Protein 7E0W (pdb70)

Foldseek 3Di:
DVLVVVLLCVQKHFDFADVVRFTEIEGEQQRPVSCVPDDDDDVLVVNLVVVCVHDDQATAYEYEYHQADDDPDSCPLVVVVSVVPHAVNSVPRYPYYHYDYDPCCVRCVVVVVVVVPDDVVVVPDHDDDAPVVCCVPDNCVVDDDDCVNDD/DVVVVVLLCVQKAFPAADVVGFTEIEGEQPSCVVCVPDDDDPVLVVSLVSVPVRDDQADEYEYEYDFADADPHSNPLVVVVSVVVHACSVVVRYPYYYYHYVVCCVRCVVVVVVVVPDDPVVVVDDDDDAPVVCPPVDDCVVDDDDCVNDD/DLVVLVCVAKHFDDQPDVSATEIEGELVSPVSPVVDPPDDSLVVNLVVVCVRDPQPGQYEYEYEQPPAALVGRVVVVVVSVVVHDVSSVVRYPYYYYDDHDPVRVVVVVVVVCVVDVVNVVPDDDDDAPVVVCVPPNCVVDDDDCVRPD/DLVVQVVVAWDQPDADPVGATEIEGELVSPVVPVPDPPDPPLVVNLVVVPVVADLPGAYEAEYEAPAHACVGSNVVVVVSVVPDDCSNVVRYPYHYYHDHDDRRVVVVVVVVCVVVVVNVVVDDDDPAPVVCCVPPNPVDDDDDCVSPD

Organism: Schizosaccharomyces pombe (strain 972 / ATCC 24843) (NCBI:txid284812)

Radius of gyration: 25.69 Å; Cα contacts (8 Å, |Δi|>4): 929; chains: 4; bounding box: 69×69×64 Å

InterPro domains:
  IPR000198 Rho GTPase-activating protein domain [PF00620] (188-319)
  IPR000198 Rho GTPase-activating protein domain [PS50238] (170-352)
  IPR000198 Rho GTPase-activating protein domain [SM00324] (176-349)
  IPR001251 CRAL-TRIO lipid binding domain [PF13716] (19-151)
  IPR001251 CRAL-TRIO lipid binding domain [cd00170] (4-140)
  IPR008936 Rho GTPase activation protein [G3DSA:1.10.555.10] (162-362)
  IPR008936 Rho GTPase activation protein [SSF48350] (189-355)
  IPR036865 CRAL-TRIO lipid binding domain superfamily [G3DSA:3.40.525.10] (5-153)
  IPR036865 CRAL-TRIO lipid binding domain superfamily [SSF52087] (9-140)

Secondary structure (DSSP, 8-state):
-HHHHHHHHHHEEEEEE-TT--EEEEEEGGGGGGGTT--S--HHHHHHHHHHHHS-SS--EEEEEE----SS--SHHHHHHHHHTS-HHHHHSEEEEEEE-TT-HHHHHHHHHHHHT--HHHHTEEEESSGGGGTTTS-GGGB---GGG--/-HHHHHHHHHHEEEEEEETTTEEEEEEETTTTGGGTT--S--HHHHHHHHHHHHS-SS--EEEEEE----SS--SHHHHHHHHHTS-HHHHHSEEEEEEE-S-HHHHHHHHHHHHHH--HHHHTEEEESSGGGGTTTS-GGG----TTS--/--HHHHHTTEEEEE-TTTS-EEEEEESSTTGGGTT-SS--SSHHHHHHHHHHS-TT--EEEEEE-TT--TTTHHHHHHHHHHHS-HHHHHSEEEEEEES--HHHHHHHHHHHHHH-HHHHTTEEEESSSGGGTTTS-GGGB---GGG--/--GGGGGGTEEEEEE-TTS-EEEEEETTTTGGGTTS-S---HHHHHHHHHTTS-TT--EEEEEE-SS-BTTBBSHHHHHHHHHS-HHHHHHEEEEEEE---HHHHHHHHHHHHHH-HHHHTSEEEESSGGGGGGTS-TTS----GGGG-

CATH classification: 3.40.525.10

GO terms:
  GO:0005794 Golgi apparatus (C, HDA)

Structure (mmCIF, N/CA/C/O backbone):
data_7E0W
#
_entry.id   7E0W
#
_cell.length_a   108.390
_cell.length_b   108.390
_cell.length_c   250.410
_cell.angle_alpha   90.00
_cell.angle_beta   90.00
_cell.angle_gamma   120.00
#
_symmetry.space_group_name_H-M   'P 61'
#
loop_
_entity.id
_entity.type
_entity.pdbx_description
1 polymer 'Putative Rho GTPase-activating protein C1565.02c'
2 non-polymer 'TETRAETHYLENE GLYCOL'
#
loop_
_atom_site.group_PDB
_atom_site.id
_atom_site.type_symbol
_atom_site.label_atom_id
_atom_site.label_alt_id
_atom_site.label_comp_id
_atom_site.label_asym_id
_atom_site.label_entity_id
_atom_site.label_seq_id
_atom_site.pdbx_PDB_ins_code
_atom_site.Cartn_x
_atom_site.Cartn_y
_atom_site.Cartn_z
_atom_site.occupancy
_atom_site.B_iso_or_equiv
_atom_site.auth_seq_id
_atom_site.auth_comp_id
_atom_site.auth_asym_id
_atom_site.auth_atom_id
_atom_site.pdbx_PDB_model_num
ATOM 1 N N . GLY A 1 1 ? -11.888 41.564 -3.845 1.00 74.14 -2 GLY A N 1
ATOM 2 C CA . GLY A 1 1 ? -12.193 40.883 -2.600 1.00 111.80 -2 GLY A CA 1
ATOM 3 C C . GLY A 1 1 ? -12.848 41.797 -1.585 1.00 111.31 -2 GLY A C 1
ATOM 4 O O . GLY A 1 1 ? -14.074 41.872 -1.512 1.00 108.98 -2 GLY A O 1
ATOM 5 N N . PRO A 1 2 ? -12.032 42.486 -0.782 1.00 115.94 -1 PRO A N 1
ATOM 6 C CA . PRO A 1 2 ? -12.600 43.516 0.101 1.00 115.44 -1 PRO A CA 1
ATOM 7 C C . PRO A 1 2 ? -13.103 44.721 -0.669 1.00 111.28 -1 PRO A C 1
ATOM 8 O O . PRO A 1 2 ? -14.152 45.280 -0.327 1.00 94.71 -1 PRO A O 1
ATOM 12 N N . GLU A 1 3 ? -12.371 45.138 -1.707 1.00 111.47 0 GLU A N 1
ATOM 13 C CA . GLU A 1 3 ? -12.872 46.168 -2.611 1.00 112.58 0 GLU A CA 1
ATOM 14 C C . GLU A 1 3 ? -14.203 45.760 -3.229 1.00 103.71 0 GLU A C 1
ATOM 15 O O . GLU A 1 3 ? -15.038 46.620 -3.535 1.00 97.83 0 GLU A O 1
ATOM 21 N N . PHE A 1 4 ? -14.419 44.456 -3.415 1.00 95.15 1 PHE A N 1
ATOM 22 C CA . PHE A 1 4 ? -15.694 43.969 -3.930 1.00 99.68 1 PHE A CA 1
ATOM 23 C C . PHE A 1 4 ? -16.821 44.230 -2.938 1.00 104.10 1 PHE A C 1
ATOM 24 O O . PHE A 1 4 ? -17.824 44.871 -3.269 1.00 95.04 1 PHE A O 1
ATOM 32 N N . GLU A 1 5 ? -16.668 43.732 -1.706 1.00 97.23 2 GLU A N 1
ATOM 33 C CA . GLU A 1 5 ? -17.708 43.911 -0.697 1.00 97.72 2 GLU A CA 1
ATOM 34 C C . GLU A 1 5 ? -17.944 45.384 -0.384 1.00 89.67 2 GLU A C 1
ATOM 35 O O . GLU A 1 5 ? -19.039 45.756 0.052 1.00 85.49 2 GLU A O 1
ATOM 41 N N . HIS A 1 6 ? -16.937 46.233 -0.597 1.00 95.63 3 HIS A N 1
ATOM 42 C CA . HIS A 1 6 ? -17.137 47.668 -0.422 1.00 96.62 3 HIS A CA 1
ATOM 43 C C . HIS A 1 6 ? -17.975 48.246 -1.556 1.00 90.67 3 HIS A C 1
ATOM 44 O O . HIS A 1 6 ? -18.864 49.073 -1.319 1.00 95.85 3 HIS A O 1
ATOM 51 N N . ASP A 1 7 ? -17.704 47.824 -2.794 1.00 101.76 4 ASP A N 1
ATOM 52 C CA . ASP A 1 7 ? -18.541 48.236 -3.917 1.00 104.70 4 ASP A CA 1
ATOM 53 C C . ASP A 1 7 ? -19.977 47.765 -3.728 1.00 87.50 4 ASP A C 1
ATOM 54 O O . ASP A 1 7 ? -20.924 48.475 -4.088 1.00 82.19 4 ASP A O 1
ATOM 59 N N . LEU A 1 8 ? -20.156 46.564 -3.170 1.00 85.04 5 LEU A N 1
ATOM 60 C CA . LEU A 1 8 ? -21.499 46.076 -2.879 1.00 83.03 5 LEU A CA 1
ATOM 61 C C . LEU A 1 8 ? -22.216 46.989 -1.892 1.00 89.35 5 LEU A C 1
ATOM 62 O O . LEU A 1 8 ? -23.402 47.293 -2.065 1.00 81.14 5 LEU A O 1
ATOM 67 N N . GLU A 1 9 ? -21.511 47.437 -0.848 1.00 93.23 6 GLU A N 1
ATOM 68 C CA . GLU A 1 9 ? -22.115 48.356 0.111 1.00 93.78 6 GLU A CA 1
ATOM 69 C C . GLU A 1 9 ? -22.391 49.719 -0.513 1.00 95.88 6 GLU A C 1
ATOM 70 O O . GLU A 1 9 ? -23.341 50.404 -0.114 1.00 93.48 6 GLU A O 1
ATOM 76 N N . ARG A 1 10 ? -21.583 50.121 -1.498 1.00 90.24 7 ARG A N 1
ATOM 77 C CA . ARG A 1 10 ? -21.836 51.384 -2.179 1.00 94.98 7 ARG A CA 1
ATOM 78 C C . ARG A 1 10 ? -23.044 51.289 -3.105 1.00 100.34 7 ARG A C 1
ATOM 79 O O . ARG A 1 10 ? -23.702 52.303 -3.367 1.00 103.50 7 ARG A O 1
ATOM 87 N N . LEU A 1 11 ? -23.360 50.085 -3.590 1.00 87.54 8 LEU A N 1
ATOM 88 C CA . LEU A 1 11 ? -24.490 49.907 -4.499 1.00 83.59 8 LEU A CA 1
ATOM 89 C C . LEU A 1 11 ? -25.809 49.796 -3.738 1.00 86.13 8 LEU A C 1
ATOM 90 O O . LEU A 1 11 ? -26.789 50.466 -4.080 1.00 84.62 8 LEU A O 1
ATOM 95 N N . CYS A 1 12 ? -25.854 48.958 -2.703 1.00 89.71 9 CYS A N 1
ATOM 96 C CA . CYS A 1 12 ? -27.069 48.755 -1.919 1.00 86.38 9 CYS A CA 1
ATOM 97 C C . CYS A 1 12 ? -26.700 48.779 -0.445 1.00 90.27 9 CYS A C 1
ATOM 98 O O . CYS A 1 12 ? -25.882 47.970 0.003 1.00 95.47 9 CYS A O 1
ATOM 101 N N . PHE A 1 13 ? -27.302 49.704 0.304 1.00 79.86 10 PHE A N 1
ATOM 102 C CA . PHE A 1 13 ? -26.959 49.923 1.702 1.00 81.96 10 PHE A CA 1
ATOM 103 C C . PHE A 1 13 ? -28.215 50.296 2.480 1.00 77.82 10 PHE A C 1
ATOM 104 O O . PHE A 1 13 ? -29.323 50.341 1.937 1.00 93.36 10 PHE A O 1
ATOM 112 N N . ILE A 1 14 ? -28.026 50.568 3.768 1.00 69.63 11 ILE A N 1
ATOM 113 C CA . ILE A 1 14 ? -29.086 51.064 4.637 1.00 84.89 11 ILE A CA 1
ATOM 114 C C . ILE A 1 14 ? -29.076 52.585 4.564 1.00 90.68 11 ILE A C 1
ATOM 115 O O . ILE A 1 14 ? -28.053 53.219 4.844 1.00 79.92 11 ILE A O 1
ATOM 120 N N . GLY A 1 15 ? -30.206 53.171 4.178 1.00 95.22 12 GLY A N 1
ATOM 121 C CA . GLY A 1 15 ? -30.296 54.615 4.102 1.00 103.49 12 GLY A CA 1
ATOM 122 C C . GLY A 1 15 ? -30.614 55.248 5.440 1.00 94.72 12 GLY A C 1
ATOM 123 O O . GLY A 1 15 ? -29.860 56.092 5.934 1.00 110.17 12 GLY A O 1
ATOM 124 N N . GLY A 1 16 ? -31.725 54.836 6.043 1.00 93.38 13 GLY A N 1
ATOM 125 C CA . GLY A 1 16 ? -32.142 55.386 7.316 1.00 108.25 13 GLY A CA 1
ATOM 126 C C . GLY A 1 16 ? -33.315 54.647 7.923 1.00 114.37 13 GLY A C 1
ATOM 127 O O . GLY A 1 16 ? -33.441 53.428 7.762 1.00 113.96 13 GLY A O 1
ATOM 128 N N . TYR A 1 17 ? -34.182 55.373 8.627 1.00 103.64 14 TYR A N 1
ATOM 129 C CA . TYR A 1 17 ? -35.323 54.772 9.300 1.00 103.55 14 TYR A CA 1
ATOM 130 C C . TYR A 1 17 ? -36.519 55.714 9.217 1.00 110.08 14 TYR A C 1
ATOM 131 O O . TYR A 1 17 ? -36.424 56.846 8.735 1.00 123.39 14 TYR A O 1
ATOM 140 N N . ASP A 1 18 ? -37.654 55.216 9.706 1.00 111.01 15 ASP A N 1
ATOM 141 C CA . ASP A 1 18 ? -38.964 55.859 9.654 1.00 112.00 15 ASP A CA 1
ATOM 142 C C . ASP A 1 18 ? -39.710 55.414 10.906 1.00 110.45 15 ASP A C 1
ATOM 143 O O . ASP A 1 18 ? -39.089 55.294 11.961 1.00 96.02 15 ASP A O 1
ATOM 148 N N . ASN A 1 19 ? -41.033 55.318 10.868 1.00 125.49 16 ASN A N 1
ATOM 149 C CA . ASN A 1 19 ? -41.784 54.733 11.974 1.00 111.45 16 ASN A CA 1
ATOM 150 C C . ASN A 1 19 ? -42.556 53.516 11.480 1.00 113.96 16 ASN A C 1
ATOM 151 O O . ASN A 1 19 ? -43.226 53.588 10.444 1.00 131.31 16 ASN A O 1
ATOM 156 N N . ASP A 1 20 ? -42.471 52.398 12.209 1.00 113.81 17 ASP A N 1
ATOM 157 C CA . ASP A 1 20 ? -41.804 52.283 13.512 1.00 128.62 17 ASP A CA 1
ATOM 158 C C . ASP A 1 20 ? -40.314 51.946 13.416 1.00 125.51 17 ASP A C 1
ATOM 159 O O . ASP A 1 20 ? -39.913 50.805 13.654 1.00 127.32 17 ASP A O 1
ATOM 164 N N . ASN A 1 21 ? -39.506 52.952 13.071 1.00 116.65 18 ASN A N 1
ATOM 165 C CA . ASN A 1 21 ? -38.045 52.838 13.003 1.00 118.25 18 ASN A CA 1
ATOM 166 C C . ASN A 1 21 ? -37.616 51.592 12.238 1.00 121.18 18 ASN A C 1
ATOM 167 O O . ASN A 1 21 ? -36.662 50.901 12.600 1.00 125.64 18 ASN A O 1
ATOM 172 N N . ASP A 1 22 ? -38.332 51.316 11.157 1.00 120.85 19 ASP A N 1
ATOM 173 C CA . ASP A 1 22 ? -37.992 50.240 10.243 1.00 118.21 19 ASP A CA 1
ATOM 174 C C . ASP A 1 22 ? -36.962 50.724 9.231 1.00 112.75 19 ASP A C 1
ATOM 175 O O . ASP A 1 22 ? -36.945 51.896 8.844 1.00 98.27 19 ASP A O 1
ATOM 180 N N . LYS A 1 23 ? -36.095 49.808 8.809 1.00 111.57 20 LYS A N 1
ATOM 181 C CA . LYS A 1 23 ? -35.024 50.169 7.891 1.00 112.70 20 LYS A CA 1
ATOM 182 C C . LYS A 1 23 ? -35.577 50.658 6.557 1.00 106.70 20 LYS A C 1
ATOM 183 O O . LYS A 1 23 ? -36.539 50.104 6.020 1.00 111.99 20 LYS A O 1
ATOM 189 N N . VAL A 1 24 ? -34.965 51.716 6.028 1.00 89.51 21 VAL A N 1
ATOM 190 C CA . VAL A 1 24 ? -35.193 52.167 4.657 1.00 100.38 21 VAL A CA 1
ATOM 191 C C . VAL A 1 24 ? -33.878 51.948 3.920 1.00 89.95 21 VAL A C 1
ATOM 192 O O . VAL A 1 24 ? -32.907 52.689 4.130 1.00 98.22 21 VAL A O 1
ATOM 196 N N . ILE A 1 25 ? -33.834 50.924 3.081 1.00 75.07 22 ILE A N 1
ATOM 197 C CA . ILE A 1 25 ? -32.620 50.571 2.357 1.00 87.82 22 ILE A CA 1
ATOM 198 C C . ILE A 1 25 ? -32.648 51.251 0.997 1.00 84.55 22 ILE A C 1
ATOM 199 O O . ILE A 1 25 ? -33.709 51.463 0.403 1.00 84.51 22 ILE A O 1
ATOM 204 N N . VAL A 1 26 ? -31.470 51.628 0.510 1.00 64.07 23 VAL A N 1
ATOM 205 C CA . VAL A 1 26 ? -31.329 52.396 -0.719 1.00 84.69 23 VAL A CA 1
ATOM 206 C C . VAL A 1 26 ? -30.454 51.606 -1.677 1.00 85.54 23 VAL A C 1
ATOM 207 O O . VAL A 1 26 ? -29.415 51.066 -1.280 1.00 86.39 23 VAL A O 1
ATOM 211 N N . VAL A 1 27 ? -30.881 51.515 -2.932 1.00 76.95 24 VAL A N 1
ATOM 212 C CA . VAL A 1 27 ? -30.072 50.932 -3.994 1.00 80.39 24 VAL A CA 1
ATOM 213 C C . VAL A 1 27 ? -29.897 51.996 -5.059 1.00 70.79 24 VAL A C 1
ATOM 214 O O . VAL A 1 27 ? -30.880 52.570 -5.544 1.00 65.49 24 VAL A O 1
ATOM 218 N N . VAL A 1 28 ? -28.659 52.281 -5.401 1.00 69.38 25 VAL A N 1
ATOM 219 C CA . VAL A 1 28 ? -28.313 53.277 -6.399 1.00 87.49 25 VAL A CA 1
ATOM 220 C C . VAL A 1 28 ? -28.106 52.560 -7.735 1.00 81.07 25 VAL A C 1
ATOM 221 O O . VAL A 1 28 ? -27.309 51.623 -7.829 1.00 75.89 25 VAL A O 1
ATOM 225 N N . THR A 1 29 ? -28.862 52.958 -8.765 1.00 88.93 26 THR A N 1
ATOM 226 C CA . THR A 1 29 ? -28.791 52.191 -10.011 1.00 82.90 26 THR A CA 1
ATOM 227 C C . THR A 1 29 ? -27.602 52.594 -10.873 1.00 80.49 26 THR A C 1
ATOM 228 O O . THR A 1 29 ? -27.156 51.803 -11.705 1.00 89.63 26 THR A O 1
ATOM 232 N N . LYS A 1 30 ? -27.072 53.804 -10.707 1.00 85.87 27 LYS A N 1
ATOM 233 C CA . LYS A 1 30 ? -25.881 54.166 -11.462 1.00 78.03 27 LYS A CA 1
ATOM 234 C C . LYS A 1 30 ? -24.646 53.380 -11.078 1.00 74.18 27 LYS A C 1
ATOM 235 O O . LYS A 1 30 ? -23.603 53.529 -11.730 1.00 80.35 27 LYS A O 1
ATOM 236 N N . ASN A 1 31 ? -24.751 52.531 -10.055 1.00 77.13 28 ASN A N 1
ATOM 237 C CA . ASN A 1 31 ? -23.603 51.969 -9.356 1.00 86.79 28 ASN A CA 1
ATOM 238 C C . ASN A 1 31 ? -23.362 50.491 -9.659 1.00 84.62 28 ASN A C 1
ATOM 239 O O . ASN A 1 31 ? -22.813 49.776 -8.815 1.00 95.61 28 ASN A O 1
ATOM 244 N N . LEU A 1 32 ? -23.752 50.001 -10.828 1.00 77.05 29 LEU A N 1
ATOM 245 C CA . LEU A 1 32 ? -23.310 48.671 -11.231 1.00 95.92 29 LEU A CA 1
ATOM 246 C C . LEU A 1 32 ? -22.098 48.718 -12.154 1.00 95.88 29 LEU A C 1
ATOM 247 O O . LEU A 1 32 ? -21.558 47.663 -12.508 1.00 90.95 29 LEU A O 1
ATOM 252 N N . GLU A 1 33 ? -21.655 49.918 -12.536 1.00 90.57 30 GLU A N 1
ATOM 253 C CA . GLU A 1 33 ? -20.404 50.067 -13.271 1.00 104.32 30 GLU A CA 1
ATOM 254 C C . GLU A 1 33 ? -19.201 49.687 -12.419 1.00 101.77 30 GLU A C 1
ATOM 255 O O . GLU A 1 33 ? -18.175 49.252 -12.955 1.00 93.60 30 GLU A O 1
ATOM 261 N N . LEU A 1 34 ? -19.305 49.851 -11.095 1.00 84.31 31 LEU A N 1
ATOM 262 C CA . LEU A 1 34 ? -18.213 49.496 -10.194 1.00 82.57 31 LEU A CA 1
ATOM 263 C C . LEU A 1 34 ? -17.820 48.032 -10.312 1.00 95.86 31 LEU A C 1
ATOM 264 O O . LEU A 1 34 ? -16.720 47.659 -9.892 1.00 106.09 31 LEU A O 1
ATOM 269 N N . PHE A 1 35 ? -18.694 47.196 -10.868 1.00 95.46 32 PHE A N 1
ATOM 270 C CA . PHE A 1 35 ? -18.435 45.772 -11.011 1.00 97.13 32 PHE A CA 1
ATOM 271 C C . PHE A 1 35 ? -17.937 45.394 -12.398 1.00 106.80 32 PHE A C 1
ATOM 272 O O . PHE A 1 35 ? -17.589 44.229 -12.617 1.00 119.56 32 PHE A O 1
ATOM 280 N N . LYS A 1 36 ? -17.892 46.346 -13.334 1.00 103.15 33 LYS A N 1
ATOM 281 C CA . LYS A 1 36 ? -17.295 46.080 -14.638 1.00 104.94 33 LYS A CA 1
ATOM 282 C C . LYS A 1 36 ? -15.802 45.803 -14.517 1.00 107.80 33 LYS A C 1
ATOM 283 O O . LYS A 1 36 ? -15.250 45.014 -15.294 1.00 112.24 33 LYS A O 1
ATOM 289 N N . LYS A 1 37 ? -15.137 46.428 -13.541 1.00 103.83 34 LYS A N 1
ATOM 290 C CA . LYS A 1 37 ? -13.708 46.228 -13.336 1.00 105.20 34 LYS A CA 1
ATOM 291 C C . LYS A 1 37 ? -13.358 44.798 -12.943 1.00 99.04 34 LYS A C 1
ATOM 292 O O . LYS A 1 37 ? -12.170 44.457 -12.919 1.00 102.00 34 LYS A O 1
ATOM 298 N N . TYR A 1 38 ? -14.344 43.958 -12.639 1.00 100.85 35 TYR A N 1
ATOM 299 C CA . TYR A 1 38 ? -14.094 42.591 -12.211 1.00 113.26 35 TYR A CA 1
ATOM 300 C C . TYR A 1 38 ? -14.274 41.600 -13.357 1.00 131.69 35 TYR A C 1
ATOM 301 O O . TYR A 1 38 ? -15.042 41.827 -14.296 1.00 128.08 35 TYR A O 1
ATOM 310 N N . ASP A 1 39 ? -13.538 40.494 -13.256 1.00 145.27 36 ASP A N 1
ATOM 311 C CA . ASP A 1 39 ? -13.635 39.318 -14.114 1.00 144.93 36 ASP A CA 1
ATOM 312 C C . ASP A 1 39 ? -14.607 38.314 -13.509 1.00 147.57 36 ASP A C 1
ATOM 313 O O . ASP A 1 39 ? -15.527 38.704 -12.780 1.00 154.95 36 ASP A O 1
ATOM 318 N N . ASP A 1 40 ? -14.435 37.033 -13.849 1.00 140.87 37 ASP A N 1
ATOM 319 C CA . ASP A 1 40 ? -15.343 35.956 -13.463 1.00 143.63 37 ASP A CA 1
ATOM 320 C C . ASP A 1 40 ? -15.823 36.079 -12.023 1.00 134.67 37 ASP A C 1
ATOM 321 O O . ASP A 1 40 ? -15.050 35.908 -11.074 1.00 119.94 37 ASP A O 1
ATOM 326 N N . ILE A 1 41 ? -17.114 36.369 -11.871 1.00 134.29 38 ILE A N 1
ATOM 327 C CA . ILE A 1 41 ? -17.814 36.366 -10.592 1.00 130.06 38 ILE A CA 1
ATOM 328 C C . ILE A 1 41 ? -19.306 36.432 -10.892 1.00 118.03 38 ILE A C 1
ATOM 329 O O . ILE A 1 41 ? -19.724 37.070 -11.866 1.00 118.73 38 ILE A O 1
ATOM 334 N N . ASN A 1 42 ? -20.119 35.758 -10.082 1.00 107.60 39 ASN A N 1
ATOM 335 C CA . ASN A 1 42 ? -21.572 35.787 -10.249 1.00 112.67 39 ASN A CA 1
ATOM 336 C C . ASN A 1 42 ? -22.114 36.918 -9.383 1.00 100.07 39 ASN A C 1
ATOM 337 O O . ASN A 1 42 ? -22.355 36.741 -8.187 1.00 97.17 39 ASN A O 1
ATOM 342 N N . LEU A 1 43 ? -22.302 38.088 -9.996 1.00 88.32 40 LEU A N 1
ATOM 343 C CA . LEU A 1 43 ? -22.694 39.280 -9.249 1.00 106.06 40 LEU A CA 1
ATOM 344 C C . LEU A 1 43 ? -24.059 39.102 -8.593 1.00 95.67 40 LEU A C 1
ATOM 345 O O . LEU A 1 43 ? -24.203 39.265 -7.376 1.00 87.00 40 LEU A O 1
ATOM 350 N N . ILE A 1 44 ? -25.078 38.771 -9.393 1.00 83.35 41 ILE A N 1
ATOM 351 C CA . ILE A 1 44 ? -26.455 38.703 -8.903 1.00 93.97 41 ILE A CA 1
ATOM 352 C C . ILE A 1 44 ? -26.582 37.764 -7.710 1.00 84.86 41 ILE A C 1
ATOM 353 O O . ILE A 1 44 ? -27.419 37.980 -6.824 1.00 66.98 41 ILE A O 1
ATOM 358 N N . LYS A 1 45 ? -25.748 36.723 -7.652 1.00 77.51 42 LYS A N 1
ATOM 359 C CA . LYS A 1 45 ? -25.783 35.811 -6.513 1.00 94.56 42 LYS A CA 1
ATOM 360 C C . LYS A 1 45 ? -25.326 36.509 -5.237 1.00 86.28 42 LYS A C 1
ATOM 361 O O . LYS A 1 45 ? -26.033 36.494 -4.222 1.00 80.70 42 LYS A O 1
ATOM 367 N N . GLU A 1 46 ? -24.142 37.128 -5.270 1.00 78.39 43 GLU A N 1
ATOM 368 C CA . GLU A 1 46 ? -23.633 37.807 -4.083 1.00 79.80 43 GLU A CA 1
ATOM 369 C C . GLU A 1 46 ? -24.444 39.052 -3.755 1.00 76.34 43 GLU A C 1
ATOM 370 O O . GLU A 1 46 ? -24.483 39.474 -2.594 1.00 80.54 43 GLU A O 1
ATOM 376 N N . ALA A 1 47 ? -25.087 39.653 -4.756 1.00 67.79 44 ALA A N 1
ATOM 377 C CA . ALA A 1 47 ? -26.006 40.749 -4.476 1.00 75.51 44 ALA A CA 1
ATOM 378 C C . ALA A 1 47 ? -27.186 40.262 -3.649 1.00 81.59 44 ALA A C 1
ATOM 379 O O . ALA A 1 47 ? -27.608 40.930 -2.698 1.00 67.03 44 ALA A O 1
ATOM 381 N N . TYR A 1 48 ? -27.726 39.091 -3.995 1.00 72.61 45 TYR A N 1
ATOM 382 C CA . TYR A 1 48 ? -28.761 38.479 -3.170 1.00 82.36 45 TYR A CA 1
ATOM 383 C C . TYR A 1 48 ? -28.225 38.157 -1.781 1.00 83.54 45 TYR A C 1
ATOM 384 O O . TYR A 1 48 ? -28.913 38.369 -0.775 1.00 70.90 45 TYR A O 1
ATOM 393 N N . ASN A 1 49 ? -26.997 37.637 -1.712 1.00 76.36 46 ASN A N 1
ATOM 394 C CA . ASN A 1 49 ? -26.363 37.371 -0.425 1.00 78.44 46 ASN A CA 1
ATOM 395 C C . ASN A 1 49 ? -26.213 38.650 0.390 1.00 79.58 46 ASN A C 1
ATOM 396 O O . ASN A 1 49 ? -26.477 38.661 1.598 1.00 77.59 46 ASN A O 1
ATOM 401 N N . HIS A 1 50 ? -25.789 39.738 -0.257 1.00 82.78 47 HIS A N 1
ATOM 402 C CA . HIS A 1 50 ? -25.609 41.000 0.451 1.00 81.25 47 HIS A CA 1
ATOM 403 C C . HIS A 1 50 ? -26.932 41.524 0.998 1.00 83.14 47 HIS A C 1
ATOM 404 O O . HIS A 1 50 ? -26.994 42.003 2.137 1.00 95.95 47 HIS A O 1
ATOM 411 N N . VAL A 1 51 ? -28.001 41.442 0.202 1.00 75.95 48 VAL A N 1
ATOM 412 C CA . VAL A 1 51 ? -29.308 41.904 0.660 1.00 88.03 48 VAL A CA 1
ATOM 413 C C . VAL A 1 51 ? -29.814 41.031 1.802 1.00 87.59 48 VAL A C 1
ATOM 414 O O . VAL A 1 51 ? -30.421 41.529 2.759 1.00 82.24 48 VAL A O 1
ATOM 418 N N . HIS A 1 52 ? -29.577 39.718 1.719 1.00 88.01 49 HIS A N 1
ATOM 419 C CA . HIS A 1 52 ? -29.916 38.827 2.826 1.00 94.38 49 HIS A CA 1
ATOM 420 C C . HIS A 1 52 ? -29.252 39.283 4.118 1.00 93.83 49 HIS A C 1
ATOM 421 O O . HIS A 1 52 ? -29.868 39.249 5.189 1.00 98.10 49 HIS A O 1
ATOM 428 N N . LYS A 1 53 ? -27.993 39.716 4.034 1.00 75.86 50 LYS A N 1
ATOM 429 C CA . LYS A 1 53 ? -27.307 40.232 5.212 1.00 90.78 50 LYS A CA 1
ATOM 430 C C . LYS A 1 53 ? -27.931 41.534 5.694 1.00 98.22 50 LYS A C 1
ATOM 431 O O . LYS A 1 53 ? -27.913 41.822 6.897 1.00 99.68 50 LYS A O 1
ATOM 437 N N . LEU A 1 54 ? -28.489 42.333 4.782 1.00 97.08 51 LEU A N 1
ATOM 438 C CA . LEU A 1 54 ? -28.953 43.668 5.145 1.00 96.05 51 LEU A CA 1
ATOM 439 C C . LEU A 1 54 ? -30.276 43.647 5.902 1.00 103.54 51 LEU A C 1
ATOM 440 O O . LEU A 1 54 ? -30.495 44.502 6.768 1.00 107.79 51 LEU A O 1
ATOM 445 N N . ILE A 1 55 ? -31.168 42.702 5.603 1.00 106.58 52 ILE A N 1
ATOM 446 C CA . ILE A 1 55 ? -32.466 42.607 6.270 1.00 124.68 52 ILE A CA 1
ATOM 447 C C . ILE A 1 55 ? -32.760 41.139 6.561 1.00 126.65 52 ILE A C 1
ATOM 448 O O . ILE A 1 55 ? -32.558 40.279 5.702 1.00 118.95 52 ILE A O 1
ATOM 453 N N . GLN A 1 56 ? -33.269 40.867 7.760 1.00 129.58 53 GLN A N 1
ATOM 454 C CA . GLN A 1 56 ? -33.448 39.507 8.250 1.00 126.71 53 GLN A CA 1
ATOM 455 C C . GLN A 1 56 ? -34.799 38.934 7.807 1.00 131.30 53 GLN A C 1
ATOM 456 O O . GLN A 1 56 ? -35.522 39.524 6.999 1.00 124.60 53 GLN A O 1
ATOM 462 N N . LYS A 1 57 ? -35.158 37.770 8.365 1.00 143.83 54 LYS A N 1
ATOM 463 C CA . LYS A 1 57 ? -36.199 36.925 7.779 1.00 136.37 54 LYS A CA 1
ATOM 464 C C . LYS A 1 57 ? -37.573 37.580 7.794 1.00 130.05 54 LYS A C 1
ATOM 465 O O . LYS A 1 57 ? -38.398 37.305 6.916 1.00 148.55 54 LYS A O 1
ATOM 467 N N . ASP A 1 58 ? -37.860 38.421 8.779 1.00 123.00 55 ASP A N 1
ATOM 468 C CA . ASP A 1 58 ? -39.150 39.105 8.792 1.00 138.82 55 ASP A CA 1
ATOM 469 C C . ASP A 1 58 ? -38.972 40.453 9.459 1.00 119.65 55 ASP A C 1
ATOM 470 O O . ASP A 1 58 ? -38.777 40.538 10.677 1.00 111.94 55 ASP A O 1
ATOM 475 N N . GLU A 1 59 ? -39.032 41.495 8.642 1.00 114.57 56 GLU A N 1
ATOM 476 C CA . GLU A 1 59 ? -38.715 42.836 9.112 1.00 115.67 56 GLU A CA 1
ATOM 477 C C . GLU A 1 59 ? -39.296 43.809 8.103 1.00 110.55 56 GLU A C 1
ATOM 478 O O . GLU A 1 59 ? -38.806 43.880 6.970 1.00 126.85 56 GLU A O 1
ATOM 484 N N . ARG A 1 60 ? -40.318 44.563 8.513 1.00 87.69 57 ARG A N 1
ATOM 485 C CA . ARG A 1 60 ? -40.910 45.547 7.619 1.00 99.11 57 ARG A CA 1
ATOM 486 C C . ARG A 1 60 ? -39.880 46.607 7.253 1.00 102.09 57 ARG A C 1
ATOM 487 O O . ARG A 1 60 ? -39.066 47.022 8.083 1.00 110.67 57 ARG A O 1
ATOM 495 N N . TYR A 1 61 ? -39.901 47.023 5.993 1.00 96.08 58 TYR A N 1
ATOM 496 C CA . TYR A 1 61 ? -38.896 47.947 5.490 1.00 103.87 58 TYR A CA 1
ATOM 497 C C . TYR A 1 61 ? -39.428 48.620 4.237 1.00 97.43 58 TYR A C 1
ATOM 498 O O . TYR A 1 61 ? -40.391 48.155 3.620 1.00 97.19 58 TYR A O 1
ATOM 507 N N . THR A 1 62 ? -38.778 49.718 3.869 1.00 83.20 59 THR A N 1
ATOM 508 C CA . THR A 1 62 ? -39.064 50.441 2.642 1.00 99.80 59 THR A CA 1
ATOM 509 C C . THR A 1 62 ? -37.841 50.389 1.737 1.00 103.35 59 THR A C 1
ATOM 510 O O . THR A 1 62 ? -36.704 50.444 2.215 1.00 98.98 59 THR A O 1
ATOM 514 N N . ALA A 1 63 ? -38.077 50.270 0.432 1.00 99.39 60 ALA A N 1
ATOM 515 C CA . ALA A 1 63 ? -37.013 50.200 -0.560 1.00 108.02 60 ALA A CA 1
ATOM 516 C C . ALA A 1 63 ? -37.091 51.408 -1.482 1.00 93.97 60 ALA A C 1
ATOM 517 O O . ALA A 1 63 ? -38.185 51.865 -1.830 1.00 79.20 60 ALA A O 1
ATOM 519 N N . VAL A 1 64 ? -35.927 51.924 -1.874 1.00 86.86 61 VAL A N 1
ATOM 520 C CA . VAL A 1 64 ? -35.835 53.111 -2.718 1.00 85.41 61 VAL A CA 1
ATOM 521 C C . VAL A 1 64 ? -34.817 52.860 -3.820 1.00 62.12 61 VAL A C 1
ATOM 522 O O . VAL A 1 64 ? -33.662 52.510 -3.540 1.00 68.61 61 VAL A O 1
ATOM 526 N N . PHE A 1 65 ? -35.233 53.047 -5.070 1.00 61.79 62 PHE A N 1
ATOM 527 C CA . PHE A 1 65 ? -34.379 52.875 -6.241 1.00 69.87 62 PHE A CA 1
ATOM 528 C C . PHE A 1 65 ? -34.065 54.246 -6.827 1.00 73.97 62 PHE A C 1
ATOM 529 O O . PHE A 1 65 ? -34.983 55.005 -7.154 1.00 75.82 62 PHE A O 1
ATOM 537 N N . PHE A 1 66 ? -32.777 54.560 -6.963 1.00 81.92 63 PHE A N 1
ATOM 538 C CA . PHE A 1 66 ? -32.333 55.847 -7.494 1.00 75.05 63 PHE A CA 1
ATOM 539 C C . PHE A 1 66 ? -31.862 55.663 -8.935 1.00 87.91 63 PHE A C 1
ATOM 540 O O . PHE A 1 66 ? -30.747 55.191 -9.177 1.00 90.63 63 PHE A O 1
ATOM 548 N N . ALA A 1 67 ? -32.703 56.063 -9.888 1.00 83.69 64 ALA A N 1
ATOM 549 C CA . ALA A 1 67 ? -32.441 55.856 -11.302 1.00 82.26 64 ALA A CA 1
ATOM 550 C C . ALA A 1 67 ? -32.591 57.096 -12.165 1.00 121.64 64 ALA A C 1
ATOM 551 O O . ALA A 1 67 ? -33.107 57.017 -13.284 1.00 140.53 64 ALA A O 1
ATOM 552 N N . HIS A 1 68 ? -32.153 58.248 -11.660 1.00 115.97 65 HIS A N 1
ATOM 553 C CA . HIS A 1 68 ? -32.445 59.534 -12.283 1.00 122.72 65 HIS A CA 1
ATOM 554 C C . HIS A 1 68 ? -31.509 59.904 -13.433 1.00 142.38 65 HIS A C 1
ATOM 555 O O . HIS A 1 68 ? -31.673 60.984 -14.012 1.00 148.48 65 HIS A O 1
ATOM 562 N N . ASP A 1 69 ? -30.547 59.059 -13.790 1.00 139.45 66 ASP A N 1
ATOM 563 C CA . ASP A 1 69 ? -29.599 59.406 -14.839 1.00 153.20 66 ASP A CA 1
ATOM 564 C C . ASP A 1 69 ? -30.138 58.972 -16.203 1.00 159.43 66 ASP A C 1
ATOM 565 O O . ASP A 1 69 ? -31.307 58.606 -16.348 1.00 141.47 66 ASP A O 1
ATOM 570 N N . SER A 1 70 ? -29.284 59.027 -17.226 1.00 167.24 67 SER A N 1
ATOM 571 C CA . SER A 1 70 ? -29.672 58.622 -18.564 1.00 149.46 67 SER A CA 1
ATOM 572 C C . SER A 1 70 ? -28.575 57.894 -19.315 1.00 136.45 67 SER A C 1
ATOM 573 O O . SER A 1 70 ? -27.699 57.274 -18.704 1.00 124.89 67 SER A O 1
ATOM 574 N N . THR A 1 71 ? -28.612 57.961 -20.641 1.00 139.71 68 THR A N 1
ATOM 575 C CA . THR A 1 71 ? -27.628 57.279 -21.456 1.00 132.10 68 THR A CA 1
ATOM 576 C C . THR A 1 71 ? -28.043 55.868 -21.817 1.00 142.07 68 THR A C 1
ATOM 577 O O . THR A 1 71 ? -29.191 55.446 -21.645 1.00 125.26 68 THR A O 1
ATOM 578 N N . VAL A 1 72 ? -27.061 55.114 -22.302 1.00 143.07 69 VAL A N 1
ATOM 579 C CA . VAL A 1 72 ? -27.311 53.780 -22.811 1.00 122.39 69 VAL A CA 1
ATOM 580 C C . VAL A 1 72 ? -27.600 52.794 -21.702 1.00 107.11 69 VAL A C 1
ATOM 581 O O . VAL A 1 72 ? -26.794 51.902 -21.416 1.00 91.55 69 VAL A O 1
ATOM 582 N N . PHE A 1 73 ? -28.746 52.961 -21.065 1.00 122.50 70 PHE A N 1
ATOM 583 C CA . PHE A 1 73 ? -29.160 52.161 -19.928 1.00 131.92 70 PHE A CA 1
ATOM 584 C C . PHE A 1 73 ? -29.079 52.972 -18.648 1.00 121.58 70 PHE A C 1
ATOM 585 O O . PHE A 1 73 ? -28.142 53.754 -18.438 1.00 104.85 70 PHE A O 1
ATOM 586 N N . SER A 1 74 ? -30.087 52.806 -17.793 1.00 127.10 71 SER A N 1
ATOM 587 C CA . SER A 1 74 ? -30.047 53.304 -16.426 1.00 123.15 71 SER A CA 1
ATOM 588 C C . SER A 1 74 ? -30.095 52.169 -15.416 1.00 115.76 71 SER A C 1
ATOM 589 O O . SER A 1 74 ? -30.019 52.424 -14.206 1.00 121.90 71 SER A O 1
ATOM 591 N N . TYR A 1 75 ? -30.239 50.929 -15.885 1.00 107.21 72 TYR A N 1
ATOM 592 C CA . TYR A 1 75 ? -30.152 49.689 -15.116 1.00 108.77 72 TYR A CA 1
ATOM 593 C C . TYR A 1 75 ? -31.185 49.605 -14.004 1.00 102.63 72 TYR A C 1
ATOM 594 O O . TYR A 1 75 ? -31.128 48.686 -13.180 1.00 94.78 72 TYR A O 1
ATOM 603 N N . LEU A 1 76 ? -32.132 50.540 -13.964 1.00 98.99 73 LEU A N 1
ATOM 604 C CA . LEU A 1 76 ? -33.304 50.372 -13.117 1.00 101.59 73 LEU A CA 1
ATOM 605 C C . LEU A 1 76 ? -34.045 49.099 -13.501 1.00 97.83 73 LEU A C 1
ATOM 606 O O . LEU A 1 76 ? -34.384 48.278 -12.642 1.00 87.57 73 LEU A O 1
ATOM 611 N N . GLY A 1 77 ? -34.269 48.900 -14.802 1.00 87.87 74 GLY A N 1
ATOM 612 C CA . GLY A 1 77 ? -34.854 47.654 -15.263 1.00 92.05 74 GLY A CA 1
ATOM 613 C C . GLY A 1 77 ? -34.022 46.443 -14.895 1.00 85.99 74 GLY A C 1
ATOM 614 O O . GLY A 1 77 ? -34.569 45.375 -14.606 1.00 65.49 74 GLY A O 1
ATOM 615 N N . LEU A 1 78 ? -32.695 46.591 -14.883 1.00 92.45 75 LEU A N 1
ATOM 616 C CA . LEU A 1 78 ? -31.833 45.477 -14.501 1.00 92.95 75 LEU A CA 1
ATOM 617 C C . LEU A 1 78 ? -31.928 45.188 -13.007 1.00 86.31 75 LEU A C 1
ATOM 618 O O . LEU A 1 78 ? -32.028 44.024 -12.603 1.00 72.89 75 LEU A O 1
ATOM 623 N N . SER A 1 79 ? -31.900 46.230 -12.170 1.00 81.72 76 SER A N 1
ATOM 624 C CA . SER A 1 79 ? -31.997 46.001 -10.731 1.00 86.87 76 SER A CA 1
ATOM 625 C C . SER A 1 79 ? -33.406 45.564 -10.345 1.00 65.16 76 SER A C 1
ATOM 626 O O . SER A 1 79 ? -33.582 44.799 -9.388 1.00 73.68 76 SER A O 1
ATOM 629 N N . LEU A 1 80 ? -34.428 46.031 -11.069 1.00 65.48 77 LEU A N 1
ATOM 630 C CA . LEU A 1 80 ? -35.786 45.561 -10.810 1.00 61.10 77 LEU A CA 1
ATOM 631 C C . LEU A 1 80 ? -35.923 44.084 -11.146 1.00 67.31 77 LEU A C 1
ATOM 632 O O . LEU A 1 80 ? -36.440 43.297 -10.345 1.00 69.84 77 LEU A O 1
ATOM 637 N N . LYS A 1 81 ? -35.473 43.692 -12.342 1.00 50.84 78 LYS A N 1
ATOM 638 C CA . LYS A 1 81 ? -35.497 42.285 -12.725 1.00 73.29 78 LYS A CA 1
ATOM 639 C C . LYS A 1 81 ? -34.771 41.428 -11.697 1.00 68.07 78 LYS A C 1
ATOM 640 O O . LYS A 1 81 ? -35.202 40.312 -11.386 1.00 71.70 78 LYS A O 1
ATOM 646 N N . ALA A 1 82 ? -33.671 41.946 -11.148 1.00 61.58 79 ALA A N 1
ATOM 647 C CA . ALA A 1 82 ? -32.989 41.251 -10.063 1.00 68.19 79 ALA A CA 1
ATOM 648 C C . ALA A 1 82 ? -33.845 41.225 -8.802 1.00 66.97 79 ALA A C 1
ATOM 649 O O . ALA A 1 82 ? -33.907 40.203 -8.109 1.00 65.38 79 ALA A O 1
ATOM 651 N N . TYR A 1 83 ? -34.517 42.338 -8.493 1.00 58.95 80 TYR A N 1
ATOM 652 C CA . TYR A 1 83 ? -35.355 42.395 -7.298 1.00 75.65 80 TYR A CA 1
ATOM 653 C C . TYR A 1 83 ? -36.527 41.428 -7.401 1.00 80.04 80 TYR A C 1
ATOM 654 O O . TYR A 1 83 ? -36.865 40.746 -6.427 1.00 70.67 80 TYR A O 1
ATOM 663 N N . TYR A 1 84 ? -37.151 41.345 -8.579 1.00 73.37 81 TYR A N 1
ATOM 664 C CA . TYR A 1 84 ? -38.309 40.474 -8.751 1.00 77.39 81 TYR A CA 1
ATOM 665 C C . TYR A 1 84 ? -37.971 39.003 -8.539 1.00 83.50 81 TYR A C 1
ATOM 666 O O . TYR A 1 84 ? -38.876 38.208 -8.266 1.00 91.98 81 TYR A O 1
ATOM 675 N N . GLY A 1 85 ? -36.700 38.623 -8.649 1.00 84.00 82 GLY A N 1
ATOM 676 C CA . GLY A 1 85 ? -36.316 37.233 -8.488 1.00 95.32 82 GLY A CA 1
ATOM 677 C C . GLY A 1 85 ? -35.731 36.890 -7.134 1.00 96.82 82 GLY A C 1
ATOM 678 O O . GLY A 1 85 ? -34.964 35.929 -7.008 1.00 93.74 82 GLY A O 1
ATOM 679 N N . MET A 1 86 ? -36.084 37.664 -6.113 1.00 91.77 83 MET A N 1
ATOM 680 C CA . MET A 1 86 ? -35.581 37.464 -4.762 1.00 102.98 83 MET A CA 1
ATOM 681 C C . MET A 1 86 ? -36.607 36.759 -3.880 1.00 97.84 83 MET A C 1
ATOM 682 O O . MET A 1 86 ? -37.802 36.716 -4.187 1.00 98.63 83 MET A O 1
ATOM 687 N N . ASP A 1 87 ? -36.110 36.209 -2.766 1.00 101.22 84 ASP A N 1
ATOM 688 C CA . ASP A 1 87 ? -36.910 35.366 -1.883 1.00 108.06 84 ASP A CA 1
ATOM 689 C C . ASP A 1 87 ? -38.244 36.018 -1.562 1.00 95.98 84 ASP A C 1
ATOM 690 O O . ASP A 1 87 ? -38.335 37.238 -1.401 1.00 92.92 84 ASP A O 1
ATOM 695 N N . TYR A 1 88 ? -39.283 35.184 -1.479 1.00 91.96 85 TYR A N 1
ATOM 696 C CA . TYR A 1 88 ? -40.649 35.689 -1.388 1.00 105.91 85 TYR A CA 1
ATOM 697 C C . TYR A 1 88 ? -40.825 36.623 -0.196 1.00 106.79 85 TYR A C 1
ATOM 698 O O . TYR A 1 88 ? -41.476 37.668 -0.318 1.00 83.97 85 TYR A O 1
ATOM 707 N N . TYR A 1 89 ? -40.239 36.279 0.956 1.00 105.15 86 TYR A N 1
ATOM 708 C CA . TYR A 1 89 ? -40.408 37.117 2.141 1.00 97.58 86 TYR A CA 1
ATOM 709 C C . TYR A 1 89 ? -40.011 38.561 1.854 1.00 88.91 86 TYR A C 1
ATOM 710 O O . TYR A 1 89 ? -40.730 39.496 2.227 1.00 81.83 86 TYR A O 1
ATOM 719 N N . LEU A 1 90 ? -38.898 38.760 1.143 1.00 83.65 87 LEU A N 1
ATOM 720 C CA . LEU A 1 90 ? -38.472 40.106 0.774 1.00 91.25 87 LEU A CA 1
ATOM 721 C C . LEU A 1 90 ? -39.521 40.851 -0.040 1.00 86.74 87 LEU A C 1
ATOM 722 O O . LEU A 1 90 ? -39.460 42.081 -0.123 1.00 94.04 87 LEU A O 1
ATOM 727 N N . HIS A 1 91 ? -40.474 40.141 -0.645 1.00 88.34 88 HIS A N 1
ATOM 728 C CA . HIS A 1 91 ? -41.573 40.791 -1.348 1.00 87.23 88 HIS A CA 1
ATOM 729 C C . HIS A 1 91 ? -42.745 41.124 -0.435 1.00 94.16 88 HIS A C 1
ATOM 730 O O . HIS A 1 91 ? -43.422 42.134 -0.665 1.00 91.71 88 HIS A O 1
ATOM 737 N N . LYS A 1 92 ? -43.007 40.310 0.597 1.00 87.45 89 LYS A N 1
ATOM 738 C CA . LYS A 1 92 ? -44.151 40.572 1.462 1.00 96.97 89 LYS A CA 1
ATOM 739 C C . LYS A 1 92 ? -43.845 41.712 2.434 1.00 95.79 89 LYS A C 1
ATOM 740 O O . LYS A 1 92 ? -44.628 42.663 2.527 1.00 92.20 89 LYS A O 1
ATOM 746 N N . ASN A 1 93 ? -42.660 41.717 3.047 1.00 94.33 90 ASN A N 1
ATOM 747 C CA . ASN A 1 93 ? -42.356 42.645 4.129 1.00 102.95 90 ASN A CA 1
ATOM 748 C C . ASN A 1 93 ? -42.079 44.076 3.656 1.00 102.48 90 ASN A C 1
ATOM 749 O O . ASN A 1 93 ? -41.684 44.916 4.473 1.00 106.04 90 ASN A O 1
ATOM 754 N N . VAL A 1 94 ? -42.285 44.379 2.375 1.00 93.72 91 VAL A N 1
ATOM 755 C CA . VAL A 1 94 ? -42.078 45.735 1.879 1.00 94.35 91 VAL A CA 1
ATOM 756 C C . VAL A 1 94 ? -43.232 46.620 2.320 1.00 86.95 91 VAL A C 1
ATOM 757 O O . VAL A 1 94 ? -44.406 46.270 2.143 1.00 81.41 91 VAL A O 1
ATOM 761 N N . LYS A 1 95 ? -42.900 47.781 2.883 1.00 85.75 92 LYS A N 1
ATOM 762 C CA . LYS A 1 95 ? -43.890 48.840 3.033 1.00 101.35 92 LYS A CA 1
ATOM 763 C C . LYS A 1 95 ? -44.238 49.437 1.676 1.00 94.91 92 LYS A C 1
ATOM 764 O O . LYS A 1 95 ? -45.392 49.390 1.234 1.00 88.41 92 LYS A O 1
ATOM 770 N N . ALA A 1 96 ? -43.240 49.999 0.998 1.00 89.78 93 ALA A N 1
ATOM 771 C CA . ALA A 1 96 ? -43.416 50.577 -0.324 1.00 85.55 93 ALA A CA 1
ATOM 772 C C . ALA A 1 96 ? -42.093 50.495 -1.072 1.00 70.53 93 ALA A C 1
ATOM 773 O O . ALA A 1 96 ? -41.025 50.361 -0.471 1.00 79.19 93 ALA A O 1
ATOM 775 N N . VAL A 1 97 ? -42.178 50.569 -2.396 1.00 58.87 94 VAL A N 1
ATOM 776 C CA . VAL A 1 97 ? -41.006 50.581 -3.265 1.00 59.63 94 VAL A CA 1
ATOM 777 C C . VAL A 1 97 ? -41.056 51.893 -4.039 1.00 71.87 94 VAL A C 1
ATOM 778 O O . VAL A 1 97 ? -41.823 52.034 -4.998 1.00 75.94 94 VAL A O 1
ATOM 782 N N . TYR A 1 98 ? -40.258 52.868 -3.613 1.00 78.37 95 TYR A N 1
ATOM 783 C CA . TYR A 1 98 ? -40.149 54.133 -4.321 1.00 92.78 95 TYR A CA 1
ATOM 784 C C . TYR A 1 98 ? -39.034 54.038 -5.352 1.00 85.09 95 TYR A C 1
ATOM 785 O O . TYR A 1 98 ? -37.961 53.494 -5.078 1.00 71.40 95 TYR A O 1
ATOM 794 N N . VAL A 1 99 ? -39.302 54.557 -6.546 1.00 88.17 96 VAL A N 1
ATOM 795 C CA . VAL A 1 99 ? -38.407 54.411 -7.687 1.00 81.76 96 VAL A CA 1
ATOM 796 C C . VAL A 1 99 ? -38.258 55.777 -8.343 1.00 83.87 96 VAL A C 1
ATOM 797 O O . VAL A 1 99 ? -39.234 56.333 -8.854 1.00 90.85 96 VAL A O 1
ATOM 801 N N . ILE A 1 100 ? -37.039 56.306 -8.333 1.00 76.03 97 ILE A N 1
ATOM 802 C CA . ILE A 1 100 ? -36.779 57.686 -8.739 1.00 87.39 97 ILE A CA 1
ATOM 803 C C . ILE A 1 100 ? -36.278 57.653 -10.180 1.00 91.63 97 ILE A C 1
ATOM 804 O O . ILE A 1 100 ? -35.078 57.563 -10.448 1.00 92.54 97 ILE A O 1
ATOM 809 N N . HIS A 1 101 ? -37.214 57.747 -11.125 1.00 93.81 98 HIS A N 1
ATOM 810 C CA . HIS A 1 101 ? -36.905 57.869 -12.544 1.00 96.70 98 HIS A CA 1
ATOM 811 C C . HIS A 1 101 ? -37.966 58.739 -13.200 1.00 103.02 98 HIS A C 1
ATOM 812 O O . HIS A 1 101 ? -39.150 58.636 -12.869 1.00 99.61 98 HIS A O 1
ATOM 819 N N . THR A 1 102 ? -37.541 59.587 -14.139 1.00 107.89 99 THR A N 1
ATOM 820 C CA . THR A 1 102 ? -38.461 60.568 -14.709 1.00 124.79 99 THR A CA 1
ATOM 821 C C . THR A 1 102 ? -39.338 59.952 -15.797 1.00 130.78 99 THR A C 1
ATOM 822 O O . THR A 1 102 ? -40.570 59.998 -15.711 1.00 126.19 99 THR A O 1
ATOM 826 N N . ASP A 1 103 ? -38.727 59.369 -16.828 1.00 114.08 100 ASP A N 1
ATOM 827 C CA . ASP A 1 103 ? -39.477 58.668 -17.870 1.00 109.09 100 ASP A CA 1
ATOM 828 C C . ASP A 1 103 ? -39.484 57.168 -17.570 1.00 118.28 100 ASP A C 1
ATOM 829 O O . ASP A 1 103 ? -38.936 56.340 -18.298 1.00 120.47 100 ASP A O 1
ATOM 834 N N . TRP A 1 104 ? -40.147 56.830 -16.462 1.00 117.39 101 TRP A N 1
ATOM 835 C CA . TRP A 1 104 ? -40.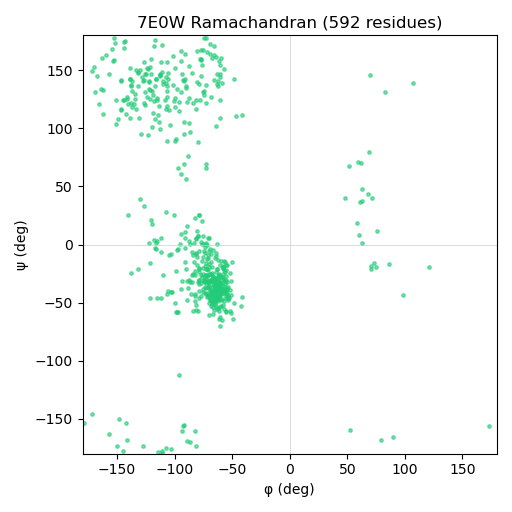157 55.453 -15.979 1.00 115.54 101 TRP A CA 1
ATOM 836 C C . TRP A 1 104 ? -41.088 54.558 -16.788 1.00 104.42 101 TRP A C 1
ATOM 837 O O . TRP A 1 104 ? -40.852 53.348 -16.873 1.00 103.16 101 TRP A O 1
ATOM 848 N N . MET A 1 105 ? -42.146 55.125 -17.378 1.00 100.91 102 MET A N 1
ATOM 849 C CA . MET A 1 105 ? -43.060 54.323 -18.185 1.00 101.03 102 MET A CA 1
ATOM 850 C C . MET A 1 105 ? -42.349 53.689 -19.371 1.00 98.77 102 MET A C 1
ATOM 851 O O . MET A 1 105 ? -42.689 52.570 -19.775 1.00 100.18 102 MET A O 1
ATOM 856 N N . SER A 1 106 ? -41.354 54.380 -19.935 1.00 99.81 103 SER A N 1
ATOM 857 C CA . SER A 1 106 ? -40.558 53.828 -21.024 1.00 104.86 103 SER A CA 1
ATOM 858 C C . SER A 1 106 ? -39.763 52.598 -20.608 1.00 106.42 103 SER A C 1
ATOM 859 O O . SER A 1 106 ? -39.152 51.957 -21.471 1.00 106.00 103 SER A O 1
ATOM 862 N N . LYS A 1 107 ? -39.754 52.257 -19.320 1.00 95.63 104 LYS A N 1
ATOM 863 C CA . LYS A 1 107 ? -39.039 51.099 -18.800 1.00 105.29 104 LYS A CA 1
ATOM 864 C C . LYS A 1 107 ? -39.969 50.007 -18.294 1.00 93.39 104 LYS A C 1
ATOM 865 O O . LYS A 1 107 ? -39.771 48.830 -18.610 1.00 98.71 104 LYS A O 1
ATOM 871 N N . VAL A 1 108 ? -40.991 50.372 -17.520 1.00 96.29 105 VAL A N 1
ATOM 872 C CA . VAL A 1 108 ? -41.820 49.403 -16.810 1.00 88.28 105 VAL A CA 1
ATOM 873 C C . VAL A 1 108 ? -43.056 49.046 -17.625 1.00 91.44 105 VAL A C 1
ATOM 874 O O . VAL A 1 108 ? -43.963 48.369 -17.128 1.00 83.43 105 VAL A O 1
ATOM 878 N N . ALA A 1 109 ? -43.100 49.488 -18.884 1.00 91.91 106 ALA A N 1
ATOM 879 C CA . ALA A 1 109 ? -44.240 49.172 -19.741 1.00 92.71 106 ALA A CA 1
ATOM 880 C C . ALA A 1 109 ? -44.336 47.674 -20.002 1.00 96.74 106 ALA A C 1
ATOM 881 O O . ALA A 1 109 ? -45.421 47.085 -19.927 1.00 83.34 106 ALA A O 1
ATOM 883 N N . ILE A 1 110 ? -43.203 47.041 -20.315 1.00 102.29 107 ILE A N 1
ATOM 884 C CA . ILE A 1 110 ? -43.201 45.612 -20.619 1.00 105.25 107 ILE A CA 1
ATOM 885 C C . ILE A 1 110 ? -43.617 44.807 -19.393 1.00 97.58 107 ILE A C 1
ATOM 886 O O . ILE A 1 110 ? -44.448 43.895 -19.481 1.00 78.99 107 ILE A O 1
ATOM 891 N N . ARG A 1 111 ? -43.049 45.136 -18.229 1.00 90.27 108 ARG A N 1
ATOM 892 C CA . ARG A 1 111 ? -43.396 44.423 -17.003 1.00 89.19 108 ARG A CA 1
ATOM 893 C C . ARG A 1 111 ? -44.874 44.590 -16.675 1.00 73.30 108 ARG A C 1
ATOM 894 O O . ARG A 1 111 ? -45.561 43.616 -16.342 1.00 91.61 108 ARG A O 1
ATOM 902 N N . THR A 1 112 ? -45.376 45.827 -16.752 1.00 78.68 109 THR A N 1
ATOM 903 C CA . THR A 1 112 ? -46.784 46.086 -16.467 1.00 83.44 109 THR A CA 1
ATOM 904 C C . THR A 1 112 ? -47.690 45.187 -17.297 1.00 79.42 109 THR A C 1
ATOM 905 O O . THR A 1 112 ? -48.652 44.610 -16.777 1.00 76.74 109 THR A O 1
ATOM 909 N N . LEU A 1 113 ? -47.381 45.033 -18.586 1.00 60.86 110 LEU A N 1
ATOM 910 C CA . LEU A 1 113 ? -48.215 44.203 -19.449 1.00 73.81 110 LEU A CA 1
ATOM 911 C C . LEU A 1 113 ? -48.068 42.724 -19.112 1.00 63.64 110 LEU A C 1
ATOM 912 O O . LEU A 1 113 ? -49.044 41.968 -19.181 1.00 72.29 110 LEU A O 1
ATOM 917 N N . LEU A 1 114 ? -46.857 42.292 -18.752 1.00 72.71 111 LEU A N 1
ATOM 918 C CA . LEU A 1 114 ? -46.662 40.904 -18.345 1.00 73.49 111 LEU A CA 1
ATOM 919 C C . LEU A 1 114 ? -47.509 40.569 -17.124 1.00 66.08 111 LEU A C 1
ATOM 920 O O . LEU A 1 114 ? -48.063 39.468 -17.025 1.00 67.78 111 LEU A O 1
ATOM 925 N N . SER A 1 115 ? -47.630 41.514 -16.189 1.00 63.07 112 SER A N 1
ATOM 926 C CA . SER A 1 115 ? -48.508 41.312 -15.042 1.00 78.72 112 SER A CA 1
ATOM 927 C C . SER A 1 115 ? -49.971 41.275 -15.470 1.00 76.13 112 SER A C 1
ATOM 928 O O . SER A 1 115 ? -50.769 40.517 -14.906 1.00 84.46 112 SER A O 1
ATOM 931 N N . ILE A 1 116 ? -50.339 42.092 -16.462 1.00 72.65 113 ILE A N 1
ATOM 932 C CA . ILE A 1 116 ? -51.710 42.095 -16.968 1.00 81.18 113 ILE A CA 1
ATOM 933 C C . ILE A 1 116 ? -52.081 40.722 -17.512 1.00 81.66 113 ILE A C 1
ATOM 934 O O . ILE A 1 116 ? -53.179 40.211 -17.258 1.00 85.46 113 ILE A O 1
ATOM 939 N N . ALA A 1 117 ? -51.169 40.098 -18.254 1.00 81.93 114 ALA A N 1
ATOM 940 C CA . ALA A 1 117 ? -51.430 38.837 -18.933 1.00 87.28 114 ALA A CA 1
ATOM 941 C C . ALA A 1 117 ? -51.081 37.615 -18.089 1.00 81.01 114 ALA A C 1
ATOM 942 O O . ALA A 1 117 ? -51.162 36.490 -18.593 1.00 75.83 114 ALA A O 1
ATOM 944 N N . SER A 1 118 ? -50.700 37.802 -16.833 1.00 65.01 115 SER A N 1
ATOM 945 C CA . SER A 1 118 ? -50.389 36.657 -15.984 1.00 73.38 115 SER A CA 1
ATOM 946 C C . SER A 1 118 ? -51.678 36.056 -15.434 1.00 82.14 115 SER A C 1
ATOM 947 O O . SER A 1 118 ? -52.464 36.767 -14.801 1.00 75.35 115 SER A O 1
ATOM 950 N N . PRO A 1 119 ? -51.928 34.768 -15.649 1.00 83.57 116 PRO A N 1
ATOM 951 C CA . PRO A 1 119 ? -53.169 34.167 -15.155 1.00 87.30 116 PRO A CA 1
ATOM 952 C C . PRO A 1 119 ? -53.122 33.912 -13.657 1.00 89.78 116 PRO A C 1
ATOM 953 O O . PRO A 1 119 ? -52.057 33.747 -13.058 1.00 81.36 116 PRO A O 1
ATOM 957 N N . LYS A 1 120 ? -54.316 33.887 -13.055 1.00 95.93 117 LYS A N 1
ATOM 958 C CA . LYS A 1 120 ? -54.450 33.594 -11.632 1.00 103.10 117 LYS A CA 1
ATOM 959 C C . LYS A 1 120 ? -53.823 32.256 -11.256 1.00 92.46 117 LYS A C 1
ATOM 960 O O . LYS A 1 120 ? -53.444 32.062 -10.095 1.00 82.53 117 LYS A O 1
ATOM 966 N N . PHE A 1 121 ? -53.697 31.338 -12.217 1.00 80.27 118 PHE A N 1
ATOM 967 C CA . PHE A 1 121 ? -53.082 30.042 -11.948 1.00 78.18 118 PHE A CA 1
ATOM 968 C C . PHE A 1 121 ? -51.646 30.201 -11.461 1.00 84.32 118 PHE A C 1
ATOM 969 O O . PHE A 1 121 ? -51.271 29.666 -10.411 1.00 78.85 118 PHE A O 1
ATOM 977 N N . THR A 1 122 ? -50.826 30.943 -12.212 1.00 89.77 119 THR A N 1
ATOM 978 C CA . THR A 1 122 ? -49.443 31.183 -11.814 1.00 70.45 119 THR A CA 1
ATOM 979 C C . THR A 1 122 ? -49.333 31.999 -10.532 1.00 73.93 119 THR A C 1
ATOM 980 O O . THR A 1 122 ? -48.235 32.096 -9.973 1.00 70.18 119 THR A O 1
ATOM 984 N N . ARG A 1 123 ? -50.435 32.583 -10.058 1.00 58.32 120 ARG A N 1
ATOM 985 C CA . ARG A 1 123 ? -50.411 33.382 -8.839 1.00 78.99 120 ARG A CA 1
ATOM 986 C C . ARG A 1 123 ? -50.413 32.518 -7.585 1.00 90.41 120 ARG A C 1
ATOM 987 O O . ARG A 1 123 ? -49.795 32.891 -6.582 1.00 90.74 120 ARG A O 1
ATOM 995 N N . LYS A 1 124 ? -51.086 31.369 -7.621 1.00 82.27 121 LYS A N 1
ATOM 996 C CA . LYS A 1 124 ? -51.156 30.483 -6.466 1.00 80.81 121 LYS A CA 1
ATOM 997 C C . LYS A 1 124 ? -49.886 29.668 -6.258 1.00 85.31 121 LYS A C 1
ATOM 998 O O . LYS A 1 124 ? -49.845 28.846 -5.336 1.00 82.08 121 LYS A O 1
ATOM 1004 N N . PHE A 1 125 ? -48.861 29.865 -7.083 1.00 77.74 122 PHE A N 1
ATOM 1005 C CA . PHE A 1 125 ? -47.623 29.118 -6.927 1.00 88.85 122 PHE A CA 1
ATOM 1006 C C . PHE A 1 125 ? -46.826 29.651 -5.736 1.00 86.05 122 PHE A C 1
ATOM 1007 O O . PHE A 1 125 ? -47.116 30.718 -5.184 1.00 80.85 122 PHE A O 1
ATOM 1015 N N . ARG A 1 126 ? -45.807 28.885 -5.340 1.00 78.34 123 ARG A N 1
ATOM 1016 C CA . ARG A 1 126 ? -44.836 29.326 -4.342 1.00 86.26 123 ARG A CA 1
ATOM 1017 C C . ARG A 1 126 ? -43.647 28.376 -4.285 1.00 83.01 123 ARG A C 1
ATOM 1018 O O . ARG A 1 126 ? -43.824 27.157 -4.203 1.00 63.03 123 ARG A O 1
ATOM 1026 N N . TYR A 1 127 ? -42.433 28.919 -4.319 1.00 96.88 124 TYR A N 1
ATOM 1027 C CA . TYR A 1 127 ? -41.231 28.105 -4.216 1.00 77.20 124 TYR A CA 1
ATOM 1028 C C . TYR A 1 127 ? -40.775 28.009 -2.767 1.00 69.01 124 TYR A C 1
ATOM 1029 O O . TYR A 1 127 ? -40.840 28.986 -2.015 1.00 68.52 124 TYR A O 1
ATOM 1038 N N . LEU A 1 128 ? -40.307 26.824 -2.385 1.00 83.93 125 LEU A N 1
ATOM 1039 C CA . LEU A 1 128 ? -39.730 26.583 -1.071 1.00 96.14 125 LEU A CA 1
ATOM 1040 C C . LEU A 1 128 ? -38.357 25.952 -1.249 1.00 90.61 125 LEU A C 1
ATOM 1041 O O . LEU A 1 128 ? -38.163 25.109 -2.130 1.00 76.55 125 LEU A O 1
ATOM 1046 N N . ASN A 1 129 ? -37.404 26.368 -0.410 1.00 105.18 126 ASN A N 1
ATOM 1047 C CA . ASN A 1 129 ? -36.015 25.963 -0.609 1.00 111.13 126 ASN A CA 1
ATOM 1048 C C . ASN A 1 129 ? -35.815 24.475 -0.348 1.00 107.13 126 ASN A C 1
ATOM 1049 O O . ASN A 1 129 ? -35.073 23.808 -1.078 1.00 113.90 126 ASN A O 1
ATOM 1054 N N . SER A 1 130 ? -36.459 23.934 0.685 1.00 99.37 127 SER A N 1
ATOM 1055 C CA . SER A 1 130 ? -36.298 22.527 1.020 1.00 109.51 127 SER A CA 1
ATOM 1056 C C . SER A 1 130 ? -37.625 21.977 1.522 1.00 101.98 127 SER A C 1
ATOM 1057 O O . SER A 1 130 ? -38.599 22.712 1.706 1.00 100.54 127 SER A O 1
ATOM 1060 N N . ILE A 1 131 ? -37.648 20.660 1.746 1.00 101.07 128 ILE A N 1
ATOM 1061 C CA . ILE A 1 131 ? -38.882 19.972 2.122 1.00 93.12 128 ILE A CA 1
ATOM 1062 C C . ILE A 1 131 ? -39.390 20.443 3.479 1.00 95.64 128 ILE A C 1
ATOM 1063 O O . ILE A 1 131 ? -40.603 20.462 3.722 1.00 80.71 128 ILE A O 1
ATOM 1068 N N . SER A 1 132 ? -38.483 20.836 4.379 1.00 104.24 129 SER A N 1
ATOM 1069 C CA . SER A 1 132 ? -38.890 21.222 5.728 1.00 101.49 129 SER A CA 1
ATOM 1070 C C . SER A 1 132 ? -39.804 22.439 5.720 1.00 99.06 129 SER A C 1
ATOM 1071 O O . SER A 1 132 ? -40.673 22.568 6.590 1.00 86.32 129 SER A O 1
ATOM 1074 N N . ASP A 1 133 ? -39.628 23.337 4.752 1.00 104.04 130 ASP A N 1
ATOM 1075 C CA . ASP A 1 133 ? -40.376 24.588 4.715 1.00 108.72 130 ASP A CA 1
ATOM 1076 C C . ASP A 1 133 ? -41.834 24.414 4.305 1.00 101.57 130 ASP A C 1
ATOM 1077 O O . ASP A 1 133 ? -42.566 25.408 4.279 1.00 97.83 130 ASP A O 1
ATOM 1082 N N . LEU A 1 134 ? -42.278 23.197 3.990 1.00 108.54 131 LEU A N 1
ATOM 1083 C CA . LEU A 1 134 ? -43.678 22.969 3.657 1.00 99.80 131 LEU A CA 1
ATOM 1084 C C . LEU A 1 134 ? -44.574 22.990 4.894 1.00 99.13 131 LEU A C 1
ATOM 1085 O O . LEU A 1 134 ? -45.743 23.376 4.783 1.00 97.92 131 LEU A O 1
ATOM 1090 N N . ASN A 1 135 ? -44.019 22.679 6.074 1.00 96.15 132 ASN A N 1
ATOM 1091 C CA . ASN A 1 135 ? -44.820 22.257 7.225 1.00 99.32 132 ASN A CA 1
ATOM 1092 C C . ASN A 1 135 ? -45.957 23.217 7.542 1.00 97.89 132 ASN A C 1
ATOM 1093 O O . ASN A 1 135 ? -47.058 22.786 7.902 1.00 86.01 132 ASN A O 1
ATOM 1098 N N . LYS A 1 136 ? -45.713 24.521 7.414 1.00 99.63 133 LYS A N 1
ATOM 1099 C CA . LYS A 1 136 ? -46.708 25.508 7.821 1.00 114.14 133 LYS A CA 1
ATOM 1100 C C . LYS A 1 136 ? -48.009 25.345 7.041 1.00 111.74 133 LYS A C 1
ATOM 1101 O O . LYS A 1 136 ? -49.098 25.324 7.625 1.00 116.05 133 LYS A O 1
ATOM 1107 N N . TYR A 1 137 ? -47.913 25.215 5.717 1.00 107.95 134 TYR A N 1
ATOM 1108 C CA . TYR A 1 137 ? -49.111 25.245 4.881 1.00 119.88 134 TYR A CA 1
ATOM 1109 C C . TYR A 1 137 ? -49.815 23.878 4.863 1.00 114.63 134 TYR A C 1
ATOM 1110 O O . TYR A 1 137 ? -51.035 23.831 5.138 1.00 119.34 134 TYR A O 1
ATOM 1119 N N . ILE A 1 138 ? -49.126 22.834 4.566 1.00 104.56 135 ILE A N 1
ATOM 1120 C CA . ILE A 1 138 ? -49.673 21.466 4.563 1.00 103.15 135 ILE A CA 1
ATOM 1121 C C . ILE A 1 138 ? -48.897 20.642 5.584 1.00 100.63 135 ILE A C 1
ATOM 1122 O O . ILE A 1 138 ? -47.659 20.659 5.549 1.00 96.76 135 ILE A O 1
ATOM 1127 N N . PRO A 1 139 ? -49.551 19.944 6.500 1.00 92.63 136 PRO A N 1
ATOM 1128 C CA . PRO A 1 139 ? -48.814 19.096 7.449 1.00 96.93 136 PRO A CA 1
ATOM 1129 C C . PRO A 1 139 ? -48.315 17.826 6.771 1.00 91.59 136 PRO A C 1
ATOM 1130 O O . PRO A 1 139 ? -49.065 17.139 6.074 1.00 100.23 136 PRO A O 1
ATOM 1134 N N . LEU A 1 140 ? -47.034 17.518 6.988 1.00 62.67 137 LEU A N 1
ATOM 1135 C CA . LEU A 1 140 ? -46.390 16.392 6.320 1.00 85.37 137 LEU A CA 1
ATOM 1136 C C . LEU A 1 140 ? -46.729 15.055 6.958 1.00 96.21 137 LEU A C 1
ATOM 1137 O O . LEU A 1 140 ? -46.571 14.016 6.306 1.00 86.74 137 LEU A O 1
ATOM 1142 N N . SER A 1 141 ? -47.173 15.055 8.217 1.00 95.29 138 SER A N 1
ATOM 1143 C CA . SER A 1 141 ? -47.635 13.820 8.837 1.00 106.76 138 SER A CA 1
ATOM 1144 C C . SER A 1 141 ? -48.786 13.204 8.054 1.00 107.16 138 SER A C 1
ATOM 1145 O O . SER A 1 141 ? -48.965 11.981 8.070 1.00 104.33 138 SER A O 1
ATOM 1148 N N . HIS A 1 142 ? -49.563 14.031 7.352 1.00 83.28 139 HIS A N 1
ATOM 1149 C CA . HIS A 1 142 ? -50.697 13.562 6.566 1.00 100.57 139 HIS A CA 1
ATOM 1150 C C . HIS A 1 142 ? -50.288 12.859 5.277 1.00 98.06 139 HIS A C 1
ATOM 1151 O O . HIS A 1 142 ? -51.163 12.327 4.585 1.00 101.54 139 HIS A O 1
ATOM 1158 N N . LEU A 1 143 ? -49.000 12.839 4.934 1.00 90.96 140 LEU A N 1
ATOM 1159 C CA . LEU A 1 143 ? -48.572 12.505 3.583 1.00 94.67 140 LEU A CA 1
ATOM 1160 C C . LEU A 1 143 ? -47.553 11.373 3.581 1.00 88.46 140 LEU A C 1
ATOM 1161 O O . LEU A 1 143 ? -46.731 11.249 4.492 1.00 69.17 140 LEU A O 1
ATOM 1166 N N . LYS A 1 144 ? -47.613 10.559 2.528 1.00 84.55 141 LYS A N 1
ATOM 1167 C CA . LYS A 1 144 ? -46.571 9.592 2.207 1.00 84.57 141 LYS A CA 1
ATOM 1168 C C . LYS A 1 144 ? -45.681 10.180 1.118 1.00 87.75 141 LYS A C 1
ATOM 1169 O O . LYS A 1 144 ? -46.175 10.584 0.058 1.00 99.11 141 LYS A O 1
ATOM 1175 N N . LEU A 1 145 ? -44.376 10.217 1.373 1.00 90.09 142 LEU A N 1
ATOM 1176 C CA . LEU A 1 145 ? -43.429 10.927 0.529 1.00 96.11 142 LEU A CA 1
ATOM 1177 C C . LEU A 1 145 ? -42.334 9.984 0.033 1.00 97.42 142 LEU A C 1
ATOM 1178 O O . LEU A 1 145 ? -41.986 9.019 0.717 1.00 79.25 142 LEU A O 1
ATOM 1183 N N . PRO A 1 146 ? -41.771 10.261 -1.143 1.00 110.49 143 PRO A N 1
ATOM 1184 C CA . PRO A 1 146 ? -40.898 9.277 -1.806 1.00 98.08 143 PRO A CA 1
ATOM 1185 C C . PRO A 1 146 ? -39.521 9.233 -1.172 1.00 101.78 143 PRO A C 1
ATOM 1186 O O . PRO A 1 146 ? -39.164 10.118 -0.378 1.00 98.62 143 PRO A O 1
ATOM 1190 N N . PRO A 1 147 ? -38.709 8.217 -1.495 1.00 99.68 144 PRO A N 1
ATOM 1191 C CA . PRO A 1 147 ? -37.376 8.105 -0.878 1.00 112.55 144 PRO A CA 1
ATOM 1192 C C . PRO A 1 147 ? -36.404 9.191 -1.303 1.00 115.80 144 PRO A C 1
ATOM 1193 O O . PRO A 1 147 ? -35.307 9.267 -0.735 1.00 109.50 144 PRO A O 1
ATOM 1197 N N . ILE A 1 148 ? -36.761 10.016 -2.287 1.00 110.78 145 ILE A N 1
ATOM 1198 C CA . ILE A 1 148 ? -35.840 11.034 -2.781 1.00 104.66 145 ILE A CA 1
ATOM 1199 C C . ILE A 1 148 ? -35.562 12.079 -1.706 1.00 112.13 145 ILE A C 1
ATOM 1200 O O . ILE A 1 148 ? -34.442 12.593 -1.595 1.00 115.88 145 ILE A O 1
ATOM 1205 N N . VAL A 1 149 ? -36.570 12.397 -0.886 1.00 107.54 146 VAL A N 1
ATOM 1206 C CA . VAL A 1 149 ? -36.438 13.437 0.129 1.00 109.91 146 VAL A CA 1
ATOM 1207 C C . VAL A 1 149 ? -35.862 12.919 1.440 1.00 102.44 146 VAL A C 1
ATOM 1208 O O . VAL A 1 149 ? -35.699 13.703 2.385 1.00 110.39 146 VAL A O 1
ATOM 1212 N N . TYR A 1 150 ? -35.534 11.633 1.525 1.00 114.97 147 TYR A N 1
ATOM 1213 C CA . TYR A 1 150 ? -35.141 10.987 2.769 1.00 141.05 147 TYR A CA 1
ATOM 1214 C C . TYR A 1 150 ? -33.661 10.617 2.739 1.00 143.98 147 TYR A C 1
ATOM 1215 O O . TYR A 1 150 ? -32.945 10.870 1.766 1.00 127.92 147 TYR A O 1
ATOM 1224 N N . GLU A 1 151 ? -33.210 10.001 3.827 1.00 148.79 148 GLU A N 1
ATOM 1225 C CA . GLU A 1 151 ? -31.834 9.531 3.934 1.00 145.05 148 GLU A CA 1
ATOM 1226 C C . GLU A 1 151 ? -31.741 8.047 3.594 1.00 131.67 148 GLU A C 1
ATOM 1227 O O . GLU A 1 151 ? -31.337 7.233 4.424 1.00 111.94 148 GLU A O 1
ATOM 1229 N N . GLY B 1 1 ? -24.260 62.856 -33.465 1.00 90.41 -2 GLY B N 1
ATOM 1230 C CA . GLY B 1 1 ? -24.723 63.236 -34.787 1.00 108.56 -2 GLY B CA 1
ATOM 1231 C C . GLY B 1 1 ? -24.432 62.180 -35.836 1.00 114.01 -2 GLY B C 1
ATOM 1232 O O . GLY B 1 1 ? -25.059 61.122 -35.845 1.00 109.51 -2 GLY B O 1
ATOM 1233 N N . PRO B 1 2 ? -23.486 62.467 -36.733 1.00 119.79 -1 PRO B N 1
ATOM 1234 C CA . PRO B 1 2 ? -23.076 61.439 -37.701 1.00 106.70 -1 PRO B CA 1
ATOM 1235 C C . PRO B 1 2 ? -22.216 60.357 -37.077 1.00 109.14 -1 PRO B C 1
ATOM 1236 O O . PRO B 1 2 ? -22.261 59.206 -37.529 1.00 100.90 -1 PRO B O 1
ATOM 1240 N N . GLU B 1 3 ? -21.430 60.697 -36.051 1.00 101.86 0 GLU B N 1
ATOM 1241 C CA . GLU B 1 3 ? -20.716 59.683 -35.284 1.00 101.27 0 GLU B CA 1
ATOM 1242 C C . GLU B 1 3 ? -21.677 58.665 -34.683 1.00 105.58 0 GLU B C 1
ATOM 1243 O O . GLU B 1 3 ? -21.310 57.500 -34.485 1.00 104.29 0 GLU B O 1
ATOM 1249 N N . PHE B 1 4 ? -22.915 59.083 -34.405 1.00 95.89 1 PHE B N 1
ATOM 1250 C CA . PHE B 1 4 ? -23.914 58.186 -33.833 1.00 98.81 1 PHE B CA 1
ATOM 1251 C C . PHE B 1 4 ? -24.218 57.023 -34.769 1.00 100.54 1 PHE B C 1
ATOM 1252 O O . PHE B 1 4 ? -24.127 55.853 -34.378 1.00 97.07 1 PHE B O 1
ATOM 1260 N N . GLU B 1 5 ? -24.599 57.327 -36.015 1.00 86.07 2 GLU B N 1
ATOM 1261 C CA . GLU B 1 5 ? -24.965 56.266 -36.948 1.00 98.60 2 GLU B CA 1
ATOM 1262 C C . GLU B 1 5 ? -23.796 55.328 -37.224 1.00 87.39 2 GLU B C 1
ATOM 1263 O O . GLU B 1 5 ? -24.008 54.155 -37.550 1.00 92.42 2 GLU B O 1
ATOM 1269 N N . HIS B 1 6 ? -22.562 55.818 -37.096 1.00 97.21 3 HIS B N 1
ATOM 1270 C CA . HIS B 1 6 ? -21.412 54.924 -37.192 1.00 100.44 3 HIS B CA 1
ATOM 1271 C C . HIS B 1 6 ? -21.332 54.002 -35.981 1.00 99.16 3 HIS B C 1
ATOM 1272 O O . HIS B 1 6 ? -20.936 52.837 -36.104 1.00 100.16 3 HIS B O 1
ATOM 1279 N N . ASP B 1 7 ? -21.704 54.508 -34.802 1.00 97.81 4 ASP B N 1
ATOM 1280 C CA . ASP B 1 7 ? -21.790 53.654 -33.622 1.00 100.25 4 ASP B CA 1
ATOM 1281 C C . ASP B 1 7 ? -22.909 52.631 -33.768 1.00 97.03 4 ASP B C 1
ATOM 1282 O O . ASP B 1 7 ? -22.751 51.468 -33.375 1.00 90.70 4 ASP B O 1
ATOM 1287 N N . LEU B 1 8 ? -24.050 53.049 -34.323 1.00 100.39 5 LEU B N 1
ATOM 1288 C CA . LEU B 1 8 ? -25.122 52.103 -34.615 1.00 88.43 5 LEU B CA 1
ATOM 1289 C C . LEU B 1 8 ? -24.652 51.026 -35.584 1.00 90.44 5 LEU B C 1
ATOM 1290 O O . LEU B 1 8 ? -25.005 49.850 -35.437 1.00 96.29 5 LEU B O 1
ATOM 1295 N N . GLU B 1 9 ? -23.849 51.410 -36.579 1.00 86.84 6 GLU B N 1
ATOM 1296 C CA . GLU B 1 9 ? -23.311 50.431 -37.517 1.00 101.43 6 GLU B CA 1
ATOM 1297 C C . GLU B 1 9 ? -22.339 49.480 -36.833 1.00 91.43 6 GLU B C 1
ATOM 1298 O O . GLU B 1 9 ? -22.236 48.313 -37.227 1.00 73.17 6 GLU B O 1
ATOM 1304 N N . ARG B 1 10 ? -21.624 49.955 -35.810 1.00 97.62 7 ARG B N 1
ATOM 1305 C CA . ARG B 1 10 ? -20.733 49.076 -35.060 1.00 100.05 7 ARG B CA 1
ATOM 1306 C C . ARG B 1 10 ? -21.512 48.110 -34.178 1.00 83.71 7 ARG B C 1
ATOM 1307 O O . ARG B 1 10 ? -21.048 46.992 -33.924 1.00 72.87 7 ARG B O 1
ATOM 1315 N N . LEU B 1 11 ? -22.694 48.518 -33.708 1.00 76.45 8 LEU B N 1
ATOM 1316 C CA . LEU B 1 11 ? -23.485 47.671 -32.821 1.00 96.10 8 LEU B CA 1
ATOM 1317 C C . LEU B 1 11 ? -24.234 46.589 -33.593 1.00 87.72 8 LEU B C 1
ATOM 1318 O O . LEU B 1 11 ? -24.318 45.444 -33.134 1.00 70.10 8 LEU B O 1
ATOM 1323 N N . CYS B 1 12 ? -24.774 46.926 -34.764 1.00 68.54 9 CYS B N 1
ATOM 1324 C CA . CYS B 1 12 ? -25.536 45.974 -35.569 1.00 77.17 9 CYS B CA 1
ATOM 1325 C C . CYS B 1 12 ? -25.284 46.257 -37.042 1.00 89.65 9 CYS B C 1
ATOM 1326 O O . CYS B 1 12 ? -25.503 47.382 -37.502 1.00 77.42 9 CYS B O 1
ATOM 1329 N N . PHE B 1 13 ? -24.830 45.241 -37.775 1.00 64.33 10 PHE B N 1
ATOM 1330 C CA . PHE B 1 13 ? -24.555 45.368 -39.200 1.00 75.90 10 PHE B CA 1
ATOM 1331 C C . PHE B 1 13 ? -24.732 44.003 -39.855 1.00 75.95 10 PHE B C 1
ATOM 1332 O O . PHE B 1 13 ? -25.023 43.005 -39.190 1.00 81.75 10 PHE B O 1
ATOM 1340 N N . ILE B 1 14 ? -24.554 43.963 -41.173 1.00 75.27 11 ILE B N 1
ATOM 1341 C CA . ILE B 1 14 ? -24.593 42.721 -41.938 1.00 79.27 11 ILE B CA 1
ATOM 1342 C C . ILE B 1 14 ? -23.157 42.291 -42.199 1.00 76.80 11 ILE B C 1
ATOM 1343 O O . ILE B 1 14 ? -22.394 43.010 -42.857 1.00 78.08 11 ILE B O 1
ATOM 1348 N N . GLY B 1 15 ? -22.786 41.121 -41.687 1.00 70.85 12 GLY B N 1
ATOM 1349 C CA . GLY B 1 15 ? -21.422 40.648 -41.812 1.00 76.67 12 GLY B CA 1
ATOM 1350 C C . GLY B 1 15 ? -21.139 39.945 -43.123 1.00 90.49 12 GLY B C 1
ATOM 1351 O O . GLY B 1 15 ? -19.994 39.928 -43.585 1.00 78.87 12 GLY B O 1
ATOM 1352 N N . GLY B 1 16 ? -22.169 39.384 -43.746 1.00 93.83 13 GLY B N 1
ATOM 1353 C CA . GLY B 1 16 ? -21.968 38.658 -44.985 1.00 94.37 13 GLY B CA 1
ATOM 1354 C C . GLY B 1 16 ? -23.244 37.971 -45.429 1.00 97.82 13 GLY B C 1
ATOM 1355 O O . GLY B 1 16 ? -24.348 38.391 -45.074 1.00 93.47 13 GLY B O 1
ATOM 1356 N N . TYR B 1 17 ? -23.072 36.915 -46.220 1.00 100.48 14 TYR B N 1
ATOM 1357 C CA . TYR B 1 17 ? -24.197 36.186 -46.784 1.00 96.25 14 TYR B CA 1
ATOM 1358 C C . TYR B 1 17 ? -23.932 34.692 -46.718 1.00 112.90 14 TYR B C 1
ATOM 1359 O O . TYR B 1 17 ? -22.809 34.239 -46.955 1.00 122.86 14 TYR B O 1
ATOM 1368 N N . ASP B 1 18 ? -24.982 33.934 -46.443 1.00 107.24 15 ASP B N 1
ATOM 1369 C CA . ASP B 1 18 ? -24.839 32.467 -46.352 1.00 107.86 15 ASP B CA 1
ATOM 1370 C C . ASP B 1 18 ? -25.097 31.858 -47.721 1.00 108.35 15 ASP B C 1
ATOM 1371 O O . ASP B 1 18 ? -25.632 32.545 -48.581 1.00 104.20 15 ASP B O 1
ATOM 1376 N N . ASN B 1 19 ? -24.705 30.606 -47.904 1.00 114.69 16 ASN B N 1
ATOM 1377 C CA . ASN B 1 19 ? -25.038 29.934 -49.175 1.00 113.88 16 ASN B CA 1
ATOM 1378 C C . ASN B 1 19 ? -26.557 29.948 -49.221 1.00 115.18 16 ASN B C 1
ATOM 1379 O O . ASN B 1 19 ? -27.183 29.439 -48.304 1.00 112.59 16 ASN B O 1
ATOM 1384 N N . ASP B 1 20 ? -27.096 30.492 -50.292 1.00 116.40 17 ASP B N 1
ATOM 1385 C CA . ASP B 1 20 ? -28.528 30.805 -50.365 1.00 104.12 17 ASP B CA 1
ATOM 1386 C C . ASP B 1 20 ? -28.639 32.296 -50.611 1.00 110.22 17 ASP B C 1
ATOM 1387 O O . ASP B 1 20 ? -29.688 32.756 -51.020 1.00 110.29 17 ASP B O 1
ATOM 1388 N N . ASN B 1 21 ? -27.565 33.026 -50.321 1.00 113.58 18 ASN B N 1
ATOM 1389 C CA . ASN B 1 21 ? -27.429 34.465 -50.619 1.00 121.42 18 ASN B CA 1
ATOM 1390 C C . ASN B 1 21 ? -28.452 35.297 -49.875 1.00 120.33 18 ASN B C 1
ATOM 1391 O O . ASN B 1 21 ? -29.104 36.118 -50.499 1.00 106.74 18 ASN B O 1
ATOM 1396 N N . ASP B 1 22 ? -28.588 35.046 -48.584 1.00 125.89 19 ASP B N 1
ATOM 1397 C CA . ASP B 1 22 ? -29.408 35.949 -47.796 1.00 114.84 19 ASP B CA 1
ATOM 1398 C C . ASP B 1 22 ? -28.577 36.540 -46.668 1.00 101.77 19 ASP B C 1
ATOM 1399 O O . ASP B 1 22 ? -27.607 35.932 -46.203 1.00 92.84 19 ASP B O 1
ATOM 1404 N N . LYS B 1 23 ? -28.972 37.734 -46.232 1.00 98.04 20 LYS B N 1
ATOM 1405 C CA . LYS B 1 23 ? -28.189 38.464 -45.246 1.00 90.01 20 LYS B CA 1
ATOM 1406 C C . LYS B 1 23 ? -28.071 37.680 -43.950 1.00 89.49 20 LYS B C 1
ATOM 1407 O O . LYS B 1 23 ? -28.999 36.982 -43.532 1.00 90.85 20 LYS B O 1
ATOM 1413 N N . VAL B 1 24 ? -26.910 37.796 -43.323 1.00 77.95 21 VAL B N 1
ATOM 1414 C CA . VAL B 1 24 ? -26.682 37.298 -41.978 1.00 74.91 21 VAL B CA 1
ATOM 1415 C C . VAL B 1 24 ? -26.221 38.502 -41.160 1.00 72.94 21 VAL B C 1
ATOM 1416 O O . VAL B 1 24 ? -25.039 38.866 -41.162 1.00 72.31 21 VAL B O 1
ATOM 1420 N N . ILE B 1 25 ? -27.162 39.159 -40.482 1.00 79.11 22 ILE B N 1
ATOM 1421 C CA . ILE B 1 25 ? -26.851 40.390 -39.763 1.00 80.13 22 ILE B CA 1
ATOM 1422 C C . ILE B 1 25 ? -26.440 40.039 -38.340 1.00 75.35 22 ILE B C 1
ATOM 1423 O O . ILE B 1 25 ? -27.055 39.189 -37.685 1.00 66.57 22 ILE B O 1
ATOM 1428 N N . VAL B 1 26 ? -25.364 40.664 -37.875 1.00 73.11 23 VAL B N 1
ATOM 1429 C CA . VAL B 1 26 ? -24.764 40.329 -36.594 1.00 75.92 23 VAL B CA 1
ATOM 1430 C C . VAL B 1 26 ? -24.967 41.490 -35.629 1.00 74.15 23 VAL B C 1
ATOM 1431 O O . VAL B 1 26 ? -25.186 42.639 -36.023 1.00 73.10 23 VAL B O 1
ATOM 1435 N N . VAL B 1 27 ? -24.906 41.172 -34.337 1.00 62.67 24 VAL B N 1
ATOM 1436 C CA . VAL B 1 27 ? -25.019 42.162 -33.270 1.00 81.35 24 VAL B CA 1
ATOM 1437 C C . VAL B 1 27 ? -23.981 41.775 -32.217 1.00 99.69 24 VAL B C 1
ATOM 1438 O O . VAL B 1 27 ? -24.133 40.752 -31.551 1.00 101.81 24 VAL B O 1
ATOM 1442 N N . VAL B 1 28 ? -22.922 42.572 -32.103 1.00 102.19 25 VAL B N 1
ATOM 1443 C CA . VAL B 1 28 ? -21.944 42.384 -31.036 1.00 98.85 25 VAL B CA 1
ATOM 1444 C C . VAL B 1 28 ? -22.481 43.101 -29.800 1.00 103.64 25 VAL B C 1
ATOM 1445 O O . VAL B 1 28 ? -22.808 44.292 -29.843 1.00 97.96 25 VAL B O 1
ATOM 1449 N N . THR B 1 29 ? -22.649 42.355 -28.708 1.00 103.87 26 THR B N 1
ATOM 1450 C CA . THR B 1 29 ? -23.525 42.793 -27.627 1.00 92.04 26 THR B CA 1
ATOM 1451 C C . THR B 1 29 ? -22.828 43.613 -26.551 1.00 101.69 26 THR B C 1
ATOM 1452 O O . THR B 1 29 ? -23.419 43.819 -25.492 1.00 119.82 26 THR B O 1
ATOM 1456 N N . LYS B 1 30 ? -21.588 44.053 -26.749 1.00 94.96 27 LYS B N 1
ATOM 1457 C CA . LYS B 1 30 ? -21.021 45.000 -25.801 1.00 102.45 27 LYS B CA 1
ATOM 1458 C C . LYS B 1 30 ? -20.801 46.386 -26.392 1.00 92.07 27 LYS B C 1
ATOM 1459 O O . LYS B 1 30 ? -20.496 47.315 -25.644 1.00 93.68 27 LYS B O 1
ATOM 1465 N N . ASN B 1 31 ? -21.008 46.560 -27.698 1.00 87.02 28 ASN B N 1
ATOM 1466 C CA . ASN B 1 31 ? -20.830 47.863 -28.316 1.00 94.75 28 ASN B CA 1
ATOM 1467 C C . ASN B 1 31 ? -21.986 48.822 -28.012 1.00 97.03 28 ASN B C 1
ATOM 1468 O O . ASN B 1 31 ? -22.209 49.788 -28.756 1.00 94.18 28 ASN B O 1
ATOM 1473 N N . LEU B 1 32 ? -22.744 48.545 -26.950 1.00 95.92 29 LEU B N 1
ATOM 1474 C CA . LEU B 1 32 ? -23.674 49.503 -26.370 1.00 99.00 29 LEU B CA 1
ATOM 1475 C C . LEU B 1 32 ? -23.000 50.458 -25.386 1.00 97.32 29 LEU B C 1
ATOM 1476 O O . LEU B 1 32 ? -23.637 51.432 -24.967 1.00 106.02 29 LEU B O 1
ATOM 1481 N N . GLU B 1 33 ? -21.734 50.218 -25.014 1.00 77.48 30 GLU B N 1
ATOM 1482 C CA . GLU B 1 33 ? -21.026 51.179 -24.167 1.00 89.59 30 GLU B CA 1
ATOM 1483 C C . GLU B 1 33 ? -20.842 52.509 -24.880 1.00 93.31 30 GLU B C 1
ATOM 1484 O O . GLU B 1 33 ? -20.935 53.574 -24.257 1.00 88.82 30 GLU B O 1
ATOM 1490 N N . LEU B 1 34 ? -20.542 52.464 -26.182 1.00 90.56 31 LEU B N 1
ATOM 1491 C CA . LEU B 1 34 ? -20.284 53.673 -26.954 1.00 93.15 31 LEU B CA 1
ATOM 1492 C C . LEU B 1 34 ? -21.442 54.658 -26.914 1.00 96.15 31 LEU B C 1
ATOM 1493 O O . LEU B 1 34 ? -21.255 55.823 -27.282 1.00 119.25 31 LEU B O 1
ATOM 1498 N N . PHE B 1 35 ? -22.618 54.228 -26.469 1.00 80.01 32 PHE B N 1
ATOM 1499 C CA . PHE B 1 35 ? -23.764 55.107 -26.314 1.00 101.76 32 PHE B CA 1
ATOM 1500 C C . PHE B 1 35 ? -23.844 55.728 -24.924 1.00 106.43 32 PHE B C 1
ATOM 1501 O O . PHE B 1 35 ? -24.736 56.547 -24.675 1.00 109.64 32 PHE B O 1
ATOM 1509 N N . LYS B 1 36 ? -22.931 55.367 -24.019 1.00 108.88 33 LYS B N 1
ATOM 1510 C CA . LYS B 1 36 ? -22.852 56.056 -22.736 1.00 116.89 33 LYS B CA 1
ATOM 1511 C C . LYS B 1 36 ? -22.350 57.483 -22.903 1.00 113.66 33 LYS B C 1
ATOM 1512 O O . LYS B 1 36 ? -22.720 58.366 -22.122 1.00 115.45 33 LYS B O 1
ATOM 1514 N N . LYS B 1 37 ? -21.517 57.728 -23.913 1.00 113.06 34 LYS B N 1
ATOM 1515 C CA . LYS B 1 37 ? -21.068 59.071 -24.212 1.00 117.01 34 LYS B CA 1
ATOM 1516 C C . LYS B 1 37 ? -22.130 59.990 -24.771 1.00 110.02 34 LYS B C 1
ATOM 1517 O O . LYS B 1 37 ? -21.808 61.120 -25.153 1.00 104.81 34 LYS B O 1
ATOM 1518 N N . TYR B 1 38 ? -23.382 59.543 -24.832 1.00 108.97 35 TYR B N 1
ATOM 1519 C CA . TYR B 1 38 ? -24.475 60.345 -25.355 1.00 115.63 35 TYR B CA 1
ATOM 1520 C C . TYR B 1 38 ? -25.467 60.708 -24.258 1.00 126.64 35 TYR B C 1
ATOM 1521 O O . TYR B 1 38 ? -25.714 59.939 -23.324 1.00 119.49 35 TYR B O 1
ATOM 1530 N N . ASP B 1 39 ? -26.019 61.909 -24.396 1.00 129.97 36 ASP B N 1
ATOM 1531 C CA . ASP B 1 39 ? -27.094 62.452 -23.577 1.00 130.31 36 ASP B CA 1
ATOM 1532 C C . ASP B 1 39 ? -28.432 62.140 -24.236 1.00 132.93 36 ASP B C 1
ATOM 1533 O O . ASP B 1 39 ? -28.530 61.160 -24.983 1.00 138.55 36 ASP B O 1
ATOM 1538 N N . ASP B 1 40 ? -29.469 62.930 -23.934 1.00 131.65 37 ASP B N 1
ATOM 1539 C CA . ASP B 1 40 ? -30.846 62.610 -24.300 1.00 133.41 37 ASP B CA 1
ATOM 1540 C C . ASP B 1 40 ? -30.984 62.153 -25.747 1.00 116.58 37 ASP B C 1
ATOM 1541 O O . ASP B 1 40 ? -30.815 62.938 -26.688 1.00 108.41 37 ASP B O 1
ATOM 1546 N N . ILE B 1 41 ? -31.285 60.866 -25.910 1.00 118.84 38 ILE B N 1
ATOM 1547 C CA . ILE B 1 41 ? -31.689 60.255 -27.169 1.00 116.62 38 ILE B CA 1
ATOM 1548 C C . ILE B 1 41 ? -32.350 58.931 -26.813 1.00 106.67 38 ILE B C 1
ATOM 1549 O O . ILE B 1 41 ? -31.829 58.169 -25.991 1.00 102.95 38 ILE B O 1
ATOM 1554 N N . ASN B 1 42 ? -33.511 58.652 -27.400 1.00 95.97 39 ASN B N 1
ATOM 1555 C CA . ASN B 1 42 ? -34.184 57.376 -27.163 1.00 110.10 39 ASN B CA 1
ATOM 1556 C C . ASN B 1 42 ? -33.495 56.339 -28.038 1.00 97.60 39 ASN B C 1
ATOM 1557 O O . ASN B 1 42 ? -33.890 56.088 -29.178 1.00 85.60 39 ASN B O 1
ATOM 1562 N N . LEU B 1 43 ? -32.439 55.734 -27.488 1.00 92.71 40 LEU B N 1
ATOM 1563 C CA . LEU B 1 43 ? -31.558 54.882 -28.282 1.00 99.42 40 LEU B CA 1
ATOM 1564 C C . LEU B 1 43 ? -32.305 53.689 -28.867 1.00 90.46 40 LEU B C 1
ATOM 1565 O O . LEU B 1 43 ? -32.145 53.364 -30.049 1.00 85.77 40 LEU B O 1
ATOM 1570 N N . ILE B 1 44 ? -33.128 53.024 -28.051 1.00 77.67 41 ILE B N 1
ATOM 1571 C CA . ILE B 1 44 ? -33.808 51.812 -28.502 1.00 88.80 41 ILE B CA 1
ATOM 1572 C C . ILE B 1 44 ? -34.721 52.106 -29.686 1.00 92.42 41 ILE B C 1
ATOM 1573 O O . ILE B 1 44 ? -34.895 51.258 -30.572 1.00 70.15 41 ILE B O 1
ATOM 1578 N N . LYS B 1 45 ? -35.303 53.306 -29.737 1.00 93.34 42 LYS B N 1
ATOM 1579 C CA . LYS B 1 45 ? -36.121 53.682 -30.886 1.00 79.11 42 LYS B CA 1
ATOM 1580 C C . LYS B 1 45 ? -35.267 53.832 -32.139 1.00 83.68 42 LYS B C 1
ATOM 1581 O O . LYS B 1 45 ? -35.597 53.284 -33.198 1.00 76.36 42 LYS B O 1
ATOM 1587 N N . GLU B 1 46 ? -34.160 54.574 -32.036 1.00 84.08 43 GLU B N 1
ATOM 1588 C CA . GLU B 1 46 ? -33.271 54.736 -33.181 1.00 94.41 43 GLU B CA 1
ATOM 1589 C C . GLU B 1 46 ? -32.617 53.418 -33.573 1.00 91.00 43 GLU B C 1
ATOM 1590 O O . GLU B 1 46 ? -32.273 53.223 -34.745 1.00 96.95 43 GLU B O 1
ATOM 1596 N N . ALA B 1 47 ? -32.440 52.507 -32.616 1.00 79.83 44 ALA B N 1
ATOM 1597 C CA . ALA B 1 47 ? -31.888 51.195 -32.935 1.00 92.01 44 ALA B CA 1
ATOM 1598 C C . ALA B 1 47 ? -32.855 50.394 -33.797 1.00 86.35 44 ALA B C 1
ATOM 1599 O O . ALA B 1 47 ? -32.454 49.787 -34.798 1.00 86.83 44 ALA B O 1
ATOM 1601 N N . TYR B 1 48 ? -34.135 50.377 -33.417 1.00 76.10 45 TYR B N 1
ATOM 1602 C CA . TYR B 1 48 ? -35.148 49.740 -34.251 1.00 90.93 45 TYR B CA 1
ATOM 1603 C C . TYR B 1 48 ? -35.176 50.360 -35.641 1.00 87.23 45 TYR B C 1
ATOM 1604 O O . TYR B 1 48 ? -35.293 49.647 -36.644 1.00 81.80 45 TYR B O 1
ATOM 1613 N N . ASN B 1 49 ? -35.062 51.689 -35.716 1.00 86.70 46 ASN B N 1
ATOM 1614 C CA . ASN B 1 49 ? -34.997 52.366 -37.007 1.00 94.89 46 ASN B CA 1
ATOM 1615 C C . ASN B 1 49 ? -33.793 51.903 -37.815 1.00 75.20 46 ASN B C 1
ATOM 1616 O O . ASN B 1 49 ? -33.881 51.741 -39.038 1.00 69.06 46 ASN B O 1
ATOM 1621 N N . HIS B 1 50 ? -32.657 51.687 -37.148 1.00 73.82 47 HIS B N 1
ATOM 1622 C CA . HIS B 1 50 ? -31.445 51.293 -37.859 1.00 85.15 47 HIS B CA 1
ATOM 1623 C C . HIS B 1 50 ? -31.621 49.936 -38.527 1.00 73.27 47 HIS B C 1
ATOM 1624 O O . HIS B 1 50 ? -31.410 49.796 -39.737 1.00 80.91 47 HIS B O 1
ATOM 1631 N N . VAL B 1 51 ? -32.039 48.926 -37.759 1.00 74.07 48 VAL B N 1
ATOM 1632 C CA . VAL B 1 51 ? -32.200 47.588 -38.321 1.00 83.77 48 VAL B CA 1
ATOM 1633 C C . VAL B 1 51 ? -33.372 47.548 -39.299 1.00 86.20 48 VAL B C 1
ATOM 1634 O O . VAL B 1 51 ? -33.396 46.717 -40.216 1.00 87.49 48 VAL B O 1
ATOM 1638 N N . HIS B 1 52 ? -34.348 48.448 -39.138 1.00 80.70 49 HIS B N 1
ATOM 1639 C CA . HIS B 1 52 ? -35.459 48.528 -40.083 1.00 86.22 49 HIS B CA 1
ATOM 1640 C C . HIS B 1 52 ? -34.960 48.728 -41.508 1.00 89.78 49 HIS B C 1
ATOM 1641 O O . HIS B 1 52 ? -35.430 48.071 -42.443 1.00 92.40 49 HIS B O 1
ATOM 1648 N N . LYS B 1 53 ? -34.013 49.649 -41.695 1.00 85.31 50 LYS B N 1
ATOM 1649 C CA . LYS B 1 53 ? -33.385 49.815 -42.998 1.00 87.53 50 LYS B CA 1
ATOM 1650 C C . LYS B 1 53 ? -32.300 48.780 -43.255 1.00 87.84 50 LYS B C 1
ATOM 1651 O O . LYS B 1 53 ? -31.915 48.579 -44.412 1.00 80.48 50 LYS B O 1
ATOM 1657 N N . LEU B 1 54 ? -31.801 48.125 -42.205 1.00 92.26 51 LEU B N 1
ATOM 1658 C CA . LEU B 1 54 ? -30.845 47.041 -42.397 1.00 77.86 51 LEU B CA 1
ATOM 1659 C C . LEU B 1 54 ? -31.484 45.861 -43.116 1.00 99.87 51 LEU B C 1
ATOM 1660 O O . LEU B 1 54 ? -30.804 45.147 -43.861 1.00 95.12 51 LEU B O 1
ATOM 1665 N N . ILE B 1 55 ? -32.786 45.649 -42.921 1.00 104.53 52 ILE B N 1
ATOM 1666 C CA . ILE B 1 55 ? -33.494 44.497 -43.471 1.00 102.12 52 ILE B CA 1
ATOM 1667 C C . ILE B 1 55 ? -34.900 44.932 -43.863 1.00 107.19 52 ILE B C 1
ATOM 1668 O O . ILE B 1 55 ? -35.652 45.439 -43.023 1.00 103.15 52 ILE B O 1
ATOM 1673 N N . GLN B 1 56 ? -35.263 44.716 -45.125 1.00 117.26 53 GLN B N 1
ATOM 1674 C CA . GLN B 1 56 ? -36.514 45.231 -45.668 1.00 118.93 53 GLN B CA 1
ATOM 1675 C C . GLN B 1 56 ? -37.683 44.322 -45.277 1.00 122.22 53 GLN B C 1
ATOM 1676 O O . GLN B 1 56 ? -37.536 43.367 -44.509 1.00 119.63 53 GLN B O 1
ATOM 1682 N N . LYS B 1 57 ? -38.868 44.618 -45.826 1.00 137.77 54 LYS B N 1
ATOM 1683 C CA . LYS B 1 57 ? -40.115 44.068 -45.296 1.00 146.08 54 LYS B CA 1
ATOM 1684 C C . LYS B 1 57 ? -40.194 42.553 -45.431 1.00 137.29 54 LYS B C 1
ATOM 1685 O O . LYS B 1 57 ? -40.794 41.888 -44.579 1.00 156.97 54 LYS B O 1
ATOM 1687 N N . ASP B 1 58 ? -39.618 41.987 -46.488 1.00 114.19 55 ASP B N 1
ATOM 1688 C CA . ASP B 1 58 ? -39.598 40.538 -46.661 1.00 123.55 55 ASP B CA 1
ATOM 1689 C C . ASP B 1 58 ? -38.252 40.154 -47.252 1.00 119.26 55 ASP B C 1
ATOM 1690 O O . ASP B 1 58 ? -37.959 40.478 -48.408 1.00 114.92 55 ASP B O 1
ATOM 1695 N N . GLU B 1 59 ? -37.450 39.454 -46.457 1.00 121.64 56 GLU B N 1
ATOM 1696 C CA . GLU B 1 59 ? -36.275 38.746 -46.953 1.00 110.07 56 GLU B CA 1
ATOM 1697 C C . GLU B 1 59 ? -35.831 37.786 -45.865 1.00 112.49 56 GLU B C 1
ATOM 1698 O O . GLU B 1 59 ? -35.544 38.218 -44.743 1.00 115.49 56 GLU B O 1
ATOM 1704 N N . ARG B 1 60 ? -35.792 36.494 -46.180 1.00 106.77 57 ARG B N 1
ATOM 1705 C CA . ARG B 1 60 ? -35.271 35.532 -45.222 1.00 108.36 57 ARG B CA 1
ATOM 1706 C C . ARG B 1 60 ? -33.837 35.896 -44.864 1.00 113.46 57 ARG B C 1
ATOM 1707 O O . ARG B 1 60 ? -33.053 36.311 -45.721 1.00 115.22 57 ARG B O 1
ATOM 1715 N N . TYR B 1 61 ? -33.508 35.777 -43.580 1.00 108.48 58 TYR B N 1
ATOM 1716 C CA . TYR B 1 61 ? -32.196 36.162 -43.084 1.00 99.00 58 TYR B CA 1
ATOM 1717 C C . TYR B 1 61 ? -31.862 35.320 -41.862 1.00 94.08 58 TYR B C 1
ATOM 1718 O O . TYR B 1 61 ? -32.681 34.537 -41.377 1.00 98.02 58 TYR B O 1
ATOM 1727 N N . THR B 1 62 ? -30.627 35.465 -41.384 1.00 88.50 59 THR B N 1
ATOM 1728 C CA . THR B 1 62 ? -30.209 34.896 -40.111 1.00 76.99 59 THR B CA 1
ATOM 1729 C C . THR B 1 62 ? -29.536 35.991 -39.297 1.00 63.98 59 THR B C 1
ATOM 1730 O O . THR B 1 62 ? -28.951 36.928 -39.850 1.00 77.54 59 THR B O 1
ATOM 1734 N N . ALA B 1 63 ? -29.646 35.886 -37.979 1.00 63.17 60 ALA B N 1
ATOM 1735 C CA . ALA B 1 63 ? -28.996 36.810 -37.064 1.00 76.38 60 ALA B CA 1
ATOM 1736 C C . ALA B 1 63 ? -28.120 36.024 -36.100 1.00 67.77 60 ALA B C 1
ATOM 1737 O O . ALA B 1 63 ? -28.368 34.848 -35.834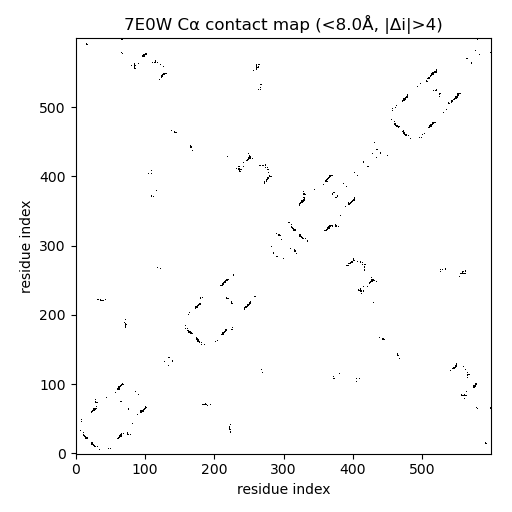 1.00 70.27 60 ALA B O 1
ATOM 1739 N N . VAL B 1 64 ? -27.053 36.655 -35.614 1.00 62.46 61 VAL B N 1
ATOM 1740 C CA . VAL B 1 64 ? -26.267 36.074 -34.533 1.00 76.12 61 VAL B CA 1
ATOM 1741 C C . VAL B 1 64 ? -25.891 37.182 -33.559 1.00 82.80 61 VAL B C 1
ATOM 1742 O O . VAL B 1 64 ? -25.792 38.357 -33.927 1.00 79.62 61 VAL B O 1
ATOM 1746 N N . PHE B 1 65 ? -25.705 36.799 -32.300 1.00 85.11 62 PHE B N 1
ATOM 1747 C CA . PHE B 1 65 ? -25.391 37.727 -31.223 1.00 88.84 62 PHE B CA 1
ATOM 1748 C C . PHE B 1 65 ? -24.063 37.329 -30.598 1.00 90.85 62 PHE B C 1
ATOM 1749 O O . PHE B 1 65 ? -23.846 36.152 -30.291 1.00 107.81 62 PHE B O 1
ATOM 1757 N N . PHE B 1 66 ? -23.183 38.306 -30.407 1.00 87.96 63 PHE B N 1
ATOM 1758 C CA . PHE B 1 66 ? -21.887 38.081 -29.781 1.00 95.27 63 PHE B CA 1
ATOM 1759 C C . PHE B 1 66 ? -21.816 38.819 -28.452 1.00 109.47 63 PHE B C 1
ATOM 1760 O O . PHE B 1 66 ? -21.783 40.055 -28.427 1.00 109.03 63 PHE B O 1
ATOM 1768 N N . ALA B 1 67 ? -21.795 38.067 -27.356 1.00 107.76 64 ALA B N 1
ATOM 1769 C CA . ALA B 1 67 ? -21.176 38.563 -26.145 1.00 115.90 64 ALA B CA 1
ATOM 1770 C C . ALA B 1 67 ? -20.544 37.426 -25.376 1.00 130.96 64 ALA B C 1
ATOM 1771 O O . ALA B 1 67 ? -21.249 36.560 -24.854 1.00 146.94 64 ALA B O 1
ATOM 1772 N N . HIS B 1 68 ? -19.224 37.465 -25.222 1.00 134.67 65 HIS B N 1
ATOM 1773 C CA . HIS B 1 68 ? -18.484 36.312 -24.724 1.00 153.95 65 HIS B CA 1
ATOM 1774 C C . HIS B 1 68 ? -18.089 36.445 -23.263 1.00 161.59 65 HIS B C 1
ATOM 1775 O O . HIS B 1 68 ? -18.168 35.467 -22.513 1.00 138.22 65 HIS B O 1
ATOM 1782 N N . ASP B 1 69 ? -17.663 37.628 -22.846 1.00 162.43 66 ASP B N 1
ATOM 1783 C CA . ASP B 1 69 ? -17.279 37.869 -21.467 1.00 160.23 66 ASP B CA 1
ATOM 1784 C C . ASP B 1 69 ? -18.452 38.444 -20.685 1.00 163.93 66 ASP B C 1
ATOM 1785 O O . ASP B 1 69 ? -19.389 39.016 -21.248 1.00 163.34 66 ASP B O 1
ATOM 1790 N N . SER B 1 70 ? -18.384 38.282 -19.367 1.00 158.91 67 SER B N 1
ATOM 1791 C CA . SER B 1 70 ? -19.416 38.778 -18.483 1.00 143.46 67 SER B CA 1
ATOM 1792 C C . SER B 1 70 ? -19.095 40.131 -17.884 1.00 148.30 67 SER B C 1
ATOM 1793 O O . SER B 1 70 ? -19.041 41.136 -18.598 1.00 141.15 67 SER B O 1
ATOM 1794 N N . THR B 1 71 ? -18.861 40.169 -16.576 1.00 155.33 68 THR B N 1
ATOM 1795 C CA . THR B 1 71 ? -18.759 41.431 -15.878 1.00 157.25 68 THR B CA 1
ATOM 1796 C C . THR B 1 71 ? -20.143 41.989 -15.607 1.00 161.73 68 THR B C 1
ATOM 1797 O O . THR B 1 71 ? -21.158 41.302 -15.761 1.00 158.72 68 THR B O 1
ATOM 1798 N N . VAL B 1 72 ? -20.187 43.255 -15.195 1.00 154.94 69 VAL B N 1
ATOM 1799 C CA . VAL B 1 72 ? -21.489 43.858 -14.992 1.00 135.66 69 VAL B CA 1
ATOM 1800 C C . VAL B 1 72 ? -22.236 43.935 -16.307 1.00 129.40 69 VAL B C 1
ATOM 1801 O O . VAL B 1 72 ? -21.968 44.810 -17.136 1.00 120.61 69 VAL B O 1
ATOM 1802 N N . PHE B 1 73 ? -23.179 43.015 -16.504 1.00 137.96 70 PHE B N 1
ATOM 1803 C CA . PHE B 1 73 ? -23.903 42.911 -17.757 1.00 136.26 70 PHE B CA 1
ATOM 1804 C C . PHE B 1 73 ? -23.043 42.403 -18.901 1.00 135.19 70 PHE B C 1
ATOM 1805 O O . PHE B 1 73 ? -21.848 42.698 -18.963 1.00 116.57 70 PHE B O 1
ATOM 1806 N N . SER B 1 74 ? -23.634 41.634 -19.815 1.00 135.32 71 SER B N 1
ATOM 1807 C CA . SER B 1 74 ? -23.049 41.378 -21.126 1.00 111.58 71 SER B CA 1
ATOM 1808 C C . SER B 1 74 ? -23.956 41.902 -22.230 1.00 108.92 71 SER B C 1
ATOM 1809 O O . SER B 1 74 ? -23.661 41.693 -23.414 1.00 113.53 71 SER B O 1
ATOM 1812 N N . TYR B 1 75 ? -25.063 42.556 -21.858 1.00 101.58 72 TYR B N 1
ATOM 1813 C CA . TYR B 1 75 ? -26.051 43.206 -22.717 1.00 96.45 72 TYR B CA 1
ATOM 1814 C C . TYR B 1 75 ? -26.744 42.209 -23.632 1.00 94.18 72 TYR B C 1
ATOM 1815 O O . TYR B 1 75 ? -27.577 42.601 -24.451 1.00 89.03 72 TYR B O 1
ATOM 1824 N N . LEU B 1 76 ? -26.399 40.927 -23.517 1.00 80.98 73 LEU B N 1
ATOM 1825 C CA . LEU B 1 76 ? -27.151 39.913 -24.243 1.00 86.29 73 LEU B CA 1
ATOM 1826 C C . LEU B 1 76 ? -28.611 39.925 -23.813 1.00 93.89 73 LEU B C 1
ATOM 1827 O O . LEU B 1 76 ? -29.515 39.806 -24.646 1.00 90.02 73 LEU B O 1
ATOM 1832 N N . GLY B 1 77 ? -28.857 40.104 -22.514 1.00 93.12 74 GLY B N 1
ATOM 1833 C CA . GLY B 1 77 ? -30.225 40.223 -22.039 1.00 96.26 74 GLY B CA 1
ATOM 1834 C C . GLY B 1 77 ? -30.942 41.423 -22.627 1.00 99.79 74 GLY B C 1
ATOM 1835 O O . GLY B 1 77 ? -32.086 41.321 -23.079 1.00 105.20 74 GLY B O 1
ATOM 1836 N N . LEU B 1 78 ? -30.277 42.580 -22.631 1.00 73.42 75 LEU B N 1
ATOM 1837 C CA . LEU B 1 78 ? -30.900 43.784 -23.173 1.00 100.37 75 LEU B CA 1
ATOM 1838 C C . LEU B 1 78 ? -31.033 43.706 -24.689 1.00 104.47 75 LEU B C 1
ATOM 1839 O O . LEU B 1 78 ? -32.033 44.165 -25.253 1.00 101.26 75 LEU B O 1
ATOM 1844 N N . SER B 1 79 ? -30.035 43.133 -25.366 1.00 90.00 76 SER B N 1
ATOM 1845 C CA . SER B 1 79 ? -30.116 42.980 -26.816 1.00 86.52 76 SER B CA 1
ATOM 1846 C C . SER B 1 79 ? -31.263 42.056 -27.202 1.00 86.79 76 SER B C 1
ATOM 1847 O O . SER B 1 79 ? -32.038 42.355 -28.118 1.00 92.19 76 SER B O 1
ATOM 1850 N N . LEU B 1 80 ? -31.386 40.922 -26.509 1.00 82.36 77 LEU B N 1
ATOM 1851 C CA . LEU B 1 80 ? -32.463 39.986 -26.811 1.00 78.00 77 LEU B CA 1
ATOM 1852 C C . LEU B 1 80 ? -33.822 40.576 -26.458 1.00 83.47 77 LEU B C 1
ATOM 1853 O O . LEU B 1 80 ? -34.779 40.445 -27.230 1.00 73.90 77 LEU B O 1
ATOM 1858 N N . LYS B 1 81 ? -33.925 41.233 -25.298 1.00 91.65 78 LYS B N 1
ATOM 1859 C CA . LYS B 1 81 ? -35.175 41.890 -24.926 1.00 99.23 78 LYS B CA 1
ATOM 1860 C C . LYS B 1 81 ? -35.607 42.890 -25.991 1.00 79.73 78 LYS B C 1
ATOM 1861 O O . LYS B 1 81 ? -36.798 43.007 -26.301 1.00 79.64 78 LYS B O 1
ATOM 1867 N N . ALA B 1 82 ? -34.646 43.613 -26.571 1.00 76.09 79 ALA B N 1
ATOM 1868 C CA . ALA B 1 82 ? -34.961 44.516 -27.671 1.00 83.35 79 ALA B CA 1
ATOM 1869 C C . ALA B 1 82 ? -35.406 43.744 -28.907 1.00 78.84 79 ALA B C 1
ATOM 1870 O O . ALA B 1 82 ? -36.359 44.143 -29.586 1.00 76.98 79 ALA B O 1
ATOM 1872 N N . TYR B 1 83 ? -34.727 42.634 -29.212 1.00 67.91 80 TYR B N 1
ATOM 1873 C CA . TYR B 1 83 ? -35.095 41.823 -30.368 1.00 63.39 80 TYR B CA 1
ATOM 1874 C C . TYR B 1 83 ? -36.512 41.277 -30.242 1.00 62.43 80 TYR B C 1
ATOM 1875 O O . TYR B 1 83 ? -37.225 41.162 -31.246 1.00 73.86 80 TYR B O 1
ATOM 1884 N N . TYR B 1 84 ? -36.942 40.944 -29.022 1.00 69.81 81 TYR B N 1
ATOM 1885 C CA . TYR B 1 84 ? -38.296 40.435 -28.837 1.00 69.75 81 TYR B CA 1
ATOM 1886 C C . TYR B 1 84 ? -39.341 41.522 -29.044 1.00 64.80 81 TYR B C 1
ATOM 1887 O O . TYR B 1 84 ? -40.447 41.233 -29.515 1.00 89.04 81 TYR B O 1
ATOM 1896 N N . GLY B 1 85 ? -39.016 42.767 -28.706 1.00 71.26 82 GLY B N 1
ATOM 1897 C CA . GLY B 1 85 ? -39.907 43.875 -28.967 1.00 92.40 82 GLY B CA 1
ATOM 1898 C C . GLY B 1 85 ? -39.871 44.390 -30.384 1.00 88.33 82 GLY B C 1
ATOM 1899 O O . GLY B 1 85 ? -40.419 45.460 -30.659 1.00 101.38 82 GLY B O 1
ATOM 1900 N N . MET B 1 86 ? -39.231 43.667 -31.301 1.00 89.44 83 MET B N 1
ATOM 1901 C CA . MET B 1 86 ? -39.106 44.144 -32.670 1.00 102.08 83 MET B CA 1
ATOM 1902 C C . MET B 1 86 ? -40.392 43.876 -33.452 1.00 103.81 83 MET B C 1
ATOM 1903 O O . MET B 1 86 ? -41.259 43.105 -33.032 1.00 96.55 83 MET B O 1
ATOM 1908 N N . ASP B 1 87 ? -40.499 44.516 -34.618 1.00 116.60 84 ASP B N 1
ATOM 1909 C CA . ASP B 1 87 ? -41.642 44.270 -35.489 1.00 130.12 84 ASP B CA 1
ATOM 1910 C C . ASP B 1 87 ? -41.738 42.786 -35.826 1.00 122.00 84 ASP B C 1
ATOM 1911 O O . ASP B 1 87 ? -40.733 42.072 -35.864 1.00 110.07 84 ASP B O 1
ATOM 1916 N N . TYR B 1 88 ? -42.967 42.321 -36.070 1.00 108.12 85 TYR B N 1
ATOM 1917 C CA . TYR B 1 88 ? -43.197 40.883 -36.156 1.00 114.52 85 TYR B CA 1
ATOM 1918 C C . TYR B 1 88 ? -42.445 40.274 -37.335 1.00 115.78 85 TYR B C 1
ATOM 1919 O O . TYR B 1 88 ? -41.747 39.268 -37.174 1.00 102.77 85 TYR B O 1
ATOM 1928 N N . TYR B 1 89 ? -42.552 40.883 -38.524 1.00 119.46 86 TYR B N 1
ATOM 1929 C CA . TYR B 1 89 ? -41.997 40.266 -39.727 1.00 109.78 86 TYR B CA 1
ATOM 1930 C C . TYR B 1 89 ? -40.545 39.843 -39.540 1.00 101.81 86 TYR B C 1
ATOM 1931 O O . TYR B 1 89 ? -40.108 38.849 -40.127 1.00 97.55 86 TYR B O 1
ATOM 1940 N N . LEU B 1 90 ? -39.791 40.567 -38.709 1.00 102.94 87 LEU B N 1
ATOM 1941 C CA . LEU B 1 90 ? -38.427 40.151 -38.407 1.00 81.94 87 LEU B CA 1
ATOM 1942 C C . LEU B 1 90 ? -38.396 38.844 -37.621 1.00 77.15 87 LEU B C 1
ATOM 1943 O O . LEU B 1 90 ? -37.426 38.086 -37.721 1.00 84.20 87 LEU B O 1
ATOM 1948 N N . HIS B 1 91 ? -39.444 38.560 -36.844 1.00 93.53 88 HIS B N 1
ATOM 1949 C CA . HIS B 1 91 ? -39.500 37.300 -36.110 1.00 86.77 88 HIS B CA 1
ATOM 1950 C C . HIS B 1 91 ? -39.912 36.136 -37.003 1.00 87.68 88 HIS B C 1
ATOM 1951 O O . HIS B 1 91 ? -39.488 34.999 -36.765 1.00 86.75 88 HIS B O 1
ATOM 1958 N N . LYS B 1 92 ? -40.731 36.392 -38.026 1.00 79.62 89 LYS B N 1
ATOM 1959 C CA . LYS B 1 92 ? -41.155 35.321 -38.921 1.00 86.83 89 LYS B CA 1
ATOM 1960 C C . LYS B 1 92 ? -40.113 35.036 -39.995 1.00 88.90 89 LYS B C 1
ATOM 1961 O O . LYS B 1 92 ? -39.830 33.871 -40.295 1.00 101.80 89 LYS B O 1
ATOM 1967 N N . ASN B 1 93 ? -39.530 36.083 -40.574 1.00 82.86 90 ASN B N 1
ATOM 1968 C CA . ASN B 1 93 ? -38.718 35.961 -41.774 1.00 91.50 90 ASN B CA 1
ATOM 1969 C C . ASN B 1 93 ? -37.244 35.690 -41.492 1.00 93.86 90 ASN B C 1
ATOM 1970 O O . ASN B 1 93 ? -36.416 35.866 -42.389 1.00 104.10 90 ASN B O 1
ATOM 1975 N N . VAL B 1 94 ? -36.889 35.268 -40.281 1.00 85.44 91 VAL B N 1
ATOM 1976 C CA . VAL B 1 94 ? -35.508 34.924 -39.959 1.00 80.81 91 VAL B CA 1
ATOM 1977 C C . VAL B 1 94 ? -35.399 33.408 -39.861 1.00 88.88 91 VAL B C 1
ATOM 1978 O O . VAL B 1 94 ? -36.225 32.758 -39.207 1.00 74.97 91 VAL B O 1
ATOM 1982 N N . LYS B 1 95 ? -34.380 32.845 -40.514 1.00 92.12 92 LYS B N 1
ATOM 1983 C CA . LYS B 1 95 ? -34.189 31.398 -40.499 1.00 94.78 92 LYS B CA 1
ATOM 1984 C C . LYS B 1 95 ? -33.840 30.911 -39.098 1.00 91.66 92 LYS B C 1
ATOM 1985 O O . LYS B 1 95 ? -34.561 30.097 -38.512 1.00 98.61 92 LYS B O 1
ATOM 1991 N N . ALA B 1 96 ? -32.735 31.406 -38.546 1.00 85.64 93 ALA B N 1
ATOM 1992 C CA . ALA B 1 96 ? -32.336 31.088 -37.184 1.00 89.19 93 ALA B CA 1
ATOM 1993 C C . ALA B 1 96 ? -31.496 32.235 -36.643 1.00 86.39 93 ALA B C 1
ATOM 1994 O O . ALA B 1 96 ? -30.926 33.024 -37.402 1.00 91.40 93 ALA B O 1
ATOM 1996 N N . VAL B 1 97 ? -31.435 32.332 -35.317 1.00 82.53 94 VAL B N 1
ATOM 1997 C CA . VAL B 1 97 ? -30.568 33.300 -34.655 1.00 63.21 94 VAL B CA 1
ATOM 1998 C C . VAL B 1 97 ? -29.694 32.570 -33.642 1.00 68.54 94 VAL B C 1
ATOM 1999 O O . VAL B 1 97 ? -30.139 31.626 -32.980 1.00 74.52 94 VAL B O 1
ATOM 2003 N N . TYR B 1 98 ? -28.437 32.994 -33.552 1.00 67.32 95 TYR B N 1
ATOM 2004 C CA . TYR B 1 98 ? -27.433 32.348 -32.720 1.00 81.16 95 TYR B CA 1
ATOM 2005 C C . TYR B 1 98 ? -26.901 33.345 -31.697 1.00 84.68 95 TYR B C 1
ATOM 2006 O O . TYR B 1 98 ? -26.820 34.546 -31.960 1.00 93.59 95 TYR B O 1
ATOM 2015 N N . VAL B 1 99 ? -26.553 32.844 -30.513 1.00 83.88 96 VAL B N 1
ATOM 2016 C CA . VAL B 1 99 ? -25.922 33.658 -29.483 1.00 93.72 96 VAL B CA 1
ATOM 2017 C C . VAL B 1 99 ? -24.709 32.887 -28.950 1.00 101.76 96 VAL B C 1
ATOM 2018 O O . VAL B 1 99 ? -24.701 31.663 -28.896 1.00 102.26 96 VAL B O 1
ATOM 2022 N N . ILE B 1 100 ? -23.684 33.650 -28.566 1.00 92.79 97 ILE B N 1
ATOM 2023 C CA . ILE B 1 100 ? -22.385 33.090 -28.188 1.00 105.17 97 ILE B CA 1
ATOM 2024 C C . ILE B 1 100 ? -22.062 33.722 -26.822 1.00 105.07 97 ILE B C 1
ATOM 2025 O O . ILE B 1 100 ? -21.577 34.847 -26.744 1.00 109.24 97 ILE B O 1
ATOM 2030 N N . HIS B 1 101 ? -22.392 32.997 -25.733 1.00 102.04 98 HIS B N 1
ATOM 2031 C CA . HIS B 1 101 ? -22.198 33.519 -24.368 1.00 123.23 98 HIS B CA 1
ATOM 2032 C C . HIS B 1 101 ? -21.638 32.519 -23.349 1.00 125.24 98 HIS B C 1
ATOM 2033 O O . HIS B 1 101 ? -21.066 32.958 -22.340 1.00 125.81 98 HIS B O 1
ATOM 2040 N N . THR B 1 102 ? -21.810 31.205 -23.552 1.00 124.34 99 THR B N 1
ATOM 2041 C CA . THR B 1 102 ? -21.356 30.070 -22.737 1.00 130.76 99 THR B CA 1
ATOM 2042 C C . THR B 1 102 ? -22.089 29.938 -21.413 1.00 131.13 99 THR B C 1
ATOM 2043 O O . THR B 1 102 ? -22.126 28.853 -20.824 1.00 127.09 99 THR B O 1
ATOM 2047 N N . ASP B 1 103 ? -22.731 31.009 -20.978 1.00 115.38 100 ASP B N 1
ATOM 2048 C CA . ASP B 1 103 ? -23.476 31.053 -19.731 1.00 109.75 100 ASP B CA 1
ATOM 2049 C C . ASP B 1 103 ? -24.882 31.545 -20.025 1.00 111.61 100 ASP B C 1
ATOM 2050 O O . ASP B 1 103 ? -25.517 32.236 -19.223 1.00 110.04 100 ASP B O 1
ATOM 2055 N N . TRP B 1 104 ? -25.362 31.173 -21.211 1.00 114.88 101 TRP B N 1
ATOM 2056 C CA . TRP B 1 104 ? -26.648 31.647 -21.701 1.00 122.89 101 TRP B CA 1
ATOM 2057 C C . TRP B 1 104 ? -27.780 31.231 -20.774 1.00 111.99 101 TRP B C 1
ATOM 2058 O O . TRP B 1 104 ? -28.742 31.984 -20.582 1.00 110.50 101 TRP B O 1
ATOM 2069 N N . MET B 1 105 ? -27.671 30.041 -20.178 1.00 100.46 102 MET B N 1
ATOM 2070 C CA . MET B 1 105 ? -28.715 29.555 -19.281 1.00 93.57 102 MET B CA 1
ATOM 2071 C C . MET B 1 105 ? -28.955 30.526 -18.133 1.00 94.12 102 MET B C 1
ATOM 2072 O O . MET B 1 105 ? -30.094 30.697 -17.686 1.00 107.19 102 MET B O 1
ATOM 2077 N N . SER B 1 106 ? -27.893 31.176 -17.647 1.00 96.80 103 SER B N 1
ATOM 2078 C CA . SER B 1 106 ? -28.058 32.201 -16.621 1.00 99.71 103 SER B CA 1
ATOM 2079 C C . SER B 1 106 ? -28.905 33.363 -17.124 1.00 101.66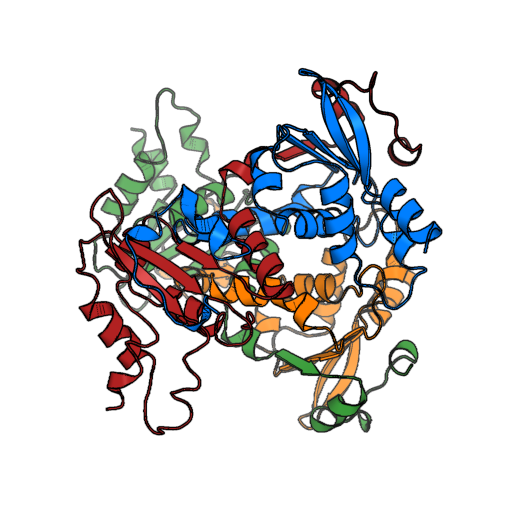 103 SER B C 1
ATOM 2080 O O . SER B 1 106 ? -29.587 34.023 -16.331 1.00 103.47 103 SER B O 1
ATOM 2083 N N . LYS B 1 107 ? -28.880 33.624 -18.431 1.00 104.58 104 LYS B N 1
ATOM 2084 C CA . LYS B 1 107 ? -29.650 34.711 -19.024 1.00 107.47 104 LYS B CA 1
ATOM 2085 C C . LYS B 1 107 ? -31.048 34.266 -19.444 1.00 103.20 104 LYS B C 1
ATOM 2086 O O . LYS B 1 107 ? -32.035 34.941 -19.134 1.00 100.71 104 LYS B O 1
ATOM 2092 N N . VAL B 1 108 ? -31.149 33.130 -20.143 1.00 97.49 105 VAL B N 1
ATOM 2093 C CA . VAL B 1 108 ? -32.413 32.718 -20.747 1.00 93.35 105 VAL B CA 1
ATOM 2094 C C . VAL B 1 108 ? -33.293 31.913 -19.803 1.00 94.08 105 VAL B C 1
ATOM 2095 O O . VAL B 1 108 ? -34.366 31.455 -20.220 1.00 93.73 105 VAL B O 1
ATOM 2099 N N . ALA B 1 109 ? -32.880 31.721 -18.549 1.00 90.16 106 ALA B N 1
ATOM 2100 C CA . ALA B 1 109 ? -33.702 30.961 -17.610 1.00 95.45 106 ALA B CA 1
ATOM 2101 C C . ALA B 1 109 ? -35.032 31.659 -17.355 1.00 88.79 106 ALA B C 1
ATOM 2102 O O . ALA B 1 109 ? -36.096 31.031 -17.397 1.00 89.16 106 ALA B O 1
ATOM 2104 N N . ILE B 1 110 ? -34.987 32.966 -17.093 1.00 72.54 107 ILE B N 1
ATOM 2105 C CA . ILE B 1 110 ? -36.199 33.709 -16.763 1.00 88.10 107 ILE B CA 1
ATOM 2106 C C . ILE B 1 110 ? -37.146 33.753 -17.958 1.00 84.13 107 ILE B C 1
ATOM 2107 O O . ILE B 1 110 ? -38.359 33.556 -17.812 1.00 72.95 107 ILE B O 1
ATOM 2112 N N . ARG B 1 111 ? -36.611 33.996 -19.157 1.00 89.67 108 ARG B N 1
ATOM 2113 C CA . ARG B 1 111 ? -37.461 34.098 -20.341 1.00 91.13 108 ARG B CA 1
ATOM 2114 C C . ARG B 1 111 ? -38.060 32.746 -20.708 1.00 92.76 108 ARG B C 1
ATOM 2115 O O . ARG B 1 111 ? -39.261 32.645 -20.986 1.00 89.35 108 ARG B O 1
ATOM 2123 N N . THR B 1 112 ? -37.230 31.696 -20.733 1.00 79.02 109 THR B N 1
ATOM 2124 C CA . THR B 1 112 ? -37.722 30.357 -21.048 1.00 98.05 109 THR B CA 1
ATOM 2125 C C . THR B 1 112 ? -38.893 29.979 -20.152 1.00 88.22 109 THR B C 1
ATOM 2126 O O . THR B 1 112 ? -39.850 29.336 -20.598 1.00 77.91 109 THR B O 1
ATOM 2130 N N . LEU B 1 113 ? -38.842 30.392 -18.886 1.00 82.32 110 LEU B N 1
ATOM 2131 C CA . LEU B 1 113 ? -39.938 30.095 -17.973 1.00 74.67 110 LEU B CA 1
ATOM 2132 C C . LEU B 1 113 ? -41.163 30.946 -18.287 1.00 69.60 110 LEU B C 1
ATOM 2133 O O . LEU B 1 113 ? -42.298 30.466 -18.188 1.00 77.27 110 LEU B O 1
ATOM 2138 N N . LEU B 1 114 ? -40.953 32.209 -18.673 1.00 76.08 111 LEU B N 1
ATOM 2139 C CA . LEU B 1 114 ? -42.073 33.068 -19.054 1.00 68.05 111 LEU B CA 1
ATOM 2140 C C . LEU B 1 114 ? -42.803 32.513 -20.269 1.00 82.91 111 LEU B C 1
ATOM 2141 O O . LEU B 1 114 ? -44.039 32.517 -20.317 1.00 91.92 111 LEU B O 1
ATOM 2146 N N . SER B 1 115 ? -42.053 32.033 -21.264 1.00 88.54 112 SER B N 1
ATOM 2147 C CA . SER B 1 115 ? -42.674 31.367 -22.405 1.00 89.42 112 SER B CA 1
ATOM 2148 C C . SER B 1 115 ? -43.458 30.141 -21.954 1.00 88.06 112 SER B C 1
ATOM 2149 O O . SER B 1 115 ? -44.524 29.837 -22.502 1.00 90.08 112 SER B O 1
ATOM 2152 N N . ILE B 1 116 ? -42.945 29.427 -20.952 1.00 77.40 113 ILE B N 1
ATOM 2153 C CA . ILE B 1 116 ? -43.645 28.251 -20.443 1.00 83.30 113 ILE B CA 1
ATOM 2154 C C . ILE B 1 116 ? -44.969 28.646 -19.797 1.00 77.97 113 ILE B C 1
ATOM 2155 O O . ILE B 1 116 ? -46.001 28.001 -20.018 1.00 75.59 113 ILE B O 1
ATOM 2160 N N . ALA B 1 117 ? -44.971 29.725 -19.011 1.00 62.84 114 ALA B N 1
ATOM 2161 C CA . ALA B 1 117 ? -46.174 30.150 -18.303 1.00 84.34 114 ALA B CA 1
ATOM 2162 C C . ALA B 1 117 ? -47.140 30.948 -19.172 1.00 83.61 114 ALA B C 1
ATOM 2163 O O . ALA B 1 117 ? -48.252 31.240 -18.718 1.00 80.19 114 ALA B O 1
ATOM 2165 N N . SER B 1 118 ? -46.757 31.307 -20.391 1.00 86.53 115 SER B N 1
ATOM 2166 C CA . SER B 1 118 ? -47.643 32.097 -21.244 1.00 91.73 115 SER B CA 1
ATOM 2167 C C . SER B 1 118 ? -48.775 31.226 -21.779 1.00 83.77 115 SER B C 1
ATOM 2168 O O . SER B 1 118 ? -48.514 30.155 -22.340 1.00 76.75 115 SER B O 1
ATOM 2171 N N . PRO B 1 119 ? -50.030 31.643 -21.637 1.00 80.17 116 PRO B N 1
ATOM 2172 C CA . PRO B 1 119 ? -51.145 30.822 -22.116 1.00 73.58 116 PRO B CA 1
ATOM 2173 C C . PRO B 1 119 ? -51.307 30.900 -23.628 1.00 84.65 116 PRO B C 1
ATOM 2174 O O . PRO B 1 119 ? -50.847 31.832 -24.289 1.00 83.52 116 PRO B O 1
ATOM 2178 N N . LYS B 1 120 ? -51.985 29.883 -24.171 1.00 86.41 117 LYS B N 1
ATOM 2179 C CA . LYS B 1 120 ? -52.209 29.824 -25.613 1.00 91.94 117 LYS B CA 1
ATOM 2180 C C . LYS B 1 120 ? -53.115 30.951 -26.093 1.00 85.86 117 LYS B C 1
ATOM 2181 O O . LYS B 1 120 ? -52.983 31.403 -27.236 1.00 63.62 117 LYS B O 1
ATOM 2183 N N . PHE B 1 121 ? -54.043 31.404 -25.242 1.00 84.90 118 PHE B N 1
ATOM 2184 C CA . PHE B 1 121 ? -54.883 32.551 -25.579 1.00 80.90 118 PHE B CA 1
ATOM 2185 C C . PHE B 1 121 ? -54.046 33.764 -25.955 1.00 83.69 118 PHE B C 1
ATOM 2186 O O . PHE B 1 121 ? -54.461 34.573 -26.793 1.00 74.13 118 PHE B O 1
ATOM 2194 N N . THR B 1 122 ? -52.864 33.898 -25.346 1.00 86.57 119 THR B N 1
ATOM 2195 C CA . THR B 1 122 ? -52.022 35.067 -25.570 1.00 83.85 119 THR B CA 1
ATOM 2196 C C . THR B 1 122 ? -51.446 35.085 -26.980 1.00 80.09 119 THR B C 1
ATOM 2197 O O . THR B 1 122 ? -51.428 36.138 -27.629 1.00 68.67 119 THR B O 1
ATOM 2201 N N . ARG B 1 123 ? -50.973 33.936 -27.473 1.00 80.17 120 ARG B N 1
ATOM 2202 C CA . ARG B 1 123 ? -50.426 33.890 -28.826 1.00 93.36 120 ARG B CA 1
ATOM 2203 C C . ARG B 1 123 ? -51.426 34.446 -29.825 1.00 86.45 120 ARG B C 1
ATOM 2204 O O . ARG B 1 123 ? -51.078 35.302 -30.644 1.00 96.73 120 ARG B O 1
ATOM 2212 N N . LYS B 1 124 ? -52.687 34.011 -29.741 1.00 80.57 121 LYS B N 1
ATOM 2213 C CA . LYS B 1 124 ? -53.679 34.361 -30.755 1.00 96.82 121 LYS B CA 1
ATOM 2214 C C . LYS B 1 124 ? -53.724 35.858 -31.042 1.00 98.68 121 LYS B C 1
ATOM 2215 O O . LYS B 1 124 ? -54.295 36.270 -32.059 1.00 98.21 121 LYS B O 1
ATOM 2221 N N . PHE B 1 125 ? -53.126 36.674 -30.178 1.00 92.83 122 PHE B N 1
ATOM 2222 C CA . PHE B 1 125 ? -53.030 38.109 -30.379 1.00 80.44 122 PHE B CA 1
ATOM 2223 C C . PHE B 1 125 ? -52.160 38.447 -31.588 1.00 74.43 122 PHE B C 1
ATOM 2224 O O . PHE B 1 125 ? -51.485 37.597 -32.176 1.00 97.65 122 PHE B O 1
ATOM 2232 N N . ARG B 1 126 ? -52.181 39.732 -31.939 1.00 65.65 123 ARG B N 1
ATOM 2233 C CA . ARG B 1 126 ? -51.306 40.303 -32.953 1.00 83.23 123 ARG B CA 1
ATOM 2234 C C . ARG B 1 126 ? -51.458 41.817 -32.952 1.00 80.79 123 ARG B C 1
ATOM 2235 O O . ARG B 1 126 ? -52.536 42.335 -32.640 1.00 85.79 123 ARG B O 1
ATOM 2243 N N . TYR B 1 127 ? -50.400 42.543 -33.290 1.00 61.79 124 TYR B N 1
ATOM 2244 C CA . TYR B 1 127 ? -50.468 43.993 -33.364 1.00 76.67 124 TYR B CA 1
ATOM 2245 C C . TYR B 1 127 ? -50.436 44.445 -34.816 1.00 80.98 124 TYR B C 1
ATOM 2246 O O . TYR B 1 127 ? -49.683 43.906 -35.633 1.00 76.45 124 TYR B O 1
ATOM 2255 N N . LEU B 1 128 ? -51.263 45.440 -35.120 1.00 83.15 125 LEU B N 1
ATOM 2256 C CA . LEU B 1 128 ? -51.296 46.098 -36.417 1.00 94.96 125 LEU B CA 1
ATOM 2257 C C . LEU B 1 128 ? -51.193 47.600 -36.204 1.00 97.78 125 LEU B C 1
ATOM 2258 O O . LEU B 1 128 ? -51.726 48.137 -35.226 1.00 95.80 125 LEU B O 1
ATOM 2263 N N . ASN B 1 129 ? -50.501 48.277 -37.117 1.00 102.26 126 ASN B N 1
ATOM 2264 C CA . ASN B 1 129 ? -50.193 49.690 -36.908 1.00 102.99 126 ASN B CA 1
ATOM 2265 C C . ASN B 1 129 ? -51.380 50.583 -37.247 1.00 103.05 126 ASN B C 1
ATOM 2266 O O . ASN B 1 129 ? -51.816 51.391 -36.420 1.00 100.49 126 ASN B O 1
ATOM 2271 N N . SER B 1 130 ? -51.880 50.499 -38.480 1.00 110.42 127 SER B N 1
ATOM 2272 C CA . SER B 1 130 ? -53.005 51.332 -38.876 1.00 103.56 127 SER B CA 1
ATOM 2273 C C . SER B 1 130 ? -54.187 50.445 -39.231 1.00 84.52 127 SER B C 1
ATOM 2274 O O . SER B 1 130 ? -54.066 49.223 -39.333 1.00 71.31 127 SER B O 1
ATOM 2277 N N . ILE B 1 131 ? -55.340 51.086 -39.421 1.00 91.47 128 ILE B N 1
ATOM 2278 C CA . ILE B 1 131 ? -56.582 50.355 -39.667 1.00 93.97 128 ILE B CA 1
ATOM 2279 C C . ILE B 1 131 ? -56.504 49.581 -40.978 1.00 89.98 128 ILE B C 1
ATOM 2280 O O . ILE B 1 131 ? -57.076 48.492 -41.108 1.00 83.75 128 ILE B O 1
ATOM 2285 N N . SER B 1 132 ? -55.799 50.128 -41.971 1.00 89.63 129 SER B N 1
ATOM 2286 C CA . SER B 1 132 ? -55.706 49.468 -43.268 1.00 80.56 129 SER B CA 1
ATOM 2287 C C . SER B 1 132 ? -54.986 48.129 -43.183 1.00 91.68 129 SER B C 1
ATOM 2288 O O . SER B 1 132 ? -55.205 47.265 -44.038 1.00 80.29 129 SER B O 1
ATOM 2291 N N . ASP B 1 133 ? -54.141 47.936 -42.168 1.00 86.97 130 ASP B N 1
ATOM 2292 C CA . ASP B 1 133 ? -53.401 46.688 -42.025 1.00 102.67 130 ASP B CA 1
ATOM 2293 C C . ASP B 1 133 ? -54.292 45.504 -41.672 1.00 92.13 130 ASP B C 1
ATOM 2294 O O . ASP B 1 133 ? -53.840 44.360 -41.793 1.00 91.87 130 ASP B O 1
ATOM 2299 N N . LEU B 1 134 ? -55.535 45.740 -41.241 1.00 84.82 131 LEU B N 1
ATOM 2300 C CA . LEU B 1 134 ? -56.428 44.629 -40.929 1.00 93.90 131 LEU B CA 1
ATOM 2301 C C . LEU B 1 134 ? -56.882 43.892 -42.185 1.00 97.85 131 LEU B C 1
ATOM 2302 O O . LEU B 1 134 ? -57.278 42.725 -42.090 1.00 78.38 131 LEU B O 1
ATOM 2307 N N . ASN B 1 135 ? -56.826 44.532 -43.353 1.00 96.33 132 ASN B N 1
ATOM 2308 C CA . ASN B 1 135 ? -57.159 43.836 -44.589 1.00 94.01 132 ASN B CA 1
ATOM 2309 C C . ASN B 1 135 ? -56.218 42.653 -44.793 1.00 96.36 132 ASN B C 1
ATOM 2310 O O . ASN B 1 135 ? -55.049 42.682 -44.399 1.00 108.33 132 ASN B O 1
ATOM 2315 N N . LYS B 1 136 ? -56.747 41.594 -45.399 1.00 101.90 133 LYS B N 1
ATOM 2316 C CA . LYS B 1 136 ? -55.996 40.366 -45.574 1.00 100.75 133 LYS B CA 1
ATOM 2317 C C . LYS B 1 136 ? -56.337 39.336 -44.518 1.00 102.21 133 LYS B C 1
ATOM 2318 O O . LYS B 1 136 ? -56.512 38.153 -44.824 1.00 105.91 133 LYS B O 1
ATOM 2319 N N . TYR B 1 137 ? -56.439 39.780 -43.264 1.00 83.78 134 TYR B N 1
ATOM 2320 C CA . TYR B 1 137 ? -56.982 38.941 -42.204 1.00 107.60 134 TYR B CA 1
ATOM 2321 C C . TYR B 1 137 ? -58.498 39.029 -42.154 1.00 107.71 134 TYR B C 1
ATOM 2322 O O . TYR B 1 137 ? -59.177 38.008 -41.998 1.00 100.95 134 TYR B O 1
ATOM 2331 N N . ILE B 1 138 ? -59.037 40.237 -42.294 1.00 98.88 135 ILE B N 1
ATOM 2332 C CA . ILE B 1 138 ? -60.474 40.477 -42.207 1.00 105.22 135 ILE B CA 1
ATOM 2333 C C . ILE B 1 138 ? -60.858 41.521 -43.248 1.00 105.05 135 ILE B C 1
ATOM 2334 O O . ILE B 1 138 ? -60.257 42.605 -43.287 1.00 99.12 135 ILE B O 1
ATOM 2339 N N . PRO B 1 139 ? -61.835 41.244 -44.112 1.00 101.45 136 PRO B N 1
ATOM 2340 C CA . PRO B 1 139 ? -62.274 42.258 -45.083 1.00 102.85 136 PRO B CA 1
ATOM 2341 C C . PRO B 1 139 ? -63.064 43.353 -44.382 1.00 98.32 136 PRO B C 1
ATOM 2342 O O . PRO B 1 139 ? -64.080 43.088 -43.738 1.00 98.51 136 PRO B O 1
ATOM 2346 N N . LEU B 1 140 ? -62.586 44.592 -44.514 1.00 78.30 137 LEU B N 1
ATOM 2347 C CA . LEU B 1 140 ? -63.214 45.721 -43.837 1.00 103.03 137 LEU B CA 1
ATOM 2348 C C . LEU B 1 140 ? -64.574 46.059 -44.428 1.00 107.45 137 LEU B C 1
ATOM 2349 O O . LEU B 1 140 ? -65.377 46.722 -43.763 1.00 88.68 137 LEU B O 1
ATOM 2354 N N . SER B 1 141 ? -64.846 45.616 -45.658 1.00 104.12 138 SER B N 1
ATOM 2355 C CA . SER B 1 141 ? -66.163 45.817 -46.251 1.00 111.38 138 SER B CA 1
ATOM 2356 C C . SER B 1 141 ? -67.256 45.157 -45.421 1.00 105.64 138 SER B C 1
ATOM 2357 O O . SER B 1 141 ? -68.404 45.617 -45.427 1.00 94.26 138 SER B O 1
ATOM 2360 N N . HIS B 1 142 ? -66.920 44.088 -44.699 1.00 97.08 139 HIS B N 1
ATOM 2361 C CA . HIS B 1 142 ? -67.882 43.375 -43.869 1.00 96.47 139 HIS B CA 1
ATOM 2362 C C . HIS B 1 142 ? -68.213 44.101 -42.573 1.00 95.63 139 HIS B C 1
ATOM 2363 O O . HIS B 1 142 ? -69.196 43.739 -41.917 1.00 104.33 139 HIS B O 1
ATOM 2370 N N . LEU B 1 143 ? -67.433 45.106 -42.190 1.00 80.00 140 LEU B N 1
ATOM 2371 C CA . LEU B 1 143 ? -67.487 45.666 -40.848 1.00 84.88 140 LEU B CA 1
ATOM 2372 C C . LEU B 1 143 ? -68.064 47.075 -40.869 1.00 79.39 140 LEU B C 1
ATOM 2373 O O . LEU B 1 143 ? -67.929 47.802 -41.859 1.00 90.54 140 LEU B O 1
ATOM 2378 N N . LYS B 1 144 ? -68.747 47.434 -39.786 1.00 82.33 141 LYS B N 1
ATOM 2379 C CA . LYS B 1 144 ? -69.076 48.822 -39.497 1.00 96.47 141 LYS B CA 1
ATOM 2380 C C . LYS B 1 144 ? -68.009 49.388 -38.572 1.00 94.25 141 LYS B C 1
ATOM 2381 O O . LYS B 1 144 ? -67.664 48.764 -37.565 1.00 87.64 141 LYS B O 1
ATOM 2387 N N . LEU B 1 145 ? -67.484 50.563 -38.913 1.00 91.06 142 LEU B N 1
ATOM 2388 C CA . LEU B 1 145 ? -66.352 51.071 -38.159 1.00 97.63 142 LEU B CA 1
ATOM 2389 C C . LEU B 1 145 ? -66.670 52.437 -37.556 1.00 108.31 142 LEU B C 1
ATOM 2390 O O . LEU B 1 145 ? -67.294 53.274 -38.217 1.00 109.49 142 LEU B O 1
ATOM 2395 N N . PRO B 1 146 ? -66.246 52.693 -36.318 1.00 110.76 143 PRO B N 1
ATOM 2396 C CA . PRO B 1 146 ? -66.625 53.941 -35.631 1.00 102.41 143 PRO B CA 1
ATOM 2397 C C . PRO B 1 146 ? -65.897 55.134 -36.227 1.00 110.51 143 PRO B C 1
ATOM 2398 O O . PRO B 1 146 ? -64.919 54.964 -36.970 1.00 109.06 143 PRO B O 1
ATOM 2402 N N . PRO B 1 147 ? -66.340 56.369 -35.922 1.00 111.34 144 PRO B N 1
ATOM 2403 C CA . PRO B 1 147 ? -65.901 57.530 -36.714 1.00 113.84 144 PRO B CA 1
ATOM 2404 C C . PRO B 1 147 ? -64.447 57.921 -36.513 1.00 114.57 144 PRO B C 1
ATOM 2405 O O . PRO B 1 147 ? -64.001 58.943 -37.043 1.00 110.06 144 PRO B O 1
ATOM 2409 N N . ILE B 1 148 ? -63.701 57.127 -35.748 1.00 117.55 145 ILE B N 1
ATOM 2410 C CA . ILE B 1 148 ? -62.300 57.455 -35.522 1.00 109.13 145 ILE B CA 1
ATOM 2411 C C . ILE B 1 148 ? -61.426 56.989 -36.681 1.00 107.77 145 ILE B C 1
ATOM 2412 O O . ILE B 1 148 ? -60.376 57.583 -36.941 1.00 110.53 145 ILE B O 1
ATOM 2417 N N . VAL B 1 149 ? -61.853 55.957 -37.413 1.00 110.75 146 VAL B N 1
ATOM 2418 C CA . VAL B 1 149 ? -61.094 55.500 -38.571 1.00 120.67 146 VAL B CA 1
ATOM 2419 C C . VAL B 1 149 ? -61.176 56.471 -39.745 1.00 110.27 146 VAL B C 1
ATOM 2420 O O . VAL B 1 149 ? -60.297 56.458 -40.616 1.00 114.81 146 VAL B O 1
ATOM 2424 N N . TYR B 1 150 ? -62.185 57.333 -39.782 1.00 123.33 147 TYR B N 1
ATOM 2425 C CA . TYR B 1 150 ? -62.478 58.177 -40.931 1.00 131.22 147 TYR B CA 1
ATOM 2426 C C . TYR B 1 150 ? -62.095 59.623 -40.647 1.00 135.00 147 TYR B C 1
ATOM 2427 O O . TYR B 1 150 ? -62.032 60.054 -39.493 1.00 125.31 147 TYR B O 1
ATOM 2436 N N . GLU B 1 151 ? -61.857 60.374 -41.721 1.00 146.85 148 GLU B N 1
ATOM 2437 C CA . GLU B 1 151 ? -61.528 61.794 -41.619 1.00 144.29 148 GLU B CA 1
ATOM 2438 C C . GLU B 1 151 ? -62.165 62.585 -42.757 1.00 132.72 148 GLU B C 1
ATOM 2439 O O . GLU B 1 151 ? -62.488 62.030 -43.807 1.00 127.49 148 GLU B O 1
ATOM 2441 N N . GLU C 1 3 ? -80.368 57.252 -21.820 1.00 131.73 0 GLU C N 1
ATOM 2442 C CA . GLU C 1 3 ? -79.918 55.865 -21.807 1.00 127.09 0 GLU C CA 1
ATOM 2443 C C . GLU C 1 3 ? -78.398 55.777 -21.922 1.00 130.40 0 GLU C C 1
ATOM 2444 O O . GLU C 1 3 ? -77.818 56.182 -22.929 1.00 108.63 0 GLU C O 1
ATOM 2450 N N . PHE C 1 4 ? -77.759 55.234 -20.883 1.00 138.92 1 PHE C N 1
ATOM 2451 C CA . PHE C 1 4 ? -76.306 55.142 -20.861 1.00 124.55 1 PHE C CA 1
ATOM 2452 C C . PHE C 1 4 ? -75.780 53.927 -21.615 1.00 123.03 1 PHE C C 1
ATOM 2453 O O . PHE C 1 4 ? -74.578 53.879 -21.902 1.00 124.51 1 PHE C O 1
ATOM 2461 N N . GLU C 1 5 ? -76.635 52.940 -21.927 1.00 117.41 2 GLU C N 1
ATOM 2462 C CA . GLU C 1 5 ? -76.205 51.856 -22.811 1.00 120.95 2 GLU C CA 1
ATOM 2463 C C . GLU C 1 5 ? -75.589 52.408 -24.076 1.00 120.25 2 GLU C C 1
ATOM 2464 O O . GLU C 1 5 ? -74.544 51.934 -24.528 1.00 119.92 2 GLU C O 1
ATOM 2470 N N . HIS C 1 6 ? -76.219 53.423 -24.657 1.00 122.86 3 HIS C N 1
ATOM 2471 C CA . HIS C 1 6 ? -75.755 53.931 -25.939 1.00 121.23 3 HIS C CA 1
ATOM 2472 C C . HIS C 1 6 ? -74.302 54.388 -25.875 1.00 118.06 3 HIS C C 1
ATOM 2473 O O . HIS C 1 6 ? -73.607 54.371 -26.896 1.00 122.69 3 HIS C O 1
ATOM 2480 N N . ASP C 1 7 ? -73.815 54.772 -24.689 1.00 106.72 4 ASP C N 1
ATOM 2481 C CA . ASP C 1 7 ? -72.380 54.981 -24.506 1.00 108.94 4 ASP C CA 1
ATOM 2482 C C . ASP C 1 7 ? -71.613 53.661 -24.513 1.00 109.74 4 ASP C C 1
ATOM 2483 O O . ASP C 1 7 ? -70.427 53.631 -24.867 1.00 117.58 4 ASP C O 1
ATOM 2488 N N . LEU C 1 8 ? -72.272 52.566 -24.140 1.00 97.93 5 LEU C N 1
ATOM 2489 C CA . LEU C 1 8 ? -71.621 51.275 -23.962 1.00 99.39 5 LEU C CA 1
ATOM 2490 C C . LEU C 1 8 ? -71.542 50.468 -25.253 1.00 107.91 5 LEU C C 1
ATOM 2491 O O . LEU C 1 8 ? -70.597 49.689 -25.428 1.00 92.99 5 LEU C O 1
ATOM 2496 N N . GLU C 1 9 ? -72.509 50.630 -26.163 1.00 107.17 6 GLU C N 1
ATOM 2497 C CA . GLU C 1 9 ? -72.362 50.044 -27.492 1.00 107.85 6 GLU C CA 1
ATOM 2498 C C . GLU C 1 9 ? -71.346 50.817 -28.323 1.00 104.81 6 GLU C C 1
ATOM 2499 O O . GLU C 1 9 ? -70.694 50.239 -29.201 1.00 97.15 6 GLU C O 1
ATOM 2505 N N . ARG C 1 10 ? -71.183 52.113 -28.051 1.00 102.65 7 ARG C N 1
ATOM 2506 C CA . ARG C 1 10 ? -70.128 52.895 -28.682 1.00 118.53 7 ARG C CA 1
ATOM 2507 C C . ARG C 1 10 ? -68.738 52.505 -28.198 1.00 110.42 7 ARG C C 1
ATOM 2508 O O . ARG C 1 10 ? -67.751 53.041 -28.713 1.00 120.14 7 ARG C O 1
ATOM 2516 N N . LEU C 1 11 ? -68.637 51.595 -27.229 1.00 101.27 8 LEU C N 1
ATOM 2517 C CA . LEU C 1 11 ? -67.365 51.041 -26.781 1.00 99.54 8 LEU C CA 1
ATOM 2518 C C . LEU C 1 11 ? -67.089 49.673 -27.391 1.00 95.81 8 LEU C C 1
ATOM 2519 O O . LEU C 1 11 ? -66.007 49.448 -27.941 1.00 93.54 8 LEU C O 1
ATOM 2524 N N . CYS C 1 12 ? -68.048 48.753 -27.312 1.00 73.54 9 CYS C N 1
ATOM 2525 C CA . CYS C 1 12 ? -67.870 47.401 -27.831 1.00 71.19 9 CYS C CA 1
ATOM 2526 C C . CYS C 1 12 ? -69.136 46.978 -28.558 1.00 92.46 9 CYS C C 1
ATOM 2527 O O . CYS C 1 12 ? -70.218 46.954 -27.963 1.00 100.50 9 CYS C O 1
ATOM 2530 N N . PHE C 1 13 ? -68.995 46.642 -29.838 1.00 78.39 10 PHE C N 1
ATOM 2531 C CA . PHE C 1 13 ? -70.116 46.281 -30.693 1.00 87.92 10 PHE C CA 1
ATOM 2532 C C . PHE C 1 13 ? -69.677 45.190 -31.661 1.00 77.48 10 PHE C C 1
ATOM 2533 O O . PHE C 1 13 ? -68.488 44.889 -31.798 1.00 74.29 10 PHE C O 1
ATOM 2541 N N . ILE C 1 14 ? -70.655 44.604 -32.346 1.00 73.60 11 ILE C N 1
ATOM 2542 C CA . ILE C 1 14 ? -70.403 43.586 -33.359 1.00 87.62 11 ILE C CA 1
ATOM 2543 C C . ILE C 1 14 ? -70.276 44.292 -34.704 1.00 74.38 11 ILE C C 1
ATOM 2544 O O . ILE C 1 14 ? -71.273 44.738 -35.278 1.00 89.21 11 ILE C O 1
ATOM 2549 N N . GLY C 1 15 ? -69.048 44.399 -35.204 1.00 72.06 12 GLY C N 1
ATOM 2550 C CA . GLY C 1 15 ? -68.790 45.117 -36.437 1.00 91.87 12 GLY C CA 1
ATOM 2551 C C . GLY C 1 15 ? -69.124 44.354 -37.703 1.00 93.09 12 GLY C C 1
ATOM 2552 O O . GLY C 1 15 ? -69.751 44.904 -38.613 1.00 89.20 12 GLY C O 1
ATOM 2553 N N . GLY C 1 16 ? -68.717 43.097 -37.779 1.00 74.90 13 GLY C N 1
ATOM 2554 C CA . GLY C 1 16 ? -68.935 42.315 -38.973 1.00 94.15 13 GLY C CA 1
ATOM 2555 C C . GLY C 1 16 ? -68.926 40.831 -38.698 1.00 100.59 13 GLY C C 1
ATOM 2556 O O . GLY C 1 16 ? -69.069 40.391 -37.556 1.00 96.57 13 GLY C O 1
ATOM 2557 N N . TYR C 1 17 ? -68.759 40.052 -39.772 1.00 94.51 14 TYR C N 1
ATOM 2558 C CA . TYR C 1 17 ? -68.883 38.603 -39.667 1.00 100.14 14 TYR C CA 1
ATOM 2559 C C . TYR C 1 17 ? -67.844 37.857 -40.501 1.00 110.51 14 TYR C C 1
ATOM 2560 O O . TYR C 1 17 ? -68.077 36.707 -40.892 1.00 116.32 14 TYR C O 1
ATOM 2569 N N . ASP C 1 18 ? -66.698 38.479 -40.778 1.00 108.12 15 ASP C N 1
ATOM 2570 C CA . ASP C 1 18 ? -65.588 37.799 -41.428 1.00 106.58 15 ASP C CA 1
ATOM 2571 C C . ASP C 1 18 ? -65.920 37.072 -42.718 1.00 115.19 15 ASP C C 1
ATOM 2572 O O . ASP C 1 18 ? -66.933 37.364 -43.360 1.00 117.98 15 ASP C O 1
ATOM 2573 N N . ASN C 1 19 ? -65.074 36.116 -43.107 1.00 107.19 16 ASN C N 1
ATOM 2574 C CA . ASN C 1 19 ? -65.273 35.344 -44.327 1.00 113.59 16 ASN C CA 1
ATOM 2575 C C . ASN C 1 19 ? -65.614 33.883 -44.055 1.00 116.93 16 ASN C C 1
ATOM 2576 O O . ASN C 1 19 ? -65.705 33.092 -45.001 1.00 120.32 16 ASN C O 1
ATOM 2581 N N . ASP C 1 20 ? -65.799 33.502 -42.790 1.00 111.78 17 ASP C N 1
ATOM 2582 C CA . ASP C 1 20 ? -66.233 32.156 -42.432 1.00 123.80 17 ASP C CA 1
ATOM 2583 C C . ASP C 1 20 ? -67.546 32.177 -41.656 1.00 126.20 17 ASP C C 1
ATOM 2584 O O . ASP C 1 20 ? -67.856 31.221 -40.938 1.00 125.42 17 ASP C O 1
ATOM 2589 N N . ASN C 1 21 ? -68.313 33.261 -41.783 1.00 121.19 18 ASN C N 1
ATOM 2590 C CA . ASN C 1 21 ? -69.604 33.445 -41.121 1.00 130.92 18 ASN C CA 1
ATOM 2591 C C . ASN C 1 21 ? -69.503 33.358 -39.602 1.00 127.38 18 ASN C C 1
ATOM 2592 O O . ASN C 1 21 ? -70.511 33.149 -38.919 1.00 135.28 18 ASN C O 1
ATOM 2597 N N . ASP C 1 22 ? -68.298 33.511 -39.065 1.00 120.80 19 ASP C N 1
ATOM 2598 C CA . ASP C 1 22 ? -68.094 33.700 -37.640 1.00 110.53 19 ASP C CA 1
ATOM 2599 C C . ASP C 1 22 ? -68.010 35.193 -37.339 1.00 100.26 19 ASP C C 1
ATOM 2600 O O . ASP C 1 22 ? -67.861 36.021 -38.235 1.00 100.52 19 ASP C O 1
ATOM 2605 N N . LYS C 1 23 ? -68.095 35.541 -36.061 1.00 100.69 20 LYS C N 1
ATOM 2606 C CA . LYS C 1 23 ? -68.257 36.938 -35.689 1.00 102.05 20 LYS C CA 1
ATOM 2607 C C . LYS C 1 23 ? -66.918 37.651 -35.550 1.00 86.74 20 LYS C C 1
ATOM 2608 O O . LYS C 1 23 ? -65.885 37.038 -35.270 1.00 89.54 20 LYS C O 1
ATOM 2614 N N . VAL C 1 24 ? -66.955 38.965 -35.763 1.00 80.84 21 VAL C N 1
ATOM 2615 C CA . VAL C 1 24 ? -65.831 39.863 -35.512 1.00 76.15 21 VAL C CA 1
ATOM 2616 C C . VAL C 1 24 ? -66.378 41.032 -34.701 1.00 66.77 21 VAL C C 1
ATOM 2617 O O . VAL C 1 24 ? -67.127 41.862 -35.230 1.00 67.46 21 VAL C O 1
ATOM 2621 N N . ILE C 1 25 ? -66.010 41.095 -33.423 1.00 73.77 22 ILE C N 1
ATOM 2622 C CA . ILE C 1 25 ? -66.544 42.065 -32.476 1.00 73.79 22 ILE C CA 1
ATOM 2623 C C . ILE C 1 25 ? -65.468 43.105 -32.193 1.00 70.94 22 ILE C C 1
ATOM 2624 O O . ILE C 1 25 ? -64.293 42.767 -32.013 1.00 80.33 22 ILE C O 1
ATOM 2629 N N . VAL C 1 26 ? -65.873 44.371 -32.174 1.00 67.67 23 VAL C N 1
ATOM 2630 C CA . VAL C 1 26 ? -64.950 45.499 -32.110 1.00 83.74 23 VAL C CA 1
ATOM 2631 C C . VAL C 1 26 ? -65.063 46.162 -30.748 1.00 74.80 23 VAL C C 1
ATOM 2632 O O . VAL C 1 26 ? -66.162 46.293 -30.197 1.00 75.48 23 VAL C O 1
ATOM 2636 N N . VAL C 1 27 ? -63.921 46.573 -30.212 1.00 89.66 24 VAL C N 1
ATOM 2637 C CA . VAL C 1 27 ? -63.837 47.350 -28.987 1.00 83.10 24 VAL C CA 1
ATOM 2638 C C . VAL C 1 27 ? -62.910 48.521 -29.247 1.00 83.68 24 VAL C C 1
ATOM 2639 O O . VAL C 1 27 ? -61.872 48.365 -29.909 1.00 76.49 24 VAL C O 1
ATOM 2643 N N . VAL C 1 28 ? -63.291 49.705 -28.788 1.00 90.83 25 VAL C N 1
ATOM 2644 C CA . VAL C 1 28 ? -62.470 50.896 -28.952 1.00 88.82 25 VAL C CA 1
ATOM 2645 C C . VAL C 1 28 ? -62.092 51.378 -27.554 1.00 92.18 25 VAL C C 1
ATOM 2646 O O . VAL C 1 28 ? -62.945 51.837 -26.781 1.00 95.60 25 VAL C O 1
ATOM 2650 N N . THR C 1 29 ? -60.818 51.187 -27.198 1.00 93.51 26 THR C N 1
ATOM 2651 C CA . THR C 1 29 ? -60.364 51.501 -25.847 1.00 89.75 26 THR C CA 1
ATOM 2652 C C . THR C 1 29 ? -60.448 52.991 -25.565 1.00 87.32 26 THR C C 1
ATOM 2653 O O . THR C 1 29 ? -60.654 53.391 -24.412 1.00 93.36 26 THR C O 1
ATOM 2657 N N . LYS C 1 30 ? -60.277 53.822 -26.596 1.00 92.22 27 LYS C N 1
ATOM 2658 C CA . LYS C 1 30 ? -60.446 55.261 -26.437 1.00 100.61 27 LYS C CA 1
ATOM 2659 C C . LYS C 1 30 ? -61.778 55.573 -25.774 1.00 102.91 27 LYS C C 1
ATOM 2660 O O . LYS C 1 30 ? -61.820 56.129 -24.674 1.00 90.57 27 LYS C O 1
ATOM 2666 N N . ASN C 1 31 ? -62.878 55.150 -26.396 1.00 111.52 28 ASN C N 1
ATOM 2667 C CA . ASN C 1 31 ? -64.197 55.474 -25.870 1.00 112.26 28 ASN C CA 1
ATOM 2668 C C . ASN C 1 31 ? -64.471 54.661 -24.612 1.00 105.36 28 ASN C C 1
ATOM 2669 O O . ASN C 1 31 ? -65.353 53.798 -24.587 1.00 103.00 28 ASN C O 1
ATOM 2674 N N . LEU C 1 32 ? -63.694 54.936 -23.566 1.00 100.02 29 LEU C N 1
ATOM 2675 C CA . LEU C 1 32 ? -63.962 54.464 -22.220 1.00 99.13 29 LEU C CA 1
ATOM 2676 C C . LEU C 1 32 ? -64.203 55.624 -21.267 1.00 98.31 29 LEU C C 1
ATOM 2677 O O . LEU C 1 32 ? -64.513 55.394 -20.092 1.00 109.05 29 LEU C O 1
ATOM 2682 N N . GLU C 1 33 ? -64.073 56.864 -21.745 1.00 97.69 30 GLU C N 1
ATOM 2683 C CA . GLU C 1 33 ? -64.310 58.051 -20.936 1.00 107.69 30 GLU C CA 1
ATOM 2684 C C . GLU C 1 33 ? -65.785 58.412 -20.827 1.00 120.76 30 GLU C C 1
ATOM 2685 O O . GLU C 1 33 ? -66.126 59.310 -20.050 1.00 128.84 30 GLU C O 1
ATOM 2691 N N . LEU C 1 34 ? -66.661 57.743 -21.583 1.00 103.17 31 LEU C N 1
ATOM 2692 C CA . LEU C 1 34 ? -68.093 58.008 -21.480 1.00 111.90 31 LEU C CA 1
ATOM 2693 C C . LEU C 1 34 ? -68.631 57.727 -20.085 1.00 108.68 31 LEU C C 1
ATOM 2694 O O . LEU C 1 34 ? -69.717 58.207 -19.743 1.00 121.91 31 LEU C O 1
ATOM 2699 N N . PHE C 1 35 ? -67.897 56.968 -19.275 1.00 104.75 32 PHE C N 1
ATOM 2700 C CA . PHE C 1 35 ? -68.408 56.439 -18.021 1.00 112.73 32 PHE C CA 1
ATOM 2701 C C . PHE C 1 35 ? -67.877 57.164 -16.792 1.00 119.25 32 PHE C C 1
ATOM 2702 O O . PHE C 1 35 ? -68.371 56.915 -15.687 1.00 119.29 32 PHE C O 1
ATOM 2710 N N . LYS C 1 36 ? -66.894 58.053 -16.951 1.00 120.61 33 LYS C N 1
ATOM 2711 C CA . LYS C 1 36 ? -66.500 58.921 -15.849 1.00 137.52 33 LYS C CA 1
ATOM 2712 C C . LYS C 1 36 ? -67.595 59.917 -15.492 1.00 139.74 33 LYS C C 1
ATOM 2713 O O . LYS C 1 36 ? -67.586 60.464 -14.384 1.00 130.38 33 LYS C O 1
ATOM 2715 N N . LYS C 1 37 ? -68.539 60.156 -16.405 1.00 132.05 34 LYS C N 1
ATOM 2716 C CA . LYS C 1 37 ? -69.633 61.086 -16.165 1.00 137.83 34 LYS C CA 1
ATOM 2717 C C . LYS C 1 37 ? -70.644 60.572 -15.148 1.00 133.57 34 LYS C C 1
ATOM 2718 O O . LYS C 1 37 ? -71.487 61.354 -14.695 1.00 147.21 34 LYS C O 1
ATOM 2720 N N . TYR C 1 38 ? -70.585 59.296 -14.779 1.00 132.50 35 TYR C N 1
ATOM 2721 C CA . TYR C 1 38 ? -71.581 58.687 -13.912 1.00 141.00 35 TYR C CA 1
ATOM 2722 C C . TYR C 1 38 ? -71.015 58.475 -12.514 1.00 134.21 35 TYR C C 1
ATOM 2723 O O . TYR C 1 38 ? -69.821 58.215 -12.340 1.00 129.61 35 TYR C O 1
ATOM 2732 N N . ASP C 1 39 ? -71.891 58.587 -11.519 1.00 134.71 36 ASP C N 1
ATOM 2733 C CA . ASP C 1 39 ? -71.542 58.333 -10.134 1.00 127.54 36 ASP C CA 1
ATOM 2734 C C . ASP C 1 39 ? -72.265 57.103 -9.622 1.00 130.76 36 ASP C C 1
ATOM 2735 O O . ASP C 1 39 ? -73.393 56.815 -10.030 1.00 127.64 36 ASP C O 1
ATOM 2736 N N . ASP C 1 40 ? -71.609 56.373 -8.727 1.00 126.73 37 ASP C N 1
ATOM 2737 C CA . ASP C 1 40 ? -72.196 55.166 -8.173 1.00 128.42 37 ASP C CA 1
ATOM 2738 C C . ASP C 1 40 ? -72.350 54.034 -9.166 1.00 133.71 37 ASP C C 1
ATOM 2739 O O . ASP C 1 40 ? -73.397 53.374 -9.192 1.00 119.15 37 ASP C O 1
ATOM 2740 N N . ILE C 1 41 ? -71.331 53.791 -9.991 1.00 141.90 38 ILE C N 1
ATOM 2741 C CA . ILE C 1 41 ? -71.327 52.701 -10.937 1.00 113.53 38 ILE C CA 1
ATOM 2742 C C . ILE C 1 41 ? -70.269 51.655 -10.614 1.00 125.93 38 ILE C C 1
ATOM 2743 O O . ILE C 1 41 ? -69.542 51.737 -9.626 1.00 129.75 38 ILE C O 1
ATOM 2744 N N . ASN C 1 42 ? -70.209 50.646 -11.481 1.00 124.20 39 ASN C N 1
ATOM 2745 C CA . ASN C 1 42 ? -69.244 49.557 -11.373 1.00 133.05 39 ASN C CA 1
ATOM 2746 C C . ASN C 1 42 ? -68.356 49.426 -12.601 1.00 139.98 39 ASN C C 1
ATOM 2747 O O . ASN C 1 42 ? -67.141 49.261 -12.466 1.00 137.27 39 ASN C O 1
ATOM 2752 N N . LEU C 1 43 ? -68.950 49.470 -13.797 1.00 140.55 40 LEU C N 1
ATOM 2753 C CA . LEU C 1 43 ? -68.296 49.652 -15.092 1.00 137.01 40 LEU C CA 1
ATOM 2754 C C . LEU C 1 43 ? -67.517 48.437 -15.592 1.00 115.86 40 LEU C C 1
ATOM 2755 O O . LEU C 1 43 ? -67.266 48.316 -16.796 1.00 108.16 40 LEU C O 1
ATOM 2760 N N . ILE C 1 44 ? -67.222 47.473 -14.729 1.00 117.27 41 ILE C N 1
ATOM 2761 C CA . ILE C 1 44 ? -66.560 46.254 -15.165 1.00 116.31 41 ILE C CA 1
ATOM 2762 C C . ILE C 1 44 ? -67.527 45.082 -15.180 1.00 115.73 41 ILE C C 1
ATOM 2763 O O . ILE C 1 44 ? -67.542 44.299 -16.130 1.00 109.85 41 ILE C O 1
ATOM 2768 N N . LYS C 1 45 ? -68.358 44.964 -14.144 1.00 119.86 42 LYS C N 1
ATOM 2769 C CA . LYS C 1 45 ? -69.530 44.118 -14.256 1.00 128.84 42 LYS C CA 1
ATOM 2770 C C . LYS C 1 45 ? -70.456 44.582 -15.359 1.00 113.60 42 LYS C C 1
ATOM 2771 O O . LYS C 1 45 ? -71.109 43.764 -16.010 1.00 111.66 42 LYS C O 1
ATOM 2772 N N . GLU C 1 46 ? -70.515 45.895 -15.596 1.00 117.41 43 GLU C N 1
ATOM 2773 C CA . GLU C 1 46 ? -71.264 46.442 -16.719 1.00 117.61 43 GLU C CA 1
ATOM 2774 C C . GLU C 1 46 ? -70.512 46.331 -18.039 1.00 121.97 43 GLU C C 1
ATOM 2775 O O . GLU C 1 46 ? -70.990 46.847 -19.052 1.00 130.73 43 GLU C O 1
ATOM 2781 N N . ALA C 1 47 ? -69.370 45.649 -18.058 1.00 122.92 44 ALA C N 1
ATOM 2782 C CA . ALA C 1 47 ? -68.715 45.230 -19.291 1.00 101.73 44 ALA C CA 1
ATOM 2783 C C . ALA C 1 47 ? -68.862 43.742 -19.561 1.00 103.35 44 ALA C C 1
ATOM 2784 O O . ALA C 1 47 ? -69.089 43.347 -20.706 1.00 101.51 44 ALA C O 1
ATOM 2786 N N . TYR C 1 48 ? -68.760 42.908 -18.523 1.00 104.74 45 TYR C N 1
ATOM 2787 C CA . TYR C 1 48 ? -68.844 41.462 -18.710 1.00 115.07 45 TYR C CA 1
ATOM 2788 C C . TYR C 1 48 ? -70.263 41.033 -19.058 1.00 117.62 45 TYR C C 1
ATOM 2789 O O . TYR C 1 48 ? -70.461 40.175 -19.926 1.00 111.55 45 TYR C O 1
ATOM 2798 N N . ASN C 1 49 ? -71.255 41.596 -18.363 1.00 124.48 46 ASN C N 1
ATOM 2799 C CA . ASN C 1 49 ? -72.658 41.440 -18.725 1.00 118.69 46 ASN C CA 1
ATOM 2800 C C . ASN C 1 49 ? -72.861 41.566 -20.230 1.00 110.79 46 ASN C C 1
ATOM 2801 O O . ASN C 1 49 ? -73.453 40.691 -20.871 1.00 105.30 46 ASN C O 1
ATOM 2806 N N . HIS C 1 50 ? -72.360 42.663 -20.801 1.00 113.83 47 HIS C N 1
ATOM 2807 C CA . HIS C 1 50 ? -72.542 42.993 -22.207 1.00 110.54 47 HIS C CA 1
ATOM 2808 C C . HIS C 1 50 ? -71.938 41.932 -23.111 1.00 107.31 47 HIS C C 1
ATOM 2809 O O . HIS C 1 50 ? -72.664 41.266 -23.855 1.00 104.14 47 HIS C O 1
ATOM 2816 N N . VAL C 1 51 ? -70.614 41.762 -23.046 1.00 100.47 48 VAL C N 1
ATOM 2817 C CA . VAL C 1 51 ? -69.930 40.817 -23.928 1.00 104.02 48 VAL C CA 1
ATOM 2818 C C . VAL C 1 51 ? -70.529 39.424 -23.807 1.00 106.59 48 VAL C C 1
ATOM 2819 O O . VAL C 1 51 ? -70.483 38.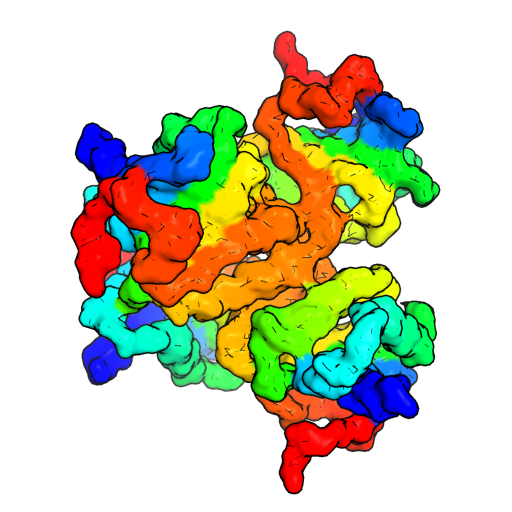633 -24.758 1.00 96.03 48 VAL C O 1
ATOM 2823 N N . HIS C 1 52 ? -71.104 39.101 -22.646 1.00 104.58 49 HIS C N 1
ATOM 2824 C CA . HIS C 1 52 ? -71.860 37.862 -22.520 1.00 119.37 49 HIS C CA 1
ATOM 2825 C C . HIS C 1 52 ? -73.123 37.890 -23.374 1.00 114.82 49 HIS C C 1
ATOM 2826 O O . HIS C 1 52 ? -73.542 36.847 -23.888 1.00 107.61 49 HIS C O 1
ATOM 2833 N N . LYS C 1 53 ? -73.743 39.063 -23.538 1.00 110.89 50 LYS C N 1
ATOM 2834 C CA . LYS C 1 53 ? -74.882 39.170 -24.447 1.00 110.13 50 LYS C CA 1
ATOM 2835 C C . LYS C 1 53 ? -74.433 39.079 -25.902 1.00 108.03 50 LYS C C 1
ATOM 2836 O O . LYS C 1 53 ? -75.052 38.373 -26.706 1.00 117.56 50 LYS C O 1
ATOM 2842 N N . LEU C 1 54 ? -73.362 39.796 -26.263 1.00 107.11 51 LEU C N 1
ATOM 2843 C CA . LEU C 1 54 ? -72.919 39.805 -27.657 1.00 95.62 51 LEU C CA 1
ATOM 2844 C C . LEU C 1 54 ? -72.552 38.405 -28.131 1.00 112.38 51 LEU C C 1
ATOM 2845 O O . LEU C 1 54 ? -73.056 37.932 -29.156 1.00 118.50 51 LEU C O 1
ATOM 2850 N N . ILE C 1 55 ? -71.669 37.729 -27.402 1.00 117.25 52 ILE C N 1
ATOM 2851 C CA . ILE C 1 55 ? -71.122 36.445 -27.822 1.00 121.59 52 ILE C CA 1
ATOM 2852 C C . ILE C 1 55 ? -71.723 35.350 -26.953 1.00 123.00 52 ILE C C 1
ATOM 2853 O O . ILE C 1 55 ? -71.517 35.328 -25.732 1.00 111.17 52 ILE C O 1
ATOM 2858 N N . GLN C 1 56 ? -72.465 34.446 -27.585 1.00 130.89 53 GLN C N 1
ATOM 2859 C CA . GLN C 1 56 ? -72.981 33.253 -26.938 1.00 136.21 53 GLN C CA 1
ATOM 2860 C C . GLN C 1 56 ? -71.874 32.210 -26.798 1.00 137.58 53 GLN C C 1
ATOM 2861 O O . GLN C 1 56 ? -70.857 32.250 -27.496 1.00 132.66 53 GLN C O 1
ATOM 2867 N N . LYS C 1 57 ? -72.065 31.284 -25.860 1.00 131.66 54 LYS C N 1
ATOM 2868 C CA . LYS C 1 57 ? -71.142 30.163 -25.735 1.00 128.79 54 LYS C CA 1
ATOM 2869 C C . LYS C 1 57 ? -71.191 29.309 -27.000 1.00 121.86 54 LYS C C 1
ATOM 2870 O O . LYS C 1 57 ? -72.230 29.198 -27.658 1.00 120.24 54 LYS C O 1
ATOM 2876 N N . ASP C 1 58 ? -70.039 28.726 -27.349 1.00 131.60 55 ASP C N 1
ATOM 2877 C CA . ASP C 1 58 ? -69.803 27.896 -28.535 1.00 142.23 55 ASP C CA 1
ATOM 2878 C C . ASP C 1 58 ? -69.688 28.743 -29.793 1.00 139.35 55 ASP C C 1
ATOM 2879 O O . ASP C 1 58 ? -69.694 28.194 -30.908 1.00 133.92 55 ASP C O 1
ATOM 2884 N N . GLU C 1 59 ? -69.572 30.060 -29.658 1.00 142.05 56 GLU C N 1
ATOM 2885 C CA . GLU C 1 59 ? -69.383 30.951 -30.792 1.00 148.33 56 GLU C CA 1
ATOM 2886 C C . GLU C 1 59 ? -67.897 31.241 -30.959 1.00 134.49 56 GLU C C 1
ATOM 2887 O O . GLU C 1 59 ? -67.280 31.861 -30.087 1.00 129.30 56 GLU C O 1
ATOM 2893 N N . ARG C 1 60 ? -67.328 30.789 -32.072 1.00 114.06 57 ARG C N 1
ATOM 2894 C CA . ARG C 1 60 ? -65.961 31.148 -32.426 1.00 111.94 57 ARG C CA 1
ATOM 2895 C C . ARG C 1 60 ? -65.973 32.530 -33.066 1.00 112.85 57 ARG C C 1
ATOM 2896 O O . ARG C 1 60 ? -66.579 32.722 -34.124 1.00 110.17 57 ARG C O 1
ATOM 2904 N N . TYR C 1 61 ? -65.321 33.495 -32.421 1.00 109.20 58 TYR C N 1
ATOM 2905 C CA . TYR C 1 61 ? -65.329 34.863 -32.922 1.00 95.08 58 TYR C CA 1
ATOM 2906 C C . TYR C 1 61 ? -63.916 35.414 -33.057 1.00 96.24 58 TYR C C 1
ATOM 2907 O O . TYR C 1 61 ? -62.934 34.685 -32.880 1.00 97.83 58 TYR C O 1
ATOM 2916 N N . THR C 1 62 ? -63.810 36.704 -33.370 1.00 87.22 59 THR C N 1
ATOM 2917 C CA . THR C 1 62 ? -62.533 37.391 -33.491 1.00 90.43 59 THR C CA 1
ATOM 2918 C C . THR C 1 62 ? -62.654 38.760 -32.839 1.00 83.86 59 THR C C 1
ATOM 2919 O O . THR C 1 62 ? -63.655 39.457 -33.027 1.00 92.24 59 THR C O 1
ATOM 2923 N N . ALA C 1 63 ? -61.637 39.139 -32.070 1.00 66.25 60 ALA C N 1
ATOM 2924 C CA . ALA C 1 63 ? -61.626 40.395 -31.333 1.00 86.44 60 ALA C CA 1
ATOM 2925 C C . ALA C 1 63 ? -60.658 41.375 -31.981 1.00 81.23 60 ALA C C 1
ATOM 2926 O O . ALA C 1 63 ? -59.603 40.978 -32.484 1.00 79.71 60 ALA C O 1
ATOM 2928 N N . VAL C 1 64 ? -61.023 42.657 -31.968 1.00 58.78 61 VAL C N 1
ATOM 2929 C CA . VAL C 1 64 ? -60.195 43.714 -32.542 1.00 75.87 61 VAL C CA 1
ATOM 2930 C C . VAL C 1 64 ? -60.268 44.927 -31.623 1.00 82.48 61 VAL C C 1
ATOM 2931 O O . VAL C 1 64 ? -61.356 45.460 -31.377 1.00 67.31 61 VAL C O 1
ATOM 2935 N N . PHE C 1 65 ? -59.118 45.359 -31.114 1.00 69.44 62 PHE C N 1
ATOM 2936 C CA . PHE C 1 65 ? -59.025 46.516 -30.234 1.00 63.82 62 PHE C CA 1
ATOM 2937 C C . PHE C 1 65 ? -58.528 47.719 -31.024 1.00 73.85 62 PHE C C 1
ATOM 2938 O O . PHE C 1 65 ? -57.605 47.601 -31.836 1.00 80.17 62 PHE C O 1
ATOM 2946 N N . PHE C 1 66 ? -59.140 48.874 -30.785 1.00 81.01 63 PHE C N 1
ATOM 2947 C CA . PHE C 1 66 ? -58.730 50.131 -31.409 1.00 68.03 63 PHE C CA 1
ATOM 2948 C C . PHE C 1 66 ? -58.039 50.960 -30.329 1.00 86.68 63 PHE C C 1
ATOM 2949 O O . PHE C 1 66 ? -58.671 51.756 -29.632 1.00 79.12 63 PHE C O 1
ATOM 2957 N N . ALA C 1 67 ? -56.728 50.769 -30.201 1.00 83.26 64 ALA C N 1
ATOM 2958 C CA . ALA C 1 67 ? -55.964 51.397 -29.142 1.00 78.28 64 ALA C CA 1
ATOM 2959 C C . ALA C 1 67 ? -55.611 52.849 -29.391 1.00 82.62 64 ALA C C 1
ATOM 2960 O O . ALA C 1 67 ? -54.623 53.350 -28.847 1.00 102.73 64 ALA C O 1
ATOM 2961 N N . HIS C 1 68 ? -56.405 53.533 -30.212 1.00 85.50 65 HIS C N 1
ATOM 2962 C CA . HIS C 1 68 ? -56.168 54.945 -30.475 1.00 93.75 65 HIS C CA 1
ATOM 2963 C C . HIS C 1 68 ? -56.298 55.760 -29.193 1.00 88.04 65 HIS C C 1
ATOM 2964 O O . HIS C 1 68 ? -57.211 55.544 -28.391 1.00 92.01 65 HIS C O 1
ATOM 2971 N N . ASP C 1 69 ? -55.361 56.692 -28.999 1.00 95.63 66 ASP C N 1
ATOM 2972 C CA . ASP C 1 69 ? -55.401 57.651 -27.891 1.00 101.10 66 ASP C CA 1
ATOM 2973 C C . ASP C 1 69 ? -55.370 56.958 -26.528 1.00 94.81 66 ASP C C 1
ATOM 2974 O O . ASP C 1 69 ? -56.015 57.403 -25.577 1.00 101.28 66 ASP C O 1
ATOM 2979 N N . SER C 1 70 ? -54.614 55.866 -26.423 1.00 108.02 67 SER C N 1
ATOM 2980 C CA . SER C 1 70 ? -54.531 55.158 -25.152 1.00 104.78 67 SER C CA 1
ATOM 2981 C C . SER C 1 70 ? -53.243 54.348 -25.088 1.00 108.11 67 SER C C 1
ATOM 2982 O O . SER C 1 70 ? -52.760 53.841 -26.104 1.00 100.83 67 SER C O 1
ATOM 2985 N N . THR C 1 71 ? -52.699 54.238 -23.878 1.00 98.97 68 THR C N 1
ATOM 2986 C CA . THR C 1 71 ? -51.512 53.449 -23.562 1.00 93.64 68 THR C CA 1
ATOM 2987 C C . THR C 1 71 ? -51.894 52.335 -22.586 1.00 89.19 68 THR C C 1
ATOM 2988 O O . THR C 1 71 ? -53.038 52.245 -22.133 1.00 92.77 68 THR C O 1
ATOM 2992 N N . VAL C 1 72 ? -50.928 51.467 -22.268 1.00 96.66 69 VAL C N 1
ATOM 2993 C CA . VAL C 1 72 ? -51.199 50.375 -21.332 1.00 82.48 69 VAL C CA 1
ATOM 2994 C C . VAL C 1 72 ? -51.323 50.866 -19.898 1.00 72.39 69 VAL C C 1
ATOM 2995 O O . VAL C 1 72 ? -51.810 50.128 -19.035 1.00 73.64 69 VAL C O 1
ATOM 2999 N N . PHE C 1 73 ? -50.873 52.079 -19.607 1.00 76.19 70 PHE C N 1
ATOM 3000 C CA . PHE C 1 73 ? -51.147 52.672 -18.308 1.00 94.01 70 PHE C CA 1
ATOM 3001 C C . PHE C 1 73 ? -52.501 53.363 -18.292 1.00 83.88 70 PHE C C 1
ATOM 3002 O O . PHE C 1 73 ? -53.124 53.486 -17.231 1.00 96.80 70 PHE C O 1
ATOM 3010 N N . SER C 1 74 ? -52.952 53.808 -19.458 1.00 70.61 71 SER C N 1
ATOM 3011 C CA . SER C 1 74 ? -54.276 54.360 -19.702 1.00 88.83 71 SER C CA 1
ATOM 3012 C C . SER C 1 74 ? -55.208 53.246 -20.192 1.00 89.50 71 SER C C 1
ATOM 3013 O O . SER C 1 74 ? -54.947 52.061 -19.970 1.00 86.13 71 SER C O 1
ATOM 3016 N N . TYR C 1 75 ? -56.312 53.639 -20.840 1.00 81.52 72 TYR C N 1
ATOM 3017 C CA . TYR C 1 75 ? -57.434 52.757 -21.169 1.00 86.25 72 TYR C CA 1
ATOM 3018 C C . TYR C 1 75 ? -57.021 51.375 -21.666 1.00 86.61 72 TYR C C 1
ATOM 3019 O O . TYR C 1 75 ? -57.604 50.364 -21.252 1.00 83.69 72 TYR C O 1
ATOM 3028 N N . LEU C 1 76 ? -56.044 51.307 -22.573 1.00 67.35 73 LEU C N 1
ATOM 3029 C CA . LEU C 1 76 ? -55.720 50.023 -23.186 1.00 79.28 73 LEU C CA 1
ATOM 3030 C C . LEU C 1 76 ? -55.319 48.993 -22.135 1.00 77.68 73 LEU C C 1
ATOM 3031 O O . LEU C 1 76 ? -55.744 47.835 -22.217 1.00 73.28 73 LEU C O 1
ATOM 3036 N N . GLY C 1 77 ? -54.578 49.416 -21.112 1.00 76.42 74 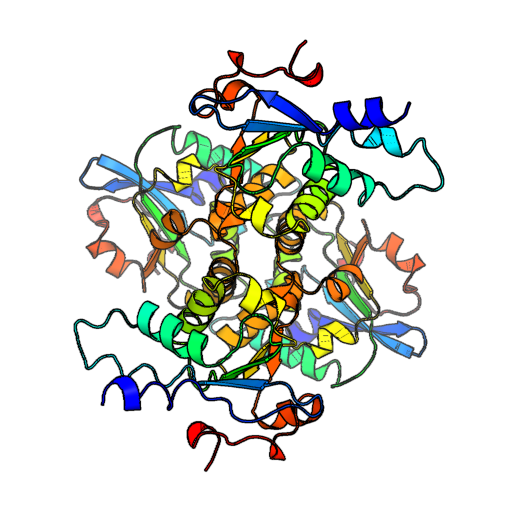GLY C N 1
ATOM 3037 C CA . GLY C 1 77 ? -54.152 48.534 -20.045 1.00 87.26 74 GLY C CA 1
ATOM 3038 C C . GLY C 1 77 ? -55.269 47.789 -19.347 1.00 76.69 74 GLY C C 1
ATOM 3039 O O . GLY C 1 77 ? -55.275 46.555 -19.326 1.00 67.43 74 GLY C O 1
ATOM 3040 N N . LEU C 1 78 ? -56.233 48.520 -18.787 1.00 83.13 75 LEU C N 1
ATOM 3041 C CA . LEU C 1 78 ? -57.343 47.874 -18.099 1.00 94.99 75 LEU C CA 1
ATOM 3042 C C . LEU C 1 78 ? -58.333 47.225 -19.059 1.00 81.77 75 LEU C C 1
ATOM 3043 O O . LEU C 1 78 ? -59.113 46.368 -18.629 1.00 88.07 75 LEU C O 1
ATOM 3048 N N . SER C 1 79 ? -58.321 47.601 -20.342 1.00 76.18 76 SER C N 1
ATOM 3049 C CA . SER C 1 79 ? -59.235 46.981 -21.296 1.00 81.96 76 SER C CA 1
ATOM 3050 C C . SER C 1 79 ? -58.883 45.514 -21.534 1.00 77.79 76 SER C C 1
ATOM 3051 O O . SER C 1 79 ? -59.765 44.644 -21.483 1.00 76.80 76 SER C O 1
ATOM 3054 N N . LEU C 1 80 ? -57.604 45.208 -21.798 1.00 76.18 77 LEU C N 1
ATOM 3055 C CA . LEU C 1 80 ? -57.209 43.802 -21.879 1.00 68.94 77 LEU C CA 1
ATOM 3056 C C . LEU C 1 80 ? -57.026 43.164 -20.503 1.00 82.02 77 LEU C C 1
ATOM 3057 O O . LEU C 1 80 ? -57.053 41.933 -20.389 1.00 84.65 77 LEU C O 1
ATOM 3062 N N . LYS C 1 81 ? -56.763 43.970 -19.473 1.00 81.14 78 LYS C N 1
ATOM 3063 C CA . LYS C 1 81 ? -56.846 43.432 -18.121 1.00 86.93 78 LYS C CA 1
ATOM 3064 C C . LYS C 1 81 ? -58.216 42.812 -17.891 1.00 91.51 78 LYS C C 1
ATOM 3065 O O . LYS C 1 81 ? -58.332 41.702 -17.361 1.00 91.80 78 LYS C O 1
ATOM 3071 N N . ALA C 1 82 ? -59.272 43.514 -18.315 1.00 82.53 79 ALA C N 1
ATOM 3072 C CA . ALA C 1 82 ? -60.616 42.954 -18.246 1.00 80.50 79 ALA C CA 1
ATOM 3073 C C . ALA C 1 82 ? -60.756 41.750 -19.169 1.00 76.35 79 ALA C C 1
ATOM 3074 O O . ALA C 1 82 ? -61.367 40.742 -18.796 1.00 86.29 79 ALA C O 1
ATOM 3076 N N . TYR C 1 83 ? -60.188 41.833 -20.377 1.00 71.89 80 TYR C N 1
ATOM 3077 C CA . TYR C 1 83 ? -60.279 40.717 -21.313 1.00 76.17 80 TYR C CA 1
ATOM 3078 C C . TYR C 1 83 ? -59.623 39.467 -20.742 1.00 83.98 80 TYR C C 1
ATOM 3079 O O . TYR C 1 83 ? -60.122 38.352 -20.934 1.00 89.12 80 TYR C O 1
ATOM 3088 N N . TYR C 1 84 ? -58.511 39.633 -20.025 1.00 82.85 81 TYR C N 1
ATOM 3089 C CA . TYR C 1 84 ? -57.858 38.486 -19.406 1.00 79.38 81 TYR C CA 1
ATOM 3090 C C . TYR C 1 84 ? -58.662 37.948 -18.230 1.00 85.67 81 TYR C C 1
ATOM 3091 O O . TYR C 1 84 ? -58.577 36.755 -17.918 1.00 86.28 81 TYR C O 1
ATOM 3100 N N . GLY C 1 85 ? -59.450 38.801 -17.576 1.00 84.34 82 GLY C N 1
ATOM 3101 C CA . GLY C 1 85 ? -60.260 38.367 -16.455 1.00 91.76 82 GLY C CA 1
ATOM 3102 C C . GLY C 1 85 ? -61.537 37.642 -16.819 1.00 90.13 82 GLY C C 1
ATOM 3103 O O . GLY C 1 85 ? -62.225 37.147 -15.921 1.00 98.13 82 GLY C O 1
ATOM 3104 N N . MET C 1 86 ? -61.872 37.566 -18.104 1.00 88.21 83 MET C N 1
ATOM 3105 C CA . MET C 1 86 ? -63.102 36.915 -18.524 1.00 93.53 83 MET C CA 1
ATOM 3106 C C . MET C 1 86 ? -62.948 35.396 -18.493 1.00 83.24 83 MET C C 1
ATOM 3107 O O . MET C 1 86 ? -61.838 34.855 -18.516 1.00 77.57 83 MET C O 1
ATOM 3112 N N . ASP C 1 87 ? -64.090 34.710 -18.441 1.00 93.99 84 ASP C N 1
ATOM 3113 C CA . ASP C 1 87 ? -64.109 33.261 -18.295 1.00 96.90 84 ASP C CA 1
ATOM 3114 C C . ASP C 1 87 ? -63.379 32.586 -19.455 1.00 78.63 84 ASP C C 1
ATOM 3115 O O . ASP C 1 87 ? -63.170 33.168 -20.523 1.00 85.14 84 ASP C O 1
ATOM 3120 N N . TYR C 1 88 ? -62.993 31.327 -19.227 1.00 81.94 85 TYR C N 1
ATOM 3121 C CA . TYR C 1 88 ? -62.061 30.655 -20.128 1.00 88.66 85 TYR C CA 1
ATOM 3122 C C . TYR C 1 88 ? -62.650 30.454 -21.520 1.00 97.22 85 TYR C C 1
ATOM 3123 O O . TYR C 1 88 ? -61.928 30.534 -22.521 1.00 93.87 85 TYR C O 1
ATOM 3132 N N . TYR C 1 89 ? -63.958 30.187 -21.607 1.00 97.56 86 TYR C N 1
ATOM 3133 C CA . TYR C 1 89 ? -64.557 29.855 -22.897 1.00 103.59 86 TYR C CA 1
ATOM 3134 C C . TYR C 1 89 ? -64.409 30.992 -23.900 1.00 91.03 86 TYR C C 1
ATOM 3135 O O . TYR C 1 89 ? -64.363 30.749 -25.111 1.00 86.96 86 TYR C O 1
ATOM 3144 N N . LEU C 1 90 ? -64.319 32.233 -23.421 1.00 85.33 87 LEU C N 1
ATOM 3145 C CA . LEU C 1 90 ? -64.064 33.346 -24.327 1.00 101.35 87 LEU C CA 1
ATOM 3146 C C . LEU C 1 90 ? -62.615 33.360 -24.798 1.00 95.27 87 LEU C C 1
ATOM 3147 O O . LEU C 1 90 ? -62.334 33.792 -25.922 1.00 90.18 87 LEU C O 1
ATOM 3152 N N . HIS C 1 91 ? -61.685 32.890 -23.961 1.00 86.06 88 HIS C N 1
ATOM 3153 C CA . HIS C 1 91 ? -60.298 32.757 -24.394 1.00 89.01 88 HIS C CA 1
ATOM 3154 C C . HIS C 1 91 ? -60.114 31.572 -25.330 1.00 80.20 88 HIS C C 1
ATOM 3155 O O . HIS C 1 91 ? -59.244 31.604 -26.207 1.00 73.64 88 HIS C O 1
ATOM 3162 N N . LYS C 1 92 ? -60.906 30.516 -25.149 1.00 81.89 89 LYS C N 1
ATOM 3163 C CA . LYS C 1 92 ? -60.789 29.352 -26.018 1.00 85.79 89 LYS C CA 1
ATOM 3164 C C . LYS C 1 92 ? -61.409 29.620 -27.384 1.00 92.19 89 LYS C C 1
ATOM 3165 O O . LYS C 1 92 ? -60.847 29.232 -28.414 1.00 91.51 89 LYS C O 1
ATOM 3171 N N . ASN C 1 93 ? -62.556 30.294 -27.414 1.00 93.48 90 ASN C N 1
ATOM 3172 C CA . ASN C 1 93 ? -63.301 30.497 -28.657 1.00 96.51 90 ASN C CA 1
ATOM 3173 C C . ASN C 1 93 ? -62.944 31.839 -29.301 1.00 99.35 90 ASN C C 1
ATOM 3174 O O . ASN C 1 93 ? -63.782 32.718 -29.492 1.00 97.82 90 ASN C O 1
ATOM 3179 N N . VAL C 1 94 ? -61.665 31.980 -29.640 1.00 93.53 91 VAL C N 1
ATOM 3180 C CA . VAL C 1 94 ? -61.177 33.098 -30.440 1.00 80.32 91 VAL C CA 1
ATOM 3181 C C . VAL C 1 94 ? -60.203 32.553 -31.473 1.00 90.18 91 VAL C C 1
ATOM 3182 O O . VAL C 1 94 ? -59.410 31.653 -31.180 1.00 100.23 91 VAL C O 1
ATOM 3186 N N . LYS C 1 95 ? -60.269 33.094 -32.688 1.00 101.89 92 LYS C N 1
ATOM 3187 C CA . LYS C 1 95 ? -59.281 32.766 -33.707 1.00 104.78 92 LYS C CA 1
ATOM 3188 C C . LYS C 1 95 ? -58.075 33.691 -33.642 1.00 106.30 92 LYS C C 1
ATOM 3189 O O . LYS C 1 95 ? -56.940 33.248 -33.847 1.00 106.54 92 LYS C O 1
ATOM 3195 N N . ALA C 1 96 ? -58.308 34.968 -33.354 1.00 103.57 93 ALA C N 1
ATOM 3196 C CA . ALA C 1 96 ? -57.241 35.951 -33.255 1.00 103.57 93 ALA C CA 1
ATOM 3197 C C . ALA C 1 96 ? -57.772 37.168 -32.515 1.00 95.82 93 ALA C C 1
ATOM 3198 O O . ALA C 1 96 ? -58.984 37.367 -32.397 1.00 105.11 93 ALA C O 1
ATOM 3200 N N . VAL C 1 97 ? -56.845 37.971 -31.999 1.00 88.86 94 VAL C N 1
ATOM 3201 C CA . VAL C 1 97 ? -57.159 39.249 -31.372 1.00 94.50 94 VAL C CA 1
ATOM 3202 C C . VAL C 1 97 ? -56.179 40.282 -31.907 1.00 92.73 94 VAL C C 1
ATOM 3203 O O . VAL C 1 97 ? -54.965 40.051 -31.903 1.00 89.65 94 VAL C O 1
ATOM 3207 N N . TYR C 1 98 ? -56.702 41.414 -32.369 1.00 79.44 95 TYR C N 1
ATOM 3208 C CA . TYR C 1 98 ? -55.899 42.441 -33.017 1.00 77.81 95 TYR C CA 1
ATOM 3209 C C . TYR C 1 98 ? -55.929 43.727 -32.203 1.00 81.28 95 TYR C C 1
ATOM 3210 O O . TYR C 1 98 ? -56.987 44.149 -31.726 1.00 80.98 95 TYR C O 1
ATOM 3219 N N . VAL C 1 99 ? -54.759 44.342 -32.047 1.00 59.92 96 VAL C N 1
ATOM 3220 C CA . VAL C 1 99 ? -54.614 45.646 -31.410 1.00 77.83 96 VAL C CA 1
ATOM 3221 C C . VAL C 1 99 ? -54.098 46.618 -32.461 1.00 90.24 96 VAL C C 1
ATOM 3222 O O . VAL C 1 99 ? -53.071 46.360 -33.100 1.00 100.17 96 VAL C O 1
ATOM 3226 N N . ILE C 1 100 ? -54.808 47.729 -32.642 1.00 75.44 97 ILE C N 1
ATOM 3227 C CA . ILE C 1 100 ? -54.549 48.660 -33.736 1.00 88.02 97 ILE C CA 1
ATOM 3228 C C . ILE C 1 100 ? -54.156 50.015 -33.156 1.00 89.30 97 ILE C C 1
ATOM 3229 O O . ILE C 1 100 ? -54.908 50.600 -32.366 1.00 79.45 97 ILE C O 1
ATOM 3234 N N . HIS C 1 101 ? -52.979 50.510 -33.553 1.00 86.93 98 HIS C N 1
ATOM 3235 C CA . HIS C 1 101 ? -52.600 51.921 -33.437 1.00 93.82 98 HIS C CA 1
ATOM 3236 C C . HIS C 1 101 ? -52.571 52.416 -31.985 1.00 92.41 98 HIS C C 1
ATOM 3237 O O . HIS C 1 101 ? -53.411 53.205 -31.550 1.00 100.71 98 HIS C O 1
ATOM 3244 N N . THR C 1 102 ? -51.582 51.926 -31.239 1.00 75.19 99 THR C N 1
ATOM 3245 C CA . THR C 1 102 ? -51.266 52.472 -29.923 1.00 84.22 99 THR C CA 1
ATOM 3246 C C . THR C 1 102 ? -49.953 53.262 -29.979 1.00 81.00 99 THR C C 1
ATOM 3247 O O . THR C 1 102 ? -49.364 53.454 -31.050 1.00 82.41 99 THR C O 1
ATOM 3251 N N . ASP C 1 103 ? -49.495 53.727 -28.814 1.00 89.55 100 ASP C N 1
ATOM 3252 C CA . ASP C 1 103 ? -48.257 54.491 -28.728 1.00 85.46 100 ASP C CA 1
ATOM 3253 C C . ASP C 1 103 ? -47.051 53.572 -28.938 1.00 84.42 100 ASP C C 1
ATOM 3254 O O . ASP C 1 103 ? -47.180 52.355 -29.101 1.00 79.88 100 ASP C O 1
ATOM 3259 N N . TRP C 1 104 ? -45.853 54.163 -28.926 1.00 86.35 101 TRP C N 1
ATOM 3260 C CA . TRP C 1 104 ? -44.653 53.377 -29.194 1.00 86.56 101 TRP C CA 1
ATOM 3261 C C . TRP C 1 104 ? -44.337 52.425 -28.046 1.00 85.93 101 TRP C C 1
ATOM 3262 O O . TRP C 1 104 ? -43.957 51.271 -28.280 1.00 82.24 101 TRP C O 1
ATOM 3273 N N . MET C 1 105 ? -44.472 52.892 -26.801 1.00 77.97 102 MET C N 1
ATOM 3274 C CA . MET C 1 105 ? -44.204 52.045 -25.643 1.00 86.03 102 MET C CA 1
ATOM 3275 C C . MET C 1 105 ? -45.066 50.788 -25.666 1.00 88.31 102 MET C C 1
ATOM 3276 O O . MET C 1 105 ? -44.556 49.664 -25.612 1.00 82.89 102 MET C O 1
ATOM 3281 N N . SER C 1 106 ? -46.388 50.970 -25.749 1.00 78.17 103 SER C N 1
ATOM 3282 C CA . SER C 1 106 ? -47.303 49.833 -25.742 1.00 80.69 103 SER C CA 1
ATOM 3283 C C . SER C 1 106 ? -47.100 48.941 -26.955 1.00 77.15 103 SER C C 1
ATOM 3284 O O . SER C 1 106 ? -47.351 47.732 -26.886 1.00 59.92 103 SER C O 1
ATOM 3287 N N . LYS C 1 107 ? -46.654 49.514 -28.072 1.00 76.31 104 LYS C N 1
ATOM 3288 C CA . LYS C 1 107 ? -46.484 48.734 -29.292 1.00 77.31 104 LYS C CA 1
ATOM 3289 C C . LYS C 1 107 ? -45.459 47.622 -29.092 1.00 81.20 104 LYS C C 1
ATOM 3290 O O . LYS C 1 107 ? -45.771 46.438 -29.263 1.00 72.15 104 LYS C O 1
ATOM 3296 N N . VAL C 1 108 ? -44.234 47.980 -28.698 1.00 83.76 105 VAL C N 1
ATOM 3297 C CA . VAL C 1 108 ? -43.213 46.966 -28.459 1.00 97.75 105 VAL C CA 1
ATOM 3298 C C . VAL C 1 108 ? -43.442 46.234 -27.143 1.00 79.60 105 VAL C C 1
ATOM 3299 O O . VAL C 1 108 ? -42.920 45.128 -26.955 1.00 77.28 105 VAL C O 1
ATOM 3303 N N . ALA C 1 109 ? -44.202 46.826 -26.219 1.00 69.79 106 ALA C N 1
ATOM 3304 C CA . ALA C 1 109 ? -44.615 46.092 -25.029 1.00 77.04 106 ALA C CA 1
ATOM 3305 C C . ALA C 1 109 ? -45.503 44.915 -25.406 1.00 63.27 106 ALA C C 1
ATOM 3306 O O . ALA C 1 109 ? -45.313 43.794 -24.920 1.00 62.34 106 ALA C O 1
ATOM 3308 N N . ILE C 1 110 ? -46.485 45.159 -26.278 1.00 62.98 107 ILE C N 1
ATOM 3309 C CA . ILE C 1 110 ? -47.338 44.084 -26.778 1.00 60.52 107 ILE C CA 1
ATOM 3310 C C . ILE C 1 110 ? -46.507 43.062 -27.545 1.00 65.29 107 ILE C C 1
ATOM 3311 O O . ILE C 1 110 ? -46.613 41.851 -27.316 1.00 81.76 107 ILE C O 1
ATOM 3316 N N . ARG C 1 111 ? -45.659 43.539 -28.462 1.00 57.93 108 ARG C N 1
ATOM 3317 C CA . ARG C 1 111 ? -44.885 42.633 -29.307 1.00 84.50 108 ARG C CA 1
ATOM 3318 C C . ARG C 1 111 ? -43.879 41.815 -28.506 1.00 77.15 108 ARG C C 1
ATOM 3319 O O . ARG C 1 111 ? -43.556 40.688 -28.896 1.00 79.05 108 ARG C O 1
ATOM 3327 N N . THR C 1 112 ? -43.361 42.360 -27.402 1.00 65.11 109 THR C N 1
ATOM 3328 C CA . THR C 1 112 ? -42.521 41.562 -26.512 1.00 75.53 109 THR C CA 1
ATOM 3329 C C . THR C 1 112 ? -43.322 40.425 -25.896 1.00 79.41 109 THR C C 1
ATOM 3330 O O . THR C 1 112 ? -42.853 39.282 -25.822 1.00 70.26 109 THR C O 1
ATOM 3334 N N . LEU C 1 113 ? -44.543 40.729 -25.448 1.00 68.49 110 LEU C N 1
ATOM 3335 C CA . LEU C 1 113 ? -45.417 39.726 -24.851 1.00 76.53 110 LEU C CA 1
ATOM 3336 C C . LEU C 1 113 ? -45.622 38.556 -25.805 1.00 72.73 110 LEU C C 1
ATOM 3337 O O . LEU C 1 113 ? -45.303 37.407 -25.482 1.00 80.05 110 LEU C O 1
ATOM 3342 N N . LEU C 1 114 ? -46.120 38.843 -27.010 1.00 61.05 111 LEU C N 1
ATOM 3343 C CA . LEU C 1 114 ? -46.473 37.773 -27.937 1.00 83.59 111 LEU C CA 1
ATOM 3344 C C . LEU C 1 114 ? -45.243 37.043 -28.463 1.00 77.42 111 LEU C C 1
ATOM 3345 O O . LEU C 1 114 ? -45.316 35.842 -28.747 1.00 86.59 111 LEU C O 1
ATOM 3350 N N . SER C 1 115 ? -44.113 37.741 -28.592 1.00 78.86 112 SER C N 1
ATOM 3351 C CA . SER C 1 115 ? -42.878 37.076 -28.996 1.00 88.20 112 SER C CA 1
ATOM 3352 C C . SER C 1 115 ? -42.455 36.036 -27.965 1.00 82.06 112 SER C C 1
ATOM 3353 O O . SER C 1 115 ? -41.974 34.954 -28.322 1.00 59.56 112 SER C O 1
ATOM 3356 N N . ILE C 1 116 ? -42.628 36.348 -26.677 1.00 69.16 113 ILE C N 1
ATOM 3357 C CA . ILE C 1 116 ? -42.361 35.368 -25.627 1.00 84.48 113 ILE C CA 1
ATOM 3358 C C . ILE C 1 116 ? -43.309 34.184 -25.758 1.00 88.44 113 ILE C C 1
ATOM 3359 O O . ILE C 1 116 ? -42.905 33.023 -25.619 1.00 69.83 113 ILE C O 1
ATOM 3364 N N . ALA C 1 117 ? -44.580 34.456 -26.046 1.00 82.39 114 ALA C N 1
ATOM 3365 C CA . ALA C 1 117 ? -45.586 33.409 -26.151 1.00 93.42 114 ALA C CA 1
ATOM 3366 C C . ALA C 1 117 ? -45.636 32.750 -27.521 1.00 80.00 114 ALA C C 1
ATOM 3367 O O . ALA C 1 117 ? -46.388 31.784 -27.687 1.00 85.30 114 ALA C O 1
ATOM 3369 N N . SER C 1 118 ? -44.884 33.244 -28.500 1.00 78.88 115 SER C N 1
ATOM 3370 C CA . SER C 1 118 ? -44.832 32.589 -29.800 1.00 92.71 115 SER C CA 1
ATOM 3371 C C . SER C 1 118 ? -43.747 31.521 -29.786 1.00 88.49 115 SER C C 1
ATOM 3372 O O . SER C 1 118 ? -42.555 31.848 -29.846 1.00 88.51 115 SER C O 1
ATOM 3375 N N . PRO C 1 119 ? -44.115 30.238 -29.708 1.00 83.11 116 PRO C N 1
ATOM 3376 C CA . PRO C 1 119 ? -43.085 29.191 -29.707 1.00 90.73 116 PRO C CA 1
ATOM 3377 C C . PRO C 1 119 ? -42.407 29.022 -31.051 1.00 81.87 116 PRO C C 1
ATOM 3378 O O . PRO C 1 119 ? -41.221 28.670 -31.085 1.00 86.10 116 PRO C O 1
ATOM 3382 N N . LYS C 1 120 ? -43.117 29.268 -32.157 1.00 81.07 117 LYS C N 1
ATOM 3383 C CA . LYS C 1 120 ? -42.505 29.137 -33.475 1.00 88.67 117 LYS C CA 1
ATOM 3384 C C . LYS C 1 120 ? -41.265 30.007 -33.615 1.00 83.30 117 LYS C C 1
ATOM 3385 O O . LYS C 1 120 ? -40.336 29.646 -34.346 1.00 74.42 117 LYS C O 1
ATOM 3391 N N . PHE C 1 121 ? -41.233 31.149 -32.927 1.00 86.78 118 PHE C N 1
ATOM 3392 C CA . PHE C 1 121 ? -40.074 32.030 -32.966 1.00 78.81 118 PHE C CA 1
ATOM 3393 C C . PHE C 1 121 ? -38.987 31.567 -31.997 1.00 76.13 118 PHE C C 1
ATOM 3394 O O . PHE C 1 121 ? -37.803 31.542 -32.350 1.00 86.01 118 PHE C O 1
ATOM 3402 N N . THR C 1 122 ? -39.372 31.185 -30.774 1.00 69.27 119 THR C N 1
ATOM 3403 C CA . THR C 1 122 ? -38.389 30.855 -29.744 1.00 77.42 119 THR C CA 1
ATOM 3404 C C . THR C 1 122 ? -37.598 29.591 -30.061 1.00 69.53 119 THR C C 1
ATOM 3405 O O . THR C 1 122 ? -36.486 29.434 -29.540 1.00 72.40 119 THR C O 1
ATOM 3409 N N . ARG C 1 123 ? -38.142 28.682 -30.881 1.00 68.25 120 ARG C N 1
ATOM 3410 C CA . ARG C 1 123 ? -37.387 27.500 -31.288 1.00 86.85 120 ARG C CA 1
ATOM 3411 C C . ARG C 1 123 ? -36.318 27.821 -32.328 1.00 86.30 120 ARG C C 1
ATOM 3412 O O . ARG C 1 123 ? -35.461 26.970 -32.589 1.00 97.13 120 ARG C O 1
ATOM 3420 N N . LYS C 1 124 ? -36.329 29.025 -32.903 1.00 80.81 121 LYS C N 1
ATOM 3421 C CA . LYS C 1 124 ? -35.305 29.437 -33.857 1.00 90.31 121 LYS C CA 1
ATOM 3422 C C . LYS C 1 124 ? -33.986 29.811 -33.192 1.00 95.45 121 LYS C C 1
ATOM 3423 O O . LYS C 1 124 ? -33.044 30.192 -33.896 1.00 89.59 121 LYS C O 1
ATOM 3429 N N . PHE C 1 125 ? -33.894 29.721 -31.868 1.00 96.20 122 PHE C N 1
ATOM 3430 C CA . PHE C 1 125 ? -32.686 30.098 -31.150 1.00 97.40 122 PHE C CA 1
ATOM 3431 C C . PHE C 1 125 ? -31.760 28.898 -30.998 1.00 80.58 122 PHE C C 1
ATOM 3432 O O . PHE C 1 125 ? -32.213 27.768 -30.792 1.00 99.40 122 PHE C O 1
ATOM 3440 N N . ARG C 1 126 ? -30.457 29.155 -31.103 1.00 83.52 123 ARG C N 1
ATOM 3441 C CA . ARG C 1 126 ? -29.437 28.139 -30.885 1.00 100.65 123 ARG C CA 1
ATOM 3442 C C . ARG C 1 126 ? -28.266 28.780 -30.158 1.00 96.90 123 ARG C C 1
ATOM 3443 O O . ARG C 1 126 ? -27.712 29.781 -30.624 1.00 85.58 123 ARG C O 1
ATOM 3451 N N . TYR C 1 127 ? -27.894 28.199 -29.023 1.00 98.75 124 TYR C N 1
ATOM 3452 C CA . TYR C 1 127 ? -26.935 28.785 -28.098 1.00 104.08 124 TYR C CA 1
ATOM 3453 C C . TYR C 1 127 ? -25.624 28.017 -28.190 1.00 93.60 124 TYR C C 1
ATOM 3454 O O . TYR C 1 127 ? -25.611 26.789 -28.056 1.00 89.98 124 TYR C O 1
ATOM 3463 N N . LEU C 1 128 ? -24.527 28.737 -28.416 1.00 84.92 125 LEU C N 1
ATOM 3464 C CA . LEU C 1 128 ? -23.261 28.115 -28.766 1.00 100.77 125 LEU C CA 1
ATOM 3465 C C . LEU C 1 128 ? -22.147 28.583 -27.839 1.00 101.81 125 LEU C C 1
ATOM 3466 O O . LEU C 1 128 ? -22.222 29.648 -27.220 1.00 104.24 125 LEU C O 1
ATOM 3471 N N . ASN C 1 129 ? -21.105 27.752 -27.761 1.00 113.97 126 ASN C N 1
ATOM 3472 C CA . ASN C 1 129 ? -19.953 28.044 -26.916 1.00 119.54 126 ASN C CA 1
ATOM 3473 C C . ASN C 1 129 ? -19.296 29.363 -27.312 1.00 124.97 126 ASN C C 1
ATOM 3474 O O . ASN C 1 129 ? -19.312 30.337 -26.555 1.00 125.90 126 ASN C O 1
ATOM 3479 N N . SER C 1 130 ? -18.745 29.420 -28.519 1.00 123.33 127 SER C N 1
ATOM 3480 C CA . SER C 1 130 ? -17.887 30.515 -28.929 1.00 122.96 127 SER C CA 1
ATOM 3481 C C . SER C 1 130 ? -18.031 30.696 -30.432 1.00 119.40 127 SER C C 1
ATOM 3482 O O . SER C 1 130 ? -18.865 30.056 -31.079 1.00 109.15 127 SER C O 1
ATOM 3485 N N . ILE C 1 131 ? -17.203 31.583 -30.985 1.00 116.79 128 ILE C N 1
ATOM 3486 C CA . ILE C 1 131 ? -17.232 31.873 -32.411 1.00 108.36 128 ILE C CA 1
ATOM 3487 C C . ILE C 1 131 ? -16.881 30.648 -33.243 1.00 94.94 128 ILE C C 1
ATOM 3488 O O . ILE C 1 131 ? -17.231 30.582 -34.426 1.00 100.09 128 ILE C O 1
ATOM 3493 N N . SER C 1 132 ? -16.206 29.663 -32.644 1.00 98.54 129 SER C N 1
ATOM 3494 C CA . SER C 1 132 ? -15.727 28.511 -33.403 1.00 104.38 129 SER C CA 1
ATOM 3495 C C . SER C 1 132 ? -16.882 27.685 -33.954 1.00 111.56 129 SER C C 1
ATOM 3496 O O . SER C 1 132 ? -16.923 27.376 -35.151 1.00 107.14 129 SER C O 1
ATOM 3499 N N . ASP C 1 133 ? -17.831 27.315 -33.096 1.00 119.51 130 ASP C N 1
ATOM 3500 C CA . ASP C 1 133 ? -18.896 26.405 -33.499 1.00 127.25 130 ASP C CA 1
ATOM 3501 C C . ASP C 1 133 ? -20.025 27.097 -34.252 1.00 120.49 130 ASP C C 1
ATOM 3502 O O . ASP C 1 133 ? -21.030 26.448 -34.561 1.00 119.06 130 ASP C O 1
ATOM 3507 N N . LEU C 1 134 ? -19.893 28.391 -34.549 1.00 98.40 131 LEU C N 1
ATOM 3508 C CA . LEU C 1 134 ? -20.751 29.001 -35.556 1.00 102.32 131 LEU C CA 1
ATOM 3509 C C . LEU C 1 134 ? -20.357 28.558 -36.960 1.00 108.96 131 LEU C C 1
ATOM 3510 O O . LEU C 1 134 ? -21.185 28.621 -37.874 1.00 97.80 131 LEU C O 1
ATOM 3515 N N . ASN C 1 135 ? -19.115 28.089 -37.136 1.00 104.02 132 ASN C N 1
ATOM 3516 C CA . ASN C 1 135 ? -18.651 27.606 -38.435 1.00 102.91 132 ASN C CA 1
ATOM 3517 C C . ASN C 1 135 ? -19.560 26.522 -38.997 1.00 103.86 132 ASN C C 1
ATOM 3518 O O . ASN C 1 135 ? -19.820 26.483 -40.206 1.00 100.41 132 ASN C O 1
ATOM 3523 N N . LYS C 1 136 ? -20.043 25.626 -38.132 1.00 98.55 133 LYS C N 1
ATOM 3524 C CA . LYS C 1 136 ? -20.837 24.491 -38.591 1.00 109.67 133 LYS C CA 1
ATOM 3525 C C . LYS C 1 136 ? -22.063 24.949 -39.370 1.00 101.84 133 LYS C C 1
ATOM 3526 O O . LYS C 1 136 ? -22.447 24.323 -40.366 1.00 100.24 133 LYS C O 1
ATOM 3532 N N . TYR C 1 137 ? -22.679 26.050 -38.942 1.00 103.91 134 TYR C N 1
ATOM 3533 C CA . TYR C 1 137 ? -23.922 26.536 -39.530 1.00 108.85 134 TYR C CA 1
ATOM 3534 C C . TYR C 1 137 ? -23.677 27.661 -40.531 1.00 102.84 134 TYR C C 1
ATOM 3535 O O . TYR C 1 137 ? -24.055 27.547 -41.701 1.00 96.81 134 TYR C O 1
ATOM 3544 N N . ILE C 1 138 ? -23.044 28.741 -40.093 1.00 103.72 135 ILE C N 1
ATOM 3545 C CA . ILE C 1 138 ? -22.718 29.889 -40.936 1.00 114.41 135 ILE C CA 1
ATOM 3546 C C . ILE C 1 138 ? -21.199 29.960 -41.051 1.00 105.17 135 ILE C C 1
ATOM 3547 O O . ILE C 1 138 ? -20.515 30.123 -40.033 1.00 106.43 135 ILE C O 1
ATOM 3552 N N . PRO C 1 139 ? -20.630 29.851 -42.252 1.00 105.63 136 PRO C N 1
ATOM 3553 C CA . PRO C 1 139 ? -19.167 29.756 -42.374 1.00 107.96 136 PRO C CA 1
ATOM 3554 C C . PRO C 1 139 ? -18.512 31.120 -42.212 1.00 109.20 136 PRO C C 1
ATOM 3555 O O . PRO C 1 139 ? -18.825 32.059 -42.947 1.00 113.78 136 PRO C O 1
ATOM 3559 N N . LEU C 1 140 ? -17.573 31.222 -41.265 1.00 101.70 137 LEU C N 1
ATOM 3560 C CA . LEU C 1 140 ? -16.907 32.499 -41.031 1.00 91.70 137 LEU C CA 1
ATOM 3561 C C . LEU C 1 140 ? -16.179 32.998 -42.269 1.00 107.86 137 LEU C C 1
ATOM 3562 O O . LEU C 1 140 ? -15.798 34.171 -42.309 1.00 98.27 137 LEU C O 1
ATOM 3567 N N . SER C 1 141 ? -15.987 32.141 -43.276 1.00 111.89 138 SER C N 1
ATOM 3568 C CA . SER C 1 141 ? -15.382 32.565 -44.529 1.00 107.83 138 SER C CA 1
ATOM 3569 C C . SER C 1 141 ? -16.214 33.617 -45.250 1.00 100.08 138 SER C C 1
ATOM 3570 O O . SER C 1 141 ? -15.684 34.258 -46.161 1.00 109.65 138 SER C O 1
ATOM 3573 N N . HIS C 1 142 ? -17.472 33.831 -44.843 1.00 99.29 139 HIS C N 1
ATOM 3574 C CA . HIS C 1 142 ? -18.411 34.718 -45.522 1.00 105.59 139 HIS C CA 1
ATOM 3575 C C . HIS C 1 142 ? -18.597 36.061 -44.833 1.00 100.67 139 HIS C C 1
ATOM 3576 O O . HIS C 1 142 ? -19.274 36.926 -45.393 1.00 88.14 139 HIS C O 1
ATOM 3583 N N . LEU C 1 143 ? -18.050 36.256 -43.635 1.00 91.79 140 LEU C N 1
ATOM 3584 C CA . LEU C 1 143 ? -18.437 37.373 -42.781 1.00 96.98 140 LEU C CA 1
ATOM 3585 C C . LEU C 1 143 ? -17.240 38.202 -42.344 1.00 87.15 140 LEU C C 1
ATOM 3586 O O . LEU C 1 143 ? -16.250 37.663 -41.836 1.00 86.49 140 LEU C O 1
ATOM 3591 N N . LYS C 1 144 ? -17.362 39.516 -42.502 1.00 72.21 141 LYS C N 1
ATOM 3592 C CA . LYS C 1 144 ? -16.405 40.476 -41.971 1.00 86.13 141 LYS C CA 1
ATOM 3593 C C . LYS C 1 144 ? -16.818 40.810 -40.543 1.00 73.49 141 LYS C C 1
ATOM 3594 O O . LYS C 1 144 ? -17.969 41.190 -40.300 1.00 75.04 141 LYS C O 1
ATOM 3600 N N . LEU C 1 145 ? -15.894 40.655 -39.600 1.00 76.14 142 LEU C N 1
ATOM 3601 C CA . LEU C 1 145 ? -16.213 40.841 -38.194 1.00 71.30 142 LEU C CA 1
ATOM 3602 C C . LEU C 1 145 ? -15.184 41.738 -37.524 1.00 68.69 142 LEU C C 1
ATOM 3603 O O . LEU C 1 145 ? -14.010 41.737 -37.906 1.00 71.22 142 LEU C O 1
ATOM 3608 N N . PRO C 1 146 ? -15.598 42.515 -36.526 1.00 77.59 143 PRO C N 1
ATOM 3609 C CA . PRO C 1 146 ? -14.642 43.329 -35.764 1.00 87.77 143 PRO C CA 1
ATOM 3610 C C . PRO C 1 146 ? -13.745 42.450 -34.911 1.00 73.60 143 PRO C C 1
ATOM 3611 O O . PRO C 1 146 ? -14.054 41.270 -34.685 1.00 80.06 143 PRO C O 1
ATOM 3615 N N . PRO C 1 147 ? -12.620 42.980 -34.416 1.00 65.17 144 PRO C N 1
ATOM 3616 C CA . PRO C 1 147 ? -11.689 42.119 -33.669 1.00 84.66 144 PRO C CA 1
ATOM 3617 C C . PRO C 1 147 ? -12.186 41.732 -32.288 1.00 99.95 144 PRO C C 1
ATOM 3618 O O . PRO C 1 147 ? -11.774 40.685 -31.773 1.00 94.25 144 PRO C O 1
ATOM 3622 N N . ILE C 1 148 ? -13.053 42.539 -31.671 1.00 92.79 145 ILE C N 1
ATOM 3623 C CA . ILE C 1 148 ? -13.558 42.224 -30.345 1.00 74.72 145 ILE C CA 1
ATOM 3624 C C . ILE C 1 148 ? -14.249 40.880 -30.251 1.00 102.48 145 ILE C C 1
ATOM 3625 O O . ILE C 1 148 ? -14.356 40.321 -29.153 1.00 103.56 145 ILE C O 1
ATOM 3626 N N . VAL C 1 149 ? -14.720 40.346 -31.378 1.00 107.58 146 VAL C N 1
ATOM 3627 C CA . VAL C 1 149 ? -15.318 39.015 -31.383 1.00 103.55 146 VAL C CA 1
ATOM 3628 C C . VAL C 1 149 ? -14.251 37.956 -31.125 1.00 107.25 146 VAL C C 1
ATOM 3629 O O . VAL C 1 149 ? -14.427 37.066 -30.284 1.00 110.09 146 VAL C O 1
ATOM 3633 N N . TYR C 1 150 ? -13.123 38.047 -31.828 1.00 95.94 147 TYR C N 1
ATOM 3634 C CA . TYR C 1 150 ? -12.017 37.100 -31.674 1.00 118.63 147 TYR C CA 1
ATOM 3635 C C . TYR C 1 150 ? -11.121 37.583 -30.541 1.00 120.75 147 TYR C C 1
ATOM 3636 O O . TYR C 1 150 ? -10.241 38.423 -30.747 1.00 122.25 147 TYR C O 1
ATOM 3645 N N . GLU C 1 151 ? -11.330 37.041 -29.345 1.00 112.08 148 GLU C N 1
ATOM 3646 C CA . GLU C 1 151 ? -10.513 37.392 -28.186 1.00 119.42 148 GLU C CA 1
ATOM 3647 C C . GLU C 1 151 ? -10.675 36.363 -27.071 1.00 123.80 148 GLU C C 1
ATOM 3648 O O . GLU C 1 151 ? -11.141 36.686 -25.978 1.00 120.92 148 GLU C O 1
ATOM 3650 N N . GLU D 1 3 ? -46.342 -2.743 -14.856 1.00 123.71 0 GLU D N 1
ATOM 3651 C CA . GLU D 1 3 ? -45.591 -2.818 -16.105 1.00 139.18 0 GLU D CA 1
ATOM 3652 C C . GLU D 1 3 ? -44.907 -1.476 -16.375 1.00 139.51 0 GLU D C 1
ATOM 3653 O O . GLU D 1 3 ? -44.236 -0.932 -15.496 1.00 115.89 0 GLU D O 1
ATOM 3659 N N . PHE D 1 4 ? -45.046 -0.965 -17.601 1.00 144.96 1 PHE D N 1
ATOM 3660 C CA . PHE D 1 4 ? -44.826 0.457 -17.837 1.00 141.25 1 PHE D CA 1
ATOM 3661 C C . PHE D 1 4 ? -45.576 1.287 -16.806 1.00 131.11 1 PHE D C 1
ATOM 3662 O O . PHE D 1 4 ? -45.003 2.178 -16.168 1.00 118.61 1 PHE D O 1
ATOM 3670 N N . GLU D 1 5 ? -46.872 1.001 -16.632 1.00 122.52 2 GLU D N 1
ATOM 3671 C CA . GLU D 1 5 ? -47.698 1.765 -15.705 1.00 121.98 2 GLU D CA 1
ATOM 3672 C C . GLU D 1 5 ? -47.153 1.734 -14.286 1.00 125.37 2 GLU D C 1
ATOM 3673 O O . GLU D 1 5 ? -47.474 2.628 -13.500 1.00 121.14 2 GLU D O 1
ATOM 3679 N N . HIS D 1 6 ? -46.302 0.762 -13.953 1.00 125.56 3 HIS D N 1
ATOM 3680 C CA . HIS D 1 6 ? -45.704 0.679 -12.628 1.00 135.82 3 HIS D CA 1
ATOM 3681 C C . HIS D 1 6 ? -44.486 1.582 -12.477 1.00 133.47 3 HIS D C 1
ATOM 3682 O O . HIS D 1 6 ? -43.627 1.327 -11.623 1.00 136.07 3 HIS D O 1
ATOM 3689 N N . ASP D 1 7 ? -44.394 2.618 -13.314 1.00 121.99 4 ASP D N 1
ATOM 3690 C CA . ASP D 1 7 ? -43.431 3.693 -13.149 1.00 117.31 4 ASP D CA 1
ATOM 3691 C C . ASP D 1 7 ? -44.076 5.067 -13.026 1.00 116.68 4 ASP D C 1
ATOM 3692 O O . ASP D 1 7 ? -43.401 6.007 -12.584 1.00 116.07 4 ASP D O 1
ATOM 3697 N N . LEU D 1 8 ? -45.356 5.210 -13.389 1.00 115.84 5 LEU D N 1
ATOM 3698 C CA . LEU D 1 8 ? -46.031 6.497 -13.238 1.00 115.56 5 LEU D CA 1
ATOM 3699 C C . LEU D 1 8 ? -46.354 6.795 -11.777 1.00 109.05 5 LEU D C 1
ATOM 3700 O O . LEU D 1 8 ? -46.207 7.936 -11.329 1.00 97.07 5 LEU D O 1
ATOM 3705 N N . GLU D 1 9 ? -46.814 5.786 -11.030 1.00 115.93 6 GLU D N 1
ATOM 3706 C CA . GLU D 1 9 ? -47.071 5.903 -9.598 1.00 123.80 6 GLU D CA 1
ATOM 3707 C C . GLU D 1 9 ? -45.754 5.800 -8.836 1.00 132.39 6 GLU D C 1
ATOM 3708 O O . GLU D 1 9 ? -45.711 5.279 -7.720 1.00 149.18 6 GLU D O 1
ATOM 3714 N N . ARG D 1 10 ? -44.664 6.161 -9.511 1.00 113.39 7 ARG D N 1
ATOM 3715 C CA . ARG D 1 10 ? -43.464 6.676 -8.865 1.00 116.55 7 ARG D CA 1
ATOM 3716 C C . ARG D 1 10 ? -43.143 8.092 -9.341 1.00 108.45 7 ARG D C 1
ATOM 3717 O O . ARG D 1 10 ? -42.017 8.568 -9.167 1.00 116.94 7 ARG D O 1
ATOM 3725 N N . LEU D 1 11 ? -44.126 8.768 -9.948 1.00 98.25 8 LEU D N 1
ATOM 3726 C CA . LEU D 1 11 ? -44.006 10.151 -10.399 1.00 96.83 8 LEU D CA 1
ATOM 3727 C C . LEU D 1 11 ? -45.181 11.024 -9.977 1.00 97.88 8 LEU D C 1
ATOM 3728 O O . LEU D 1 11 ? -45.021 12.249 -9.914 1.00 83.52 8 LEU D O 1
ATOM 3733 N N . CYS D 1 12 ? -46.337 10.440 -9.659 1.00 102.46 9 CYS D N 1
ATOM 3734 C CA . CYS D 1 12 ? -47.530 11.214 -9.323 1.00 98.39 9 CYS D CA 1
ATOM 3735 C C . CYS D 1 12 ? -48.379 10.378 -8.368 1.00 96.67 9 CYS D C 1
ATOM 3736 O O . CYS D 1 12 ? -49.052 9.437 -8.801 1.00 105.42 9 CYS D O 1
ATOM 3739 N N . PHE D 1 13 ? -48.341 10.720 -7.081 1.00 80.95 10 PHE D N 1
ATOM 3740 C CA . PHE D 1 13 ? -49.215 10.113 -6.087 1.00 90.91 10 PHE D CA 1
ATOM 3741 C C . PHE D 1 13 ? -50.230 11.129 -5.590 1.00 87.92 10 PHE D C 1
ATOM 3742 O O . PHE D 1 13 ? -50.165 12.324 -5.894 1.00 91.33 10 PHE D O 1
ATOM 3750 N N . ILE D 1 14 ? -51.178 10.624 -4.814 1.00 92.42 11 ILE D N 1
ATOM 3751 C CA . ILE D 1 14 ? -51.925 11.434 -3.861 1.00 99.38 11 ILE D CA 1
ATOM 3752 C C . ILE D 1 14 ? -51.251 11.153 -2.523 1.00 91.41 11 ILE D C 1
ATOM 3753 O O . ILE D 1 14 ? -51.623 10.230 -1.796 1.00 87.37 11 ILE D O 1
ATOM 3758 N N . GLY D 1 15 ? -50.228 11.951 -2.207 1.00 95.03 12 GLY D N 1
ATOM 3759 C CA . GLY D 1 15 ? -49.452 11.708 -1.003 1.00 97.28 12 GLY D CA 1
ATOM 3760 C C . GLY D 1 15 ? -50.289 11.733 0.258 1.00 96.31 12 GLY D C 1
ATOM 3761 O O . GLY D 1 15 ? -50.005 11.006 1.213 1.00 91.90 12 GLY D O 1
ATOM 3762 N N . GLY D 1 16 ? -51.339 12.546 0.271 1.00 75.27 13 GLY D N 1
ATOM 3763 C CA . GLY D 1 16 ? -52.222 12.627 1.413 1.00 87.60 13 GLY D CA 1
ATOM 3764 C C . GLY D 1 16 ? -53.360 13.599 1.195 1.00 96.84 13 GLY D C 1
ATOM 3765 O O . GLY D 1 16 ? -53.766 13.850 0.056 1.00 93.62 13 GLY D O 1
ATOM 3766 N N . TYR D 1 17 ? -53.886 14.148 2.286 1.00 91.31 14 TYR D N 1
ATOM 3767 C CA . TYR D 1 17 ? -55.007 15.072 2.236 1.00 92.76 14 TYR D CA 1
ATOM 3768 C C . TYR D 1 17 ? -54.760 16.206 3.218 1.00 103.06 14 TYR D C 1
ATOM 3769 O O . TYR D 1 17 ? -54.214 15.987 4.303 1.00 95.81 14 TYR D O 1
ATOM 3778 N N . ASP D 1 18 ? -55.159 17.415 2.832 1.00 99.72 15 ASP D N 1
ATOM 3779 C CA . ASP D 1 18 ? -55.051 18.556 3.726 1.00 83.78 15 ASP D CA 1
ATOM 3780 C C . ASP D 1 18 ? -56.044 18.419 4.881 1.00 95.32 15 ASP D C 1
ATOM 3781 O O . ASP D 1 18 ? -56.899 17.530 4.902 1.00 98.08 15 ASP D O 1
ATOM 3786 N N . ASN D 1 19 ? -55.926 19.324 5.855 1.00 110.79 16 ASN D N 1
ATOM 3787 C CA . ASN D 1 19 ? -56.864 19.317 6.970 1.00 121.54 16 ASN D CA 1
ATOM 3788 C C . ASN D 1 19 ? -58.256 19.765 6.547 1.00 110.15 16 ASN D C 1
ATOM 3789 O O . ASN D 1 19 ? -59.222 19.521 7.278 1.00 115.08 16 ASN D O 1
ATOM 3794 N N . ASP D 1 20 ? -58.382 20.412 5.390 1.00 113.04 17 ASP D N 1
ATOM 3795 C CA . ASP D 1 20 ? -59.686 20.636 4.787 1.00 118.30 17 ASP D CA 1
ATOM 3796 C C . ASP D 1 20 ? -60.184 19.413 4.032 1.00 103.41 17 ASP D C 1
ATOM 3797 O O . ASP D 1 20 ? -61.228 19.485 3.373 1.00 103.22 17 ASP D O 1
ATOM 3802 N N . ASN D 1 21 ? -59.448 18.301 4.118 1.00 106.26 18 ASN D N 1
ATOM 3803 C CA . ASN D 1 21 ? -59.875 17.003 3.589 1.00 116.44 18 ASN D CA 1
ATOM 3804 C C . ASN D 1 21 ? -60.064 17.040 2.077 1.00 103.46 18 ASN D C 1
ATOM 3805 O O . ASN D 1 21 ? -60.976 16.421 1.529 1.00 93.03 18 ASN D O 1
ATOM 3810 N N . ASP D 1 22 ? -59.194 17.777 1.398 1.00 104.68 19 ASP D N 1
ATOM 3811 C CA . ASP D 1 22 ? -59.088 17.727 -0.050 1.00 103.38 19 ASP D CA 1
ATOM 3812 C C . ASP D 1 22 ? -57.674 17.310 -0.432 1.00 97.53 19 ASP D C 1
ATOM 3813 O O . ASP D 1 22 ? -56.732 17.431 0.354 1.00 89.78 19 ASP D O 1
ATOM 3818 N N . LYS D 1 23 ? -57.535 16.812 -1.657 1.00 95.72 20 LYS D N 1
ATOM 3819 C CA . LYS D 1 23 ? -56.336 16.079 -2.032 1.00 87.83 20 LYS D CA 1
ATOM 3820 C C . LYS D 1 23 ? -55.099 16.973 -2.071 1.00 95.00 20 LYS D C 1
ATOM 3821 O O . LYS D 1 23 ? -55.178 18.204 -2.138 1.00 98.28 20 LYS D O 1
ATOM 3827 N N . VAL D 1 24 ? -53.942 16.316 -2.002 1.00 90.53 21 VAL D N 1
ATOM 3828 C CA . VAL D 1 24 ? -52.663 16.867 -2.421 1.00 98.20 21 VAL D CA 1
ATOM 3829 C C . VAL D 1 24 ? -52.107 15.927 -3.481 1.00 93.35 21 VAL D C 1
ATOM 3830 O O . VAL D 1 24 ? -52.271 14.705 -3.387 1.00 91.56 21 VAL D O 1
ATOM 3834 N N . ILE D 1 25 ? -51.492 16.490 -4.514 1.00 75.56 22 ILE D N 1
ATOM 3835 C CA . ILE D 1 25 ? -50.942 15.702 -5.609 1.00 83.67 22 ILE D CA 1
ATOM 3836 C C . ILE D 1 25 ? -49.450 15.965 -5.650 1.00 81.16 22 ILE D C 1
ATOM 3837 O O . ILE D 1 25 ? -49.014 17.089 -5.932 1.00 86.40 22 ILE D O 1
ATOM 3842 N N . VAL D 1 26 ? -48.683 14.957 -5.355 1.00 78.38 23 VAL D N 1
ATOM 3843 C CA . VAL D 1 26 ? -47.237 15.064 -5.370 1.00 84.96 23 VAL D CA 1
ATOM 3844 C C . VAL D 1 26 ? -46.750 14.649 -6.749 1.00 84.10 23 VAL D C 1
ATOM 3845 O O . VAL D 1 26 ? -47.312 13.748 -7.384 1.00 76.28 23 VAL D O 1
ATOM 3849 N N . VAL D 1 27 ? -45.752 15.367 -7.252 1.00 92.60 24 VAL D N 1
ATOM 3850 C CA . VAL D 1 27 ? -45.096 15.025 -8.508 1.00 95.14 24 VAL D CA 1
ATOM 3851 C C . VAL D 1 27 ? -43.603 15.206 -8.299 1.00 94.60 24 VAL D C 1
ATOM 3852 O O . VAL D 1 27 ? -43.169 16.237 -7.777 1.00 109.23 24 VAL D O 1
ATOM 3856 N N . VAL D 1 28 ? -42.819 14.212 -8.699 1.00 83.70 25 VAL D N 1
ATOM 3857 C CA . VAL D 1 28 ? -41.366 14.297 -8.633 1.00 91.74 25 VAL D CA 1
ATOM 3858 C C . VAL D 1 28 ? -40.864 14.517 -10.058 1.00 107.13 25 VAL D C 1
ATOM 3859 O O . VAL D 1 28 ? -41.073 13.687 -10.952 1.00 101.85 25 VAL D O 1
ATOM 3863 N N . THR D 1 29 ? -40.257 15.682 -10.289 1.00 106.59 26 THR D N 1
ATOM 3864 C CA . THR D 1 29 ? -39.771 16.024 -11.619 1.00 95.65 26 THR D CA 1
ATOM 3865 C C . THR D 1 29 ? -38.556 15.206 -12.022 1.00 103.46 26 THR D C 1
ATOM 3866 O O . THR D 1 29 ? -38.108 15.307 -13.163 1.00 113.55 26 THR D O 1
ATOM 3870 N N . LYS D 1 30 ? -37.974 14.440 -11.109 1.00 98.77 27 LYS D N 1
ATOM 3871 C CA . LYS D 1 30 ? -36.775 13.697 -11.472 1.00 111.31 27 LYS D CA 1
ATOM 3872 C C . LYS D 1 30 ? -37.061 12.305 -12.018 1.00 115.58 27 LYS D C 1
ATOM 3873 O O . LYS D 1 30 ? -36.214 11.749 -12.722 1.00 122.14 27 LYS D O 1
ATOM 3879 N N . ASN D 1 31 ? -38.226 11.732 -11.731 1.00 108.99 28 ASN D N 1
ATOM 3880 C CA . ASN D 1 31 ? -38.530 10.364 -12.151 1.00 112.57 28 ASN D CA 1
ATOM 3881 C C . ASN D 1 31 ? -39.197 10.331 -13.532 1.00 117.32 28 ASN D C 1
ATOM 3882 O O . ASN D 1 31 ? -40.287 9.791 -13.692 1.00 119.49 28 ASN D O 1
ATOM 3887 N N . LEU D 1 32 ? -38.539 10.909 -14.540 1.00 114.87 29 LEU D N 1
ATOM 3888 C CA . LEU D 1 32 ? -38.928 10.652 -15.926 1.00 118.86 29 LEU D CA 1
ATOM 3889 C C . LEU D 1 32 ? -37.910 9.819 -16.705 1.00 116.78 29 LEU D C 1
ATOM 3890 O O . LEU D 1 32 ? -38.282 9.148 -17.675 1.00 122.50 29 LEU D O 1
ATOM 3895 N N . GLU D 1 33 ? -36.628 9.859 -16.315 1.00 115.74 30 GLU D N 1
ATOM 3896 C CA . GLU D 1 33 ? -35.642 9.006 -16.976 1.00 114.89 30 GLU D CA 1
ATOM 3897 C C . GLU D 1 33 ? -36.018 7.533 -16.915 1.00 126.80 30 GLU D C 1
ATOM 3898 O O . GLU D 1 33 ? -35.435 6.731 -17.653 1.00 131.39 30 GLU D O 1
ATOM 3904 N N . LEU D 1 34 ? -36.964 7.162 -16.047 1.00 116.16 31 LEU D N 1
ATOM 3905 C CA . LEU D 1 34 ? -37.586 5.848 -16.122 1.00 116.46 31 LEU D CA 1
ATOM 3906 C C . LEU D 1 34 ? -38.169 5.573 -17.506 1.00 116.90 31 LEU D C 1
ATOM 3907 O O . LEU D 1 34 ? -38.485 4.419 -17.818 1.00 134.04 31 LEU D O 1
ATOM 3912 N N . PHE D 1 35 ? -38.371 6.611 -18.327 1.00 111.84 32 PHE D N 1
ATOM 3913 C CA . PHE D 1 35 ? -39.188 6.501 -19.530 1.00 118.19 32 PHE D CA 1
ATOM 3914 C C . PHE D 1 35 ? -38.394 6.724 -20.806 1.00 118.09 32 PHE D C 1
ATOM 3915 O O . PHE D 1 35 ? -38.985 6.714 -21.892 1.00 125.10 32 PHE D O 1
ATOM 3923 N N . LYS D 1 36 ? -37.089 6.953 -20.711 1.00 120.47 33 LYS D N 1
ATOM 3924 C CA . LYS D 1 36 ? -36.225 7.011 -21.879 1.00 135.75 33 LYS D CA 1
ATOM 3925 C C . LYS D 1 36 ? -35.845 5.628 -22.386 1.00 144.23 33 LYS D C 1
ATOM 3926 O O . LYS D 1 36 ? -35.011 5.521 -23.291 1.00 150.55 33 LYS D O 1
ATOM 3928 N N . LYS D 1 37 ? -36.439 4.575 -21.824 1.00 131.38 34 LYS D N 1
ATOM 3929 C CA . LYS D 1 37 ? -36.064 3.203 -22.129 1.00 136.01 34 LYS D CA 1
ATOM 3930 C C . LYS D 1 37 ? -37.172 2.408 -22.807 1.00 144.73 34 LYS D C 1
ATOM 3931 O O . LYS D 1 37 ? -36.982 1.217 -23.070 1.00 154.82 34 LYS D O 1
ATOM 3937 N N . TYR D 1 38 ? -38.315 3.025 -23.106 1.00 138.57 35 TYR D N 1
ATOM 3938 C CA . TYR D 1 38 ? -39.482 2.286 -23.583 1.00 137.86 35 TYR D CA 1
ATOM 3939 C C . TYR D 1 38 ? -39.607 2.315 -25.102 1.00 137.37 35 TYR D C 1
ATOM 3940 O O . TYR D 1 38 ? -39.635 1.262 -25.746 1.00 131.29 35 TYR D O 1
ATOM 3949 N N . ASP D 1 39 ? -39.694 3.506 -25.689 1.00 139.29 36 ASP D N 1
ATOM 3950 C CA . ASP D 1 39 ? -39.794 3.626 -27.130 1.00 133.75 36 ASP D CA 1
ATOM 3951 C C . ASP D 1 39 ? -41.209 3.438 -27.637 1.00 136.10 36 ASP D C 1
ATOM 3952 O O . ASP D 1 39 ? -41.882 2.471 -27.270 1.00 124.59 36 ASP D O 1
ATOM 3953 N N . ASP D 1 40 ? -41.669 4.352 -28.490 1.00 130.57 37 ASP D N 1
ATOM 3954 C CA . ASP D 1 40 ? -43.015 4.315 -29.009 1.00 124.92 37 ASP D CA 1
ATOM 3955 C C . ASP D 1 40 ? -44.054 4.991 -28.140 1.00 133.01 37 ASP D C 1
ATOM 3956 O O . ASP D 1 40 ? -45.150 5.287 -28.627 1.00 122.28 37 ASP D O 1
ATOM 3957 N N . ILE D 1 41 ? -43.747 5.244 -26.869 1.00 126.62 38 ILE D N 1
ATOM 3958 C CA . ILE D 1 41 ? -44.706 5.889 -25.987 1.00 88.45 38 ILE D CA 1
ATOM 3959 C C . ILE D 1 41 ? -44.766 7.392 -26.220 1.00 110.55 38 ILE D C 1
ATOM 3960 O O . ILE D 1 41 ? -43.748 8.059 -26.401 1.00 111.13 38 ILE D O 1
ATOM 3961 N N . ASN D 1 42 ? -45.993 7.921 -26.216 1.00 114.29 39 ASN D N 1
ATOM 3962 C CA . ASN D 1 42 ? -46.194 9.360 -26.379 1.00 127.54 39 ASN D CA 1
ATOM 3963 C C . ASN D 1 42 ? -45.833 10.112 -25.103 1.00 133.06 39 ASN D C 1
ATOM 3964 O O . ASN D 1 42 ? -45.293 11.225 -25.157 1.00 119.63 39 ASN D O 1
ATOM 3969 N N . LEU D 1 43 ? -46.172 9.519 -23.953 1.00 129.49 40 LEU D N 1
ATOM 3970 C CA . LEU D 1 43 ? -45.843 9.884 -22.573 1.00 121.86 40 LEU D CA 1
ATOM 3971 C C . LEU D 1 43 ? -46.602 11.079 -22.003 1.00 111.44 40 LEU D C 1
ATOM 3972 O O . LEU D 1 43 ? -46.754 11.168 -20.778 1.00 109.62 40 LEU D O 1
ATOM 3977 N N . ILE D 1 44 ? -47.195 11.938 -22.824 1.00 107.33 41 ILE D N 1
ATOM 3978 C CA . ILE D 1 44 ? -47.880 13.112 -22.297 1.00 106.73 41 ILE D CA 1
ATOM 3979 C C . ILE D 1 44 ? -49.389 12.924 -22.315 1.00 108.10 41 ILE D C 1
ATOM 3980 O O . ILE D 1 44 ? -50.067 13.265 -21.345 1.00 99.19 41 ILE D O 1
ATOM 3985 N N . LYS D 1 45 ? -49.927 12.340 -23.386 1.00 115.00 42 LYS D N 1
ATOM 3986 C CA . LYS D 1 45 ? -51.304 11.865 -23.338 1.00 120.52 42 LYS D CA 1
ATOM 3987 C C . LYS D 1 45 ? -51.470 10.807 -22.255 1.00 105.63 42 LYS D C 1
ATOM 3988 O O . LYS D 1 45 ? -52.456 10.819 -21.510 1.00 94.99 42 LYS D O 1
ATOM 3990 N N . GLU D 1 46 ? -50.505 9.889 -22.146 1.00 107.05 43 GLU D N 1
ATOM 3991 C CA . GLU D 1 46 ? -50.569 8.872 -21.101 1.00 117.59 43 GLU D CA 1
ATOM 3992 C C . GLU D 1 46 ? -50.481 9.501 -19.717 1.00 115.76 43 GLU D C 1
ATOM 3993 O O . GLU D 1 46 ? -51.147 9.048 -18.778 1.00 103.70 43 GLU D O 1
ATOM 3999 N N . ALA D 1 47 ? -49.660 10.542 -19.570 1.00 115.02 44 ALA D N 1
ATOM 4000 C CA . ALA D 1 47 ? -49.631 11.288 -18.317 1.00 89.11 44 ALA D CA 1
ATOM 4001 C C . ALA D 1 47 ? -50.961 11.989 -18.074 1.00 99.39 44 ALA D C 1
ATOM 4002 O O . ALA D 1 47 ? -51.541 11.885 -16.987 1.00 103.11 44 ALA D O 1
ATOM 4004 N N . TYR D 1 48 ? -51.457 12.713 -19.084 1.00 97.84 45 TYR D N 1
ATOM 4005 C CA . TYR D 1 48 ? -52.762 13.360 -18.980 1.00 107.43 45 TYR D CA 1
ATOM 4006 C C . TYR D 1 48 ? -53.838 12.364 -18.574 1.00 109.54 45 TYR D C 1
ATOM 4007 O O . TYR D 1 48 ? -54.660 12.650 -17.697 1.00 102.66 45 TYR D O 1
ATOM 4016 N N . ASN D 1 49 ? -53.851 11.187 -19.209 1.00 105.66 46 ASN D N 1
ATOM 4017 C CA . ASN D 1 49 ? -54.792 10.144 -18.814 1.00 113.46 46 ASN D CA 1
ATOM 4018 C C . ASN D 1 49 ? -54.609 9.777 -17.350 1.00 108.77 46 ASN D C 1
ATOM 4019 O O . ASN D 1 49 ? -55.575 9.758 -16.580 1.00 111.22 46 ASN D O 1
ATOM 4024 N N . HIS D 1 50 ? -53.373 9.466 -16.955 1.00 108.05 47 HIS D N 1
ATOM 4025 C CA . HIS D 1 50 ? -53.055 9.120 -15.576 1.00 105.58 47 HIS D CA 1
ATOM 4026 C C . HIS D 1 50 ? -53.636 10.137 -14.602 1.00 107.89 47 HIS D C 1
ATOM 4027 O O . HIS D 1 50 ? -54.546 9.808 -13.835 1.00 107.28 47 HIS D O 1
ATOM 4034 N N . VAL D 1 51 ? -53.167 11.386 -14.679 1.00 106.44 48 VAL D N 1
ATOM 4035 C CA . VAL D 1 51 ? -53.554 12.401 -13.700 1.00 103.45 48 VAL D CA 1
ATOM 4036 C C . VAL D 1 51 ? -55.054 12.656 -13.727 1.00 105.03 48 VAL D C 1
ATOM 4037 O O . VAL D 1 51 ? -55.648 13.019 -12.705 1.00 99.37 48 VAL D O 1
ATOM 4041 N N . HIS D 1 52 ? -55.693 12.465 -14.884 1.00 101.97 49 HIS D N 1
ATOM 4042 C CA . HIS D 1 52 ? -57.138 12.653 -14.970 1.00 116.95 49 HIS D CA 1
ATOM 4043 C C . HIS D 1 52 ? -57.875 11.684 -14.055 1.00 116.16 49 HIS D C 1
ATOM 4044 O O . HIS D 1 52 ? -58.898 12.037 -13.458 1.00 100.85 49 HIS D O 1
ATOM 4051 N N . LYS D 1 53 ? -57.371 10.453 -13.934 1.00 111.93 50 LYS D N 1
ATOM 4052 C CA . LYS D 1 53 ? -57.989 9.478 -13.044 1.00 115.28 50 LYS D CA 1
ATOM 4053 C C . LYS D 1 53 ? -57.731 9.764 -11.571 1.00 100.76 50 LYS D C 1
ATOM 4054 O O . LYS D 1 53 ? -58.311 9.084 -10.720 1.00 89.39 50 LYS D O 1
ATOM 4060 N N . LEU D 1 54 ? -56.879 10.735 -11.245 1.00 107.82 51 LEU D N 1
ATOM 4061 C CA . LEU D 1 54 ? -56.543 10.999 -9.852 1.00 99.92 51 LEU D CA 1
ATOM 4062 C C . LEU D 1 54 ? -57.323 12.149 -9.239 1.00 110.85 51 LEU D C 1
ATOM 4063 O O . LEU D 1 54 ? -57.430 12.211 -8.011 1.00 109.68 51 LEU D O 1
ATOM 4068 N N . ILE D 1 55 ? -57.846 13.067 -10.043 1.00 113.69 52 ILE D N 1
ATOM 4069 C CA . ILE D 1 55 ? -58.610 14.199 -9.533 1.00 122.89 52 ILE D CA 1
ATOM 4070 C C . ILE D 1 55 ? -59.959 14.220 -10.233 1.00 130.49 52 ILE D C 1
ATOM 4071 O O . ILE D 1 55 ? -60.024 14.319 -11.466 1.00 127.48 52 ILE D O 1
ATOM 4076 N N . GLN D 1 56 ? -61.033 14.110 -9.453 1.00 132.39 53 GLN D N 1
ATOM 4077 C CA . GLN D 1 56 ? -62.355 14.375 -9.999 1.00 136.54 53 GLN D CA 1
ATOM 4078 C C . GLN D 1 56 ? -62.420 15.812 -10.505 1.00 133.56 53 GLN D C 1
ATOM 4079 O O . GLN D 1 56 ? -61.678 16.685 -10.048 1.00 128.27 53 GLN D O 1
ATOM 4081 N N . LYS D 1 57 ? -63.314 16.052 -11.468 1.00 129.07 54 LYS D N 1
ATOM 4082 C CA . LYS D 1 57 ? -63.303 17.319 -12.194 1.00 137.32 54 LYS D CA 1
ATOM 4083 C C . LYS D 1 57 ? -63.692 18.481 -11.286 1.00 128.02 54 LYS D C 1
ATOM 4084 O O . LYS D 1 57 ? -62.988 19.495 -11.225 1.00 131.96 54 LYS D O 1
ATOM 4090 N N . ASP D 1 58 ? -64.817 18.357 -10.579 1.00 121.11 55 ASP D N 1
ATOM 4091 C CA . ASP D 1 58 ? -65.192 19.315 -9.538 1.00 134.54 55 ASP D CA 1
ATOM 4092 C C . ASP D 1 58 ? -64.640 18.816 -8.204 1.00 122.78 55 ASP D C 1
ATOM 4093 O O . ASP D 1 58 ? -65.362 18.370 -7.311 1.00 110.72 55 ASP D O 1
ATOM 4098 N N . GLU D 1 59 ? -63.314 18.870 -8.105 1.00 127.41 56 GLU D N 1
ATOM 4099 C CA . GLU D 1 59 ? -62.606 18.448 -6.902 1.00 134.78 56 GLU D CA 1
ATOM 4100 C C . GLU D 1 59 ? -61.376 19.325 -6.743 1.00 126.06 56 GLU D C 1
ATOM 4101 O O . GLU D 1 59 ? -60.475 19.289 -7.586 1.00 118.07 56 GLU D O 1
ATOM 4107 N N . ARG D 1 60 ? -61.340 20.107 -5.668 1.00 109.56 57 ARG D N 1
ATOM 4108 C CA . ARG D 1 60 ? -60.204 20.978 -5.404 1.00 124.78 57 ARG D CA 1
ATOM 4109 C C . ARG D 1 60 ? -59.062 20.185 -4.783 1.00 122.59 57 ARG D C 1
ATOM 4110 O O . ARG D 1 60 ? -59.280 19.312 -3.938 1.00 125.47 57 ARG D O 1
ATOM 4118 N N . TYR D 1 61 ? -57.839 20.493 -5.209 1.00 114.31 58 TYR D N 1
ATOM 4119 C CA . TYR D 1 61 ? -56.663 19.732 -4.809 1.00 113.14 58 TYR D CA 1
ATOM 4120 C C . TYR D 1 61 ? -55.501 20.697 -4.590 1.00 113.54 58 TYR D C 1
ATOM 4121 O O . TYR D 1 61 ? -55.679 21.918 -4.532 1.00 107.57 58 TYR D O 1
ATOM 4130 N N . THR D 1 62 ? -54.300 20.134 -4.467 1.00 104.98 59 THR D N 1
ATOM 4131 C CA . THR D 1 62 ? -53.082 20.899 -4.243 1.00 100.14 59 THR D CA 1
ATOM 4132 C C . THR D 1 62 ? -51.935 20.186 -4.947 1.00 100.29 59 THR D C 1
ATOM 4133 O O . THR D 1 62 ? -51.866 18.954 -4.936 1.00 109.65 59 THR D O 1
ATOM 4137 N N . ALA D 1 63 ? -51.046 20.962 -5.563 1.00 90.42 60 ALA D N 1
ATOM 4138 C CA . ALA D 1 63 ? -49.931 20.426 -6.330 1.00 88.35 60 ALA D CA 1
ATOM 4139 C C . ALA D 1 63 ? -48.617 20.686 -5.606 1.00 89.62 60 ALA D C 1
ATOM 4140 O O . ALA D 1 63 ? -48.401 21.773 -5.060 1.00 87.22 60 ALA D O 1
ATOM 4142 N N . VAL D 1 64 ? -47.742 19.680 -5.604 1.00 87.49 61 VAL D N 1
ATOM 4143 C CA . VAL D 1 64 ? -46.424 19.775 -4.985 1.00 82.90 61 VAL D CA 1
ATOM 4144 C C . VAL D 1 64 ? -45.414 19.140 -5.931 1.00 94.78 61 VAL D C 1
ATOM 4145 O O . VAL D 1 64 ? -45.511 17.946 -6.237 1.00 95.15 61 VAL D O 1
ATOM 4149 N N . PHE D 1 65 ? -44.458 19.936 -6.404 1.00 95.85 62 PHE D N 1
ATOM 4150 C CA . PHE D 1 65 ? -43.408 19.479 -7.302 1.00 95.37 62 PHE D CA 1
ATOM 4151 C C . PHE D 1 65 ? -42.092 19.377 -6.545 1.00 77.70 62 PHE D C 1
ATOM 4152 O O . PHE D 1 65 ? -41.796 20.206 -5.679 1.00 86.29 62 PHE D O 1
ATOM 4160 N N . PHE D 1 66 ? -41.307 18.357 -6.873 1.00 76.06 63 PHE D N 1
ATOM 4161 C CA . PHE D 1 66 ? -39.997 18.134 -6.268 1.00 91.83 63 PHE D CA 1
ATOM 4162 C C . PHE D 1 66 ? -38.935 18.345 -7.341 1.00 92.93 63 PHE D C 1
ATOM 4163 O O . PHE D 1 66 ? -38.685 17.456 -8.160 1.00 83.23 63 PHE D O 1
ATOM 4171 N N . ALA D 1 67 ? -38.322 19.530 -7.345 1.00 82.14 64 ALA D N 1
ATOM 4172 C CA . ALA D 1 67 ? -37.278 19.828 -8.306 1.00 84.83 64 ALA D CA 1
ATOM 4173 C C . ALA D 1 67 ? -36.102 18.885 -8.181 1.00 102.43 64 ALA D C 1
ATOM 4174 O O . ALA D 1 67 ? -35.893 18.042 -9.055 1.00 113.16 64 ALA D O 1
ATOM 4175 N N . HIS D 1 68 ? -35.345 19.012 -7.093 1.00 99.78 65 HIS D N 1
ATOM 4176 C CA . HIS D 1 68 ? -34.371 18.014 -6.650 1.00 98.67 65 HIS D CA 1
ATOM 4177 C C . HIS D 1 68 ? -33.410 17.608 -7.775 1.00 108.56 65 HIS D C 1
ATOM 4178 O O . HIS D 1 68 ? -33.418 16.483 -8.265 1.00 113.26 65 HIS D O 1
ATOM 4185 N N . ASP D 1 69 ? -32.573 18.579 -8.155 1.00 115.20 66 ASP D N 1
ATOM 4186 C CA . ASP D 1 69 ? -31.566 18.438 -9.215 1.00 121.55 66 ASP D CA 1
ATOM 4187 C C . ASP D 1 69 ? -32.200 18.378 -10.606 1.00 110.35 66 ASP D C 1
ATOM 4188 O O . ASP D 1 69 ? -31.757 17.619 -11.470 1.00 101.99 66 ASP D O 1
ATOM 4190 N N . SER D 1 70 ? -33.223 19.202 -10.828 1.00 104.10 67 SER D N 1
ATOM 4191 C CA . SER D 1 70 ? -33.754 19.469 -12.157 1.00 107.44 67 SER D CA 1
ATOM 4192 C C . SER D 1 70 ? -33.746 20.971 -12.400 1.00 96.26 67 SER D C 1
ATOM 4193 O O . SER D 1 70 ? -33.939 21.767 -11.477 1.00 83.97 67 SER D O 1
ATOM 4196 N N . THR D 1 71 ? -33.517 21.351 -13.651 1.00 88.92 68 THR D N 1
ATOM 4197 C CA . THR D 1 71 ? -33.462 22.745 -14.054 1.00 88.34 68 THR D CA 1
ATOM 4198 C C . THR D 1 71 ? -34.762 23.128 -14.760 1.00 94.28 68 THR D C 1
ATOM 4199 O O . THR D 1 71 ? -35.698 22.332 -14.854 1.00 81.13 68 THR D O 1
ATOM 4203 N N . VAL D 1 72 ? -34.826 24.364 -15.268 1.00 91.41 69 VAL D N 1
ATOM 4204 C CA . VAL D 1 72 ? -35.949 24.758 -16.118 1.00 97.91 69 VAL D CA 1
ATOM 4205 C C . VAL D 1 72 ? -35.785 24.273 -17.547 1.00 101.07 69 VAL D C 1
ATOM 4206 O O . VAL D 1 72 ? -36.733 24.362 -18.336 1.00 102.51 69 VAL D O 1
ATOM 4210 N N . PHE D 1 73 ? -34.607 23.767 -17.901 1.00 100.81 70 PHE D N 1
ATOM 4211 C CA . PHE D 1 73 ? -34.342 23.239 -19.228 1.00 100.40 70 PHE D CA 1
ATOM 4212 C C . PHE D 1 73 ? -34.536 21.731 -19.302 1.00 105.87 70 PHE D C 1
ATOM 4213 O O . PHE D 1 73 ? -34.334 21.147 -20.372 1.00 105.32 70 PHE D O 1
ATOM 4221 N N . SER D 1 74 ? -34.927 21.094 -18.196 1.00 93.43 71 SER D N 1
ATOM 4222 C CA . SER D 1 74 ? -35.153 19.655 -18.159 1.00 97.82 71 SER D CA 1
ATOM 4223 C C . SER D 1 74 ? -35.945 19.290 -16.910 1.00 101.22 71 SER D C 1
ATOM 4224 O O . SER D 1 74 ? -35.658 19.781 -15.816 1.00 103.22 71 SER D O 1
ATOM 4227 N N . TYR D 1 75 ? -36.967 18.456 -17.102 1.00 85.24 72 TYR D N 1
ATOM 4228 C CA . TYR D 1 75 ? -37.731 17.778 -16.055 1.00 101.97 72 TYR D CA 1
ATOM 4229 C C . TYR D 1 75 ? -38.623 18.698 -15.240 1.00 93.11 72 TYR D C 1
ATOM 4230 O O . TYR D 1 75 ? -39.615 18.246 -14.658 1.00 102.38 72 TYR D O 1
ATOM 4239 N N . LEU D 1 76 ? -38.326 19.990 -15.243 1.00 76.90 73 LEU D N 1
ATOM 4240 C CA . LEU D 1 76 ? -39.156 20.962 -14.556 1.00 79.50 73 LEU D CA 1
ATOM 4241 C C . LEU D 1 76 ? -39.782 21.904 -15.555 1.00 91.78 73 LEU D C 1
ATOM 4242 O O . LEU D 1 76 ? -40.995 22.101 -15.541 1.00 81.71 73 LEU D O 1
ATOM 4247 N N . GLY D 1 77 ? -38.975 22.397 -16.491 1.00 93.87 74 GLY D N 1
ATOM 4248 C CA . GLY D 1 77 ? -39.542 23.071 -17.639 1.00 103.33 74 GLY D CA 1
ATOM 4249 C C . GLY D 1 77 ? -40.581 22.217 -18.338 1.00 110.46 74 GLY D C 1
ATOM 4250 O O . GLY D 1 77 ? -41.672 22.691 -18.660 1.00 91.21 74 GLY D O 1
ATOM 4251 N N . LEU D 1 78 ? -40.263 20.937 -18.553 1.00 108.07 75 LEU D N 1
ATOM 4252 C CA . LEU D 1 78 ? -41.195 20.048 -19.241 1.00 102.69 75 LEU D CA 1
ATOM 4253 C C . LEU D 1 78 ? -42.378 19.674 -18.354 1.00 86.02 75 LEU D C 1
ATOM 4254 O O . LEU D 1 78 ? -43.508 19.557 -18.842 1.00 81.26 75 LEU D O 1
ATOM 4259 N N . SER D 1 79 ? -42.143 19.486 -17.051 1.00 82.52 76 SER D N 1
ATOM 4260 C CA . SER D 1 79 ? -43.237 19.112 -16.159 1.00 98.47 76 SER D CA 1
ATOM 4261 C C . SER D 1 79 ? -44.314 20.198 -16.092 1.00 92.36 76 SER D C 1
ATOM 4262 O O . SER D 1 79 ? -45.507 19.892 -16.177 1.00 91.27 76 SER D O 1
ATOM 4265 N N . LEU D 1 80 ? -43.879 21.449 -15.913 1.00 72.99 77 LEU D N 1
ATOM 4266 C CA . LEU D 1 80 ? -44.809 22.605 -15.792 1.00 92.83 77 LEU D CA 1
ATOM 4267 C C . LEU D 1 80 ? -45.483 22.885 -17.141 1.00 94.58 77 LEU D C 1
ATOM 4268 O O . LEU D 1 80 ? -46.724 23.002 -17.165 1.00 86.28 77 LEU D O 1
ATOM 4273 N N . LYS D 1 81 ? -44.692 22.988 -18.213 1.00 92.96 78 LYS D N 1
ATOM 4274 C CA . LYS D 1 81 ? -45.234 23.282 -19.541 1.00 109.79 78 LYS D CA 1
ATOM 4275 C C . LYS D 1 81 ? -46.291 22.265 -19.918 1.00 96.40 78 LYS D C 1
ATOM 4276 O O . LYS D 1 81 ? -47.306 22.603 -20.538 1.00 100.20 78 LYS D O 1
ATOM 4282 N N . ALA D 1 82 ? -46.047 21.005 -19.561 1.00 88.41 79 ALA D N 1
ATOM 4283 C CA . ALA D 1 82 ? -47.140 20.053 -19.509 1.00 99.43 79 ALA D CA 1
ATOM 4284 C C . ALA D 1 82 ? -48.280 20.614 -18.675 1.00 93.76 79 ALA D C 1
ATOM 4285 O O . ALA D 1 82 ? -49.381 20.832 -19.187 1.00 99.81 79 ALA D O 1
ATOM 4287 N N . TYR D 1 83 ? -47.993 20.958 -17.412 1.00 80.89 80 TYR D N 1
ATOM 4288 C CA . TYR D 1 83 ? -49.013 21.421 -16.473 1.00 83.85 80 TYR D CA 1
ATOM 4289 C C . TYR D 1 83 ? -49.767 22.651 -16.969 1.00 93.84 80 TYR D C 1
ATOM 4290 O O . TYR D 1 83 ? -50.862 22.931 -16.474 1.00 100.24 80 TYR D O 1
ATOM 4299 N N . TYR D 1 84 ? -49.214 23.403 -17.921 1.00 91.20 81 TYR D N 1
ATOM 4300 C CA . TYR D 1 84 ? -49.966 24.543 -18.435 1.00 85.38 81 TYR D CA 1
ATOM 4301 C C . TYR D 1 84 ? -50.927 24.137 -19.541 1.00 96.29 81 TYR D C 1
ATOM 4302 O O . TYR D 1 84 ? -52.007 24.725 -19.661 1.00 103.21 81 TYR D O 1
ATOM 4311 N N . GLY D 1 85 ? -50.569 23.135 -20.338 1.00 107.41 82 GLY D N 1
ATOM 4312 C CA . GLY D 1 85 ? -51.465 22.630 -21.357 1.00 110.38 82 GLY D CA 1
ATOM 4313 C C . GLY D 1 85 ? -52.675 21.873 -20.847 1.00 116.61 82 GLY D C 1
ATOM 4314 O O . GLY D 1 85 ? -53.526 21.504 -21.661 1.00 112.86 82 GLY D O 1
ATOM 4315 N N . MET D 1 86 ? -52.786 21.630 -19.542 1.00 116.65 83 MET D N 1
ATOM 4316 C CA . MET D 1 86 ? -53.962 20.944 -19.027 1.00 118.86 83 MET D CA 1
ATOM 4317 C C . MET D 1 86 ? -55.214 21.793 -19.212 1.00 101.76 83 MET D C 1
ATOM 4318 O O . MET D 1 86 ? -55.159 23.007 -19.428 1.00 92.16 83 MET D O 1
ATOM 4323 N N . ASP D 1 87 ? -56.358 21.123 -19.111 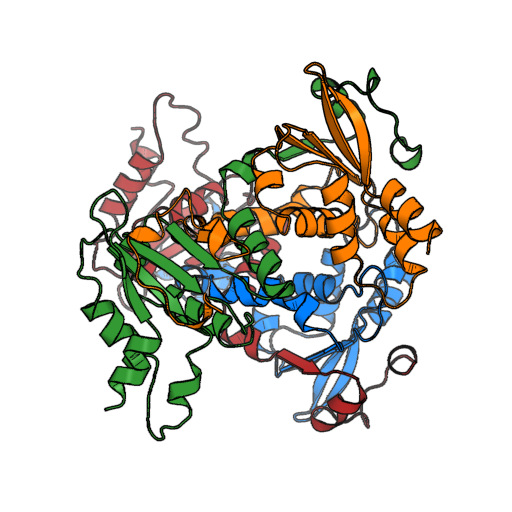1.00 87.16 84 ASP D N 1
ATOM 4324 C CA . ASP D 1 87 ? -57.642 21.797 -19.173 1.00 103.43 84 ASP D CA 1
ATOM 4325 C C . ASP D 1 87 ? -57.776 22.794 -18.024 1.00 91.43 84 ASP D C 1
ATOM 4326 O O . ASP D 1 87 ? -57.108 22.694 -16.991 1.00 83.79 84 ASP D O 1
ATOM 4331 N N . TYR D 1 88 ? -58.666 23.769 -18.224 1.00 94.02 85 TYR D N 1
ATOM 4332 C CA . TYR D 1 88 ? -58.742 24.916 -17.326 1.00 101.01 85 TYR D CA 1
ATOM 4333 C C . TYR D 1 88 ? -59.155 24.522 -15.913 1.00 112.12 85 TYR D C 1
ATOM 4334 O O . TYR D 1 88 ? -58.719 25.156 -14.945 1.00 108.83 85 TYR D O 1
ATOM 4343 N N . TYR D 1 89 ? -59.989 23.487 -15.768 1.00 113.81 86 TYR D N 1
ATOM 4344 C CA . TYR D 1 89 ? -60.509 23.152 -14.445 1.00 116.86 86 TYR D CA 1
ATOM 4345 C C . TYR D 1 89 ? -59.398 22.723 -13.498 1.00 109.51 86 TYR D C 1
ATOM 4346 O O . TYR D 1 89 ? -59.473 22.994 -12.294 1.00 93.80 86 TYR D O 1
ATOM 4355 N N . LEU D 1 90 ? -58.357 22.069 -14.016 1.00 104.87 87 LEU D N 1
ATOM 4356 C CA . LEU D 1 90 ? -57.210 21.754 -13.174 1.00 102.64 87 LEU D CA 1
ATOM 4357 C C . LEU D 1 90 ? -56.556 23.017 -12.634 1.00 105.57 87 LEU D C 1
ATOM 4358 O O . LEU D 1 90 ? -56.080 23.025 -11.497 1.00 109.06 87 LEU D O 1
ATOM 4363 N N . HIS D 1 91 ? -56.546 24.097 -13.417 1.00 102.14 88 HIS D N 1
ATOM 4364 C CA . HIS D 1 91 ? -55.962 25.349 -12.948 1.00 93.13 88 HIS D CA 1
ATOM 4365 C C . HIS D 1 91 ? -56.898 26.105 -12.013 1.00 98.09 88 HIS D C 1
ATOM 4366 O O . HIS D 1 91 ? -56.430 26.820 -11.120 1.00 98.55 88 HIS D O 1
ATOM 4373 N N . LYS D 1 92 ? -58.211 25.962 -12.199 1.00 92.53 89 LYS D N 1
ATOM 4374 C CA . LYS D 1 92 ? -59.164 26.643 -11.331 1.00 106.36 89 LYS D CA 1
ATOM 4375 C C . LYS D 1 92 ? -59.312 25.951 -9.982 1.00 101.81 89 LYS D C 1
ATOM 4376 O O . LYS D 1 92 ? -59.651 26.605 -8.990 1.00 102.02 89 LYS D O 1
ATOM 4382 N N . ASN D 1 93 ? -59.047 24.645 -9.917 1.00 98.11 90 ASN D N 1
ATOM 4383 C CA . ASN D 1 93 ? -59.337 23.873 -8.716 1.00 108.25 90 ASN D CA 1
ATOM 4384 C C . ASN D 1 93 ? -58.174 23.805 -7.736 1.00 99.48 90 ASN D C 1
ATOM 4385 O O . ASN D 1 93 ? -58.387 23.425 -6.579 1.00 111.74 90 ASN D O 1
ATOM 4390 N N . VAL D 1 94 ? -56.956 24.156 -8.155 1.00 86.83 91 VAL D N 1
ATOM 4391 C CA . VAL D 1 94 ? -55.830 24.143 -7.229 1.00 95.47 91 VAL D CA 1
ATOM 4392 C C . VAL D 1 94 ? -56.037 25.203 -6.158 1.00 96.77 91 VAL D C 1
ATOM 4393 O O . VAL D 1 94 ? -56.527 26.307 -6.434 1.00 109.04 91 VAL D O 1
ATOM 4397 N N . LYS D 1 95 ? -55.662 24.871 -4.927 1.00 87.57 92 LYS D N 1
ATOM 4398 C CA . LYS D 1 95 ? -55.576 25.873 -3.876 1.00 107.93 92 LYS D CA 1
ATOM 4399 C C . LYS D 1 95 ? -54.201 26.523 -3.816 1.00 102.27 92 LYS D C 1
ATOM 4400 O O . LYS D 1 95 ? -54.101 27.706 -3.469 1.00 109.92 92 LYS D O 1
ATOM 4406 N N . ALA D 1 96 ? -53.149 25.781 -4.159 1.00 85.84 93 ALA D N 1
ATOM 4407 C CA . ALA D 1 96 ? -51.783 26.291 -4.208 1.00 79.14 93 ALA D CA 1
ATOM 4408 C C . ALA D 1 96 ? -50.892 25.250 -4.875 1.00 72.33 9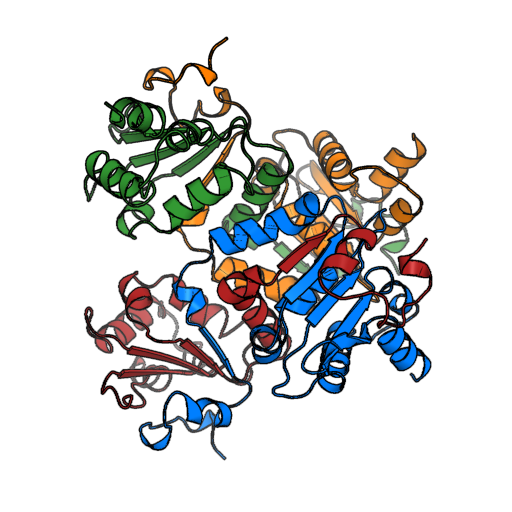3 ALA D C 1
ATOM 4409 O O . ALA D 1 96 ? -51.162 24.047 -4.814 1.00 74.70 93 ALA D O 1
ATOM 4411 N N . VAL D 1 97 ? -49.817 25.729 -5.502 1.00 71.94 94 VAL D N 1
ATOM 4412 C CA . VAL D 1 97 ? -48.819 24.876 -6.141 1.00 80.60 94 VAL D CA 1
ATOM 4413 C C . VAL D 1 97 ? -47.460 25.213 -5.542 1.00 81.12 94 VAL D C 1
ATOM 4414 O O . VAL D 1 97 ? -47.059 26.381 -5.523 1.00 80.76 94 VAL D O 1
ATOM 4418 N N . TYR D 1 98 ? -46.752 24.194 -5.061 1.00 59.37 95 TYR D N 1
ATOM 4419 C CA . TYR D 1 98 ? -45.481 24.377 -4.370 1.00 69.78 95 TYR D CA 1
ATOM 4420 C C . TYR D 1 98 ? -44.356 23.744 -5.179 1.00 86.34 95 TYR D C 1
ATOM 4421 O O . TYR D 1 98 ? -44.417 22.555 -5.508 1.00 86.16 95 TYR D O 1
ATOM 4430 N N . VAL D 1 99 ? -43.335 24.539 -5.499 1.00 91.52 96 VAL D N 1
ATOM 4431 C CA . VAL D 1 99 ? -42.096 24.047 -6.093 1.00 84.37 96 VAL D CA 1
ATOM 4432 C C . VAL D 1 99 ? -41.074 23.889 -4.975 1.00 73.69 96 VAL D C 1
ATOM 4433 O O . VAL D 1 99 ? -40.933 24.779 -4.126 1.00 69.75 96 VAL D O 1
ATOM 4437 N N . ILE D 1 100 ? -40.370 22.757 -4.959 1.00 81.92 97 ILE D N 1
ATOM 4438 C CA . ILE D 1 100 ? -39.464 22.423 -3.863 1.00 85.53 97 ILE D CA 1
ATOM 4439 C C . ILE D 1 100 ? -38.085 22.100 -4.430 1.00 94.87 97 ILE D C 1
ATOM 4440 O O . ILE D 1 100 ? -37.949 21.199 -5.267 1.00 99.89 97 ILE D O 1
ATOM 4445 N N . HIS D 1 101 ? -37.075 22.850 -3.978 1.00 89.05 98 HIS D N 1
ATOM 4446 C CA . HIS D 1 101 ? -35.662 22.455 -4.040 1.00 95.15 98 HIS D CA 1
ATOM 4447 C C . HIS D 1 101 ? -35.174 22.201 -5.467 1.00 96.30 98 HIS D C 1
ATOM 4448 O O . HIS D 1 101 ? -34.940 21.065 -5.885 1.00 89.24 98 HIS D O 1
ATOM 4455 N N . THR D 1 102 ? -35.048 23.285 -6.225 1.00 93.08 99 THR D N 1
ATOM 4456 C CA . THR D 1 102 ? -34.329 23.249 -7.495 1.00 90.86 99 THR D CA 1
ATOM 4457 C C . THR D 1 102 ? -33.028 24.046 -7.377 1.00 86.20 99 THR D C 1
ATOM 4458 O O . THR D 1 102 ? -32.685 24.568 -6.312 1.00 85.91 99 THR D O 1
ATOM 4462 N N . ASP D 1 103 ? -32.305 24.133 -8.496 1.00 70.08 100 ASP D N 1
ATOM 4463 C CA . ASP D 1 103 ? -31.036 24.843 -8.557 1.00 69.36 100 ASP D CA 1
ATOM 4464 C C . ASP D 1 103 ? -31.270 26.354 -8.555 1.00 86.67 100 ASP D C 1
ATOM 4465 O O . ASP D 1 103 ? -32.406 26.836 -8.556 1.00 74.76 100 ASP D O 1
ATOM 4470 N N . TRP D 1 104 ? -30.173 27.116 -8.558 1.00 80.44 101 TRP D N 1
ATOM 4471 C CA . TRP D 1 104 ? -30.270 28.560 -8.356 1.00 86.48 101 TRP D CA 1
ATOM 4472 C C . TRP D 1 104 ? -30.953 29.249 -9.532 1.00 86.04 101 TRP D C 1
ATOM 4473 O O . TRP D 1 104 ? -31.833 30.097 -9.339 1.00 82.11 101 TRP D O 1
ATOM 4484 N N . MET D 1 105 ? -30.550 28.909 -10.760 1.00 79.21 102 MET D N 1
ATOM 4485 C CA . MET D 1 105 ? -31.137 29.536 -11.942 1.00 76.49 102 MET D CA 1
ATOM 4486 C C . MET D 1 105 ? -32.649 29.353 -11.972 1.00 81.60 102 MET D C 1
ATOM 4487 O O . MET D 1 105 ? -33.399 30.308 -12.200 1.00 85.06 102 MET D O 1
ATOM 4492 N N . SER D 1 106 ? -33.113 28.121 -11.756 1.00 68.31 103 SER D N 1
ATOM 4493 C CA . SER D 1 106 ? -34.547 27.861 -11.774 1.00 65.21 103 SER D CA 1
ATOM 4494 C C . SER D 1 106 ? -35.251 28.578 -10.630 1.00 63.11 103 SER D C 1
ATOM 4495 O O . SER D 1 106 ? -36.374 29.065 -10.795 1.00 62.22 103 SER D O 1
ATOM 4498 N N . LYS D 1 107 ? -34.601 28.663 -9.468 1.00 58.05 104 LYS D N 1
ATOM 4499 C CA . LYS D 1 107 ? -35.211 29.332 -8.325 1.00 70.88 104 LYS D CA 1
ATOM 4500 C C . LYS D 1 107 ? -35.416 30.818 -8.601 1.00 69.60 104 LYS D C 1
ATOM 4501 O O . LYS D 1 107 ? -36.493 31.365 -8.338 1.00 76.43 104 LYS D O 1
ATOM 4507 N N . VAL D 1 108 ? -34.394 31.488 -9.140 1.00 74.63 105 VAL D N 1
ATOM 4508 C CA . VAL D 1 108 ? -34.534 32.911 -9.440 1.00 78.91 105 VAL D CA 1
ATOM 4509 C C . VAL D 1 108 ? -35.481 33.123 -10.617 1.00 86.85 105 VAL D C 1
ATOM 4510 O O . VAL D 1 108 ? -36.212 34.121 -10.662 1.00 97.77 105 VAL D O 1
ATOM 4514 N N . ALA D 1 109 ? -35.501 32.193 -11.575 1.00 78.94 106 ALA D N 1
ATOM 4515 C CA . ALA D 1 109 ? -36.442 32.302 -12.684 1.00 75.64 106 ALA D CA 1
ATOM 4516 C C . ALA D 1 109 ? -37.874 32.113 -12.206 1.00 82.75 106 ALA D C 1
ATOM 4517 O O . ALA D 1 109 ? -38.776 32.850 -12.620 1.00 84.30 106 ALA D O 1
ATOM 4519 N N . ILE D 1 110 ? -38.097 31.129 -11.331 1.00 67.00 107 ILE D N 1
ATOM 4520 C CA . ILE D 1 110 ? -39.434 30.884 -10.793 1.00 76.78 107 ILE D CA 1
ATOM 4521 C C . ILE D 1 110 ? -39.931 32.111 -10.037 1.00 78.70 107 ILE D C 1
ATOM 4522 O O . ILE D 1 110 ? -40.910 32.753 -10.436 1.00 79.72 107 ILE D O 1
ATOM 4527 N N . ARG D 1 111 ? -39.224 32.490 -8.966 1.00 75.10 108 ARG D N 1
ATOM 4528 C CA . ARG D 1 111 ? -39.654 33.607 -8.128 1.00 94.08 108 ARG D CA 1
ATOM 4529 C C . ARG D 1 111 ? -39.855 34.894 -8.920 1.00 81.10 108 ARG D C 1
ATOM 4530 O O . ARG D 1 111 ? -40.589 35.779 -8.466 1.00 70.08 108 ARG D O 1
ATOM 4538 N N . THR D 1 112 ? -39.222 35.017 -10.090 1.00 81.20 109 THR D N 1
ATOM 4539 C CA . THR D 1 112 ? -39.428 36.194 -10.927 1.00 90.11 109 THR D CA 1
ATOM 4540 C C . THR D 1 112 ? -40.850 36.236 -11.478 1.00 73.40 109 THR D C 1
ATOM 4541 O O . THR D 1 112 ? -41.535 37.259 -11.372 1.00 70.54 109 THR D O 1
ATOM 4545 N N . LEU D 1 113 ? -41.319 35.125 -12.059 1.00 72.43 110 LEU D N 1
ATOM 4546 C CA . LEU D 1 113 ? -42.609 35.153 -12.743 1.00 69.99 110 LEU D CA 1
ATOM 4547 C C . LEU D 1 113 ? -43.773 35.230 -11.764 1.00 76.98 110 LEU D C 1
ATOM 4548 O O . LEU D 1 113 ? -44.808 35.823 -12.089 1.00 83.00 110 LEU D O 1
ATOM 4553 N N . LEU D 1 114 ? -43.643 34.620 -10.584 1.00 59.80 111 LEU D N 1
ATOM 4554 C CA . LEU D 1 114 ? -44.652 34.824 -9.551 1.00 69.82 111 LEU D CA 1
ATOM 4555 C C . LEU D 1 114 ? -44.703 36.283 -9.129 1.00 89.66 111 LEU D C 1
ATOM 4556 O O . LEU D 1 114 ? -45.787 36.849 -8.944 1.00 85.71 111 LEU D O 1
ATOM 4561 N N . SER D 1 115 ? -43.532 36.904 -8.968 1.00 83.71 112 SER D N 1
ATOM 4562 C CA . SER D 1 115 ? -43.476 38.316 -8.607 1.00 84.67 112 SER D CA 1
ATOM 4563 C C . SER D 1 115 ? -44.199 39.170 -9.640 1.00 93.52 112 SER D C 1
ATOM 4564 O O . SER D 1 115 ? -44.887 40.135 -9.287 1.00 111.11 112 SER D O 1
ATOM 4567 N N . ILE D 1 116 ? -44.050 38.830 -10.923 1.00 73.74 113 ILE D N 1
ATOM 4568 C CA . ILE D 1 116 ? -44.843 39.481 -11.962 1.00 89.66 113 ILE D CA 1
ATOM 4569 C C . ILE D 1 116 ? -46.317 39.139 -11.789 1.00 90.74 113 ILE D C 1
ATOM 4570 O O . ILE D 1 116 ? -47.192 40.007 -11.909 1.00 73.36 113 ILE D O 1
ATOM 4575 N N . ALA D 1 117 ? -46.614 37.872 -11.491 1.00 81.50 114 ALA D N 1
ATOM 4576 C CA . ALA D 1 117 ? -48.002 37.441 -11.354 1.00 92.81 114 ALA D CA 1
ATOM 4577 C C . ALA D 1 117 ? -48.657 38.058 -10.124 1.00 96.38 114 ALA D C 1
ATOM 4578 O O . ALA D 1 117 ? -49.723 38.674 -10.224 1.00 88.66 114 ALA D O 1
ATOM 4580 N N . SER D 1 118 ? -48.032 37.903 -8.954 1.00 102.71 115 SER D N 1
ATOM 4581 C CA . SER D 1 118 ? -48.591 38.383 -7.695 1.00 101.55 115 SER D CA 1
ATOM 4582 C C . SER D 1 118 ? -48.783 39.895 -7.730 1.00 97.09 115 SER D C 1
ATOM 4583 O O . SER D 1 118 ? -47.801 40.646 -7.679 1.00 82.86 115 SER D O 1
ATOM 4586 N N . PRO D 1 119 ? -50.029 40.381 -7.799 1.00 99.70 116 PRO D N 1
ATOM 4587 C CA . PRO D 1 119 ? -50.250 41.826 -7.946 1.00 80.98 116 PRO D CA 1
ATOM 4588 C C . PRO D 1 119 ? -50.104 42.580 -6.635 1.00 90.19 116 PRO D C 1
ATOM 4589 O O . PRO D 1 119 ? -49.673 43.738 -6.623 1.00 93.41 116 PRO D O 1
ATOM 4593 N N . LYS D 1 120 ? -50.458 41.923 -5.525 1.00 78.47 117 LYS D N 1
ATOM 4594 C CA . LYS D 1 120 ? -50.366 42.541 -4.206 1.00 91.04 117 LYS D CA 1
ATOM 4595 C C . LYS D 1 120 ? -48.967 43.056 -3.899 1.00 95.89 117 LYS D C 1
ATOM 4596 O O . LYS D 1 120 ? -48.802 43.869 -2.982 1.00 86.08 117 LYS D O 1
ATOM 4598 N N . PHE D 1 121 ? -47.960 42.599 -4.642 1.00 95.65 118 PHE D N 1
ATOM 4599 C CA . PHE D 1 121 ? -46.591 43.072 -4.496 1.00 94.97 118 PHE D CA 1
ATOM 4600 C C . PHE D 1 121 ? -46.262 44.193 -5.475 1.00 101.85 118 PHE D C 1
ATOM 4601 O O . PHE D 1 121 ? -45.556 45.141 -5.114 1.00 113.33 118 PHE D O 1
ATOM 4609 N N . THR D 1 122 ? -46.771 44.115 -6.707 1.00 90.45 119 THR D N 1
ATOM 4610 C CA . THR D 1 122 ? -46.464 45.118 -7.721 1.00 99.31 119 THR D CA 1
ATOM 4611 C C . THR D 1 122 ? -47.143 46.461 -7.469 1.00 93.56 119 THR D C 1
ATOM 4612 O O . THR D 1 122 ? -46.952 47.382 -8.273 1.00 86.25 119 THR D O 1
ATOM 4616 N N . ARG D 1 123 ? -47.928 46.605 -6.399 1.00 88.57 120 ARG D N 1
ATOM 4617 C CA . ARG D 1 123 ? -48.590 47.874 -6.119 1.00 101.66 120 ARG D CA 1
ATOM 4618 C C . ARG D 1 123 ? -47.789 48.765 -5.180 1.00 106.31 120 ARG D C 1
ATOM 4619 O O . ARG D 1 123 ? -47.837 49.995 -5.319 1.00 111.82 120 ARG D O 1
ATOM 4627 N N . LYS D 1 124 ? -47.023 48.182 -4.255 1.00 99.49 121 LYS D N 1
ATOM 4628 C CA . LYS D 1 124 ? -46.213 48.952 -3.318 1.00 112.87 121 LYS D CA 1
ATOM 4629 C C . LYS D 1 124 ? -45.137 49.761 -4.036 1.00 89.72 121 LYS D C 1
ATOM 4630 O O . LYS D 1 124 ? -44.351 50.466 -3.395 1.00 81.68 121 LYS D O 1
ATOM 4636 N N . PHE D 1 125 ? -45.095 49.659 -5.361 1.00 84.87 122 PHE D N 1
ATOM 4637 C CA . PHE D 1 125 ? -44.293 50.558 -6.172 1.00 89.49 122 PHE D CA 1
ATOM 4638 C C . PHE D 1 125 ? -44.970 51.921 -6.313 1.00 90.51 122 PHE D C 1
ATOM 4639 O O . PHE D 1 125 ? -46.197 52.031 -6.385 1.00 94.84 122 PHE D O 1
ATOM 4647 N N . ARG D 1 126 ? -44.149 52.967 -6.357 1.00 86.74 123 ARG D N 1
ATOM 4648 C CA . ARG D 1 126 ? -44.618 54.308 -6.678 1.00 95.27 123 ARG D CA 1
ATOM 4649 C C . ARG D 1 126 ? -43.469 55.048 -7.340 1.00 100.99 123 ARG D C 1
ATOM 4650 O O . ARG D 1 126 ? -42.380 55.143 -6.768 1.00 101.02 123 ARG D O 1
ATOM 4658 N N . TYR D 1 127 ? -43.714 55.562 -8.540 1.00 102.39 124 TYR D N 1
ATOM 4659 C CA . TYR D 1 127 ? -42.661 56.087 -9.398 1.00 104.67 124 TYR D CA 1
ATOM 4660 C C . TYR D 1 127 ? -42.634 57.606 -9.300 1.00 99.71 124 TYR D C 1
ATOM 4661 O O . TYR D 1 127 ? -43.647 58.268 -9.552 1.00 107.68 124 TYR D O 1
ATOM 4670 N N . LEU D 1 128 ? -41.478 58.150 -8.935 1.00 91.12 125 LEU D N 1
ATOM 4671 C CA . LEU D 1 128 ? -41.304 59.578 -8.737 1.00 110.27 125 LEU D CA 1
ATOM 4672 C C . LEU D 1 128 ? -40.370 60.135 -9.803 1.00 110.60 125 LEU D C 1
ATOM 4673 O O . LEU D 1 128 ? -39.433 59.463 -10.242 1.00 98.00 125 LEU D O 1
ATOM 4678 N N . ASN D 1 129 ? -40.631 61.379 -10.212 1.00 113.51 126 ASN D N 1
ATOM 4679 C CA . ASN D 1 129 ? -39.830 61.986 -11.269 1.00 103.30 126 ASN D CA 1
ATOM 4680 C C . ASN D 1 129 ? -38.441 62.378 -10.777 1.00 114.89 126 ASN D C 1
ATOM 4681 O O . ASN D 1 129 ? -37.478 62.331 -11.551 1.00 117.20 126 ASN D O 1
ATOM 4686 N N . SER D 1 130 ? -38.312 62.765 -9.510 1.00 118.56 127 SER D N 1
ATOM 4687 C CA . SER D 1 130 ? -37.011 63.129 -8.965 1.00 121.89 127 SER D CA 1
ATOM 4688 C C . SER D 1 130 ? -37.020 62.915 -7.458 1.00 115.58 127 SER D C 1
ATOM 4689 O O . SER D 1 130 ? -38.068 62.708 -6.841 1.00 100.02 127 SER D O 1
ATOM 4692 N N . ILE D 1 131 ? -35.819 62.972 -6.875 1.00 120.91 128 ILE D N 1
ATOM 4693 C CA . ILE D 1 131 ? -35.648 62.776 -5.438 1.00 109.97 128 ILE D CA 1
ATOM 4694 C C . ILE D 1 131 ? -36.405 63.837 -4.648 1.00 103.89 128 ILE D C 1
ATOM 4695 O O . ILE D 1 131 ? -36.814 63.597 -3.504 1.00 96.09 128 ILE D O 1
ATOM 4700 N N . SER D 1 132 ? -36.626 65.010 -5.249 1.00 103.70 129 SER D N 1
ATOM 4701 C CA . SER D 1 132 ? -37.351 66.081 -4.571 1.00 109.54 129 SER D CA 1
ATOM 4702 C C . SER D 1 132 ? -38.725 65.620 -4.099 1.00 103.34 129 SER D C 1
ATOM 4703 O O . SER D 1 132 ? -39.207 66.054 -3.046 1.00 87.47 129 SER D O 1
ATOM 4706 N N . ASP D 1 133 ? -39.368 64.733 -4.862 1.00 106.43 130 ASP D N 1
ATOM 4707 C CA . ASP D 1 133 ? -40.716 64.289 -4.530 1.00 115.54 130 ASP D CA 1
ATOM 4708 C C . ASP D 1 133 ? -40.741 63.242 -3.423 1.00 109.35 130 ASP D C 1
ATOM 4709 O O . ASP D 1 133 ? -41.786 63.062 -2.787 1.00 108.08 130 ASP D O 1
ATOM 4714 N N . LEU D 1 134 ? -39.625 62.549 -3.172 1.00 98.09 131 LEU D N 1
ATOM 4715 C CA . LEU D 1 134 ? -39.625 61.499 -2.157 1.00 108.26 131 LEU D CA 1
ATOM 4716 C C . LEU D 1 134 ? -39.838 62.076 -0.763 1.00 100.81 131 LEU D C 1
ATOM 4717 O O . LEU D 1 134 ? -40.480 61.434 0.077 1.00 84.21 131 LEU D O 1
ATOM 4722 N N . ASN D 1 135 ? -39.367 63.308 -0.530 1.00 92.94 132 ASN D N 1
ATOM 4723 C CA . ASN D 1 135 ? -39.442 63.926 0.791 1.00 97.81 132 ASN D CA 1
ATOM 4724 C C . ASN D 1 135 ? -40.850 63.881 1.371 1.00 93.79 132 ASN D C 1
ATOM 4725 O O . ASN D 1 135 ? -41.019 63.923 2.596 1.00 80.97 132 ASN D O 1
ATOM 4730 N N . LYS D 1 136 ? -41.866 63.785 0.511 1.00 106.28 133 LYS D N 1
ATOM 4731 C CA . LYS D 1 136 ? -43.243 63.711 0.987 1.00 101.37 133 LYS D CA 1
ATOM 4732 C C . LYS D 1 136 ? -43.485 62.446 1.804 1.00 89.15 133 LYS D C 1
ATOM 4733 O O . LYS D 1 136 ? -44.176 62.486 2.828 1.00 98.42 133 LYS D O 1
ATOM 4739 N N . TYR D 1 137 ? -42.922 61.316 1.373 1.00 98.97 134 TYR D N 1
ATOM 4740 C CA . TYR D 1 137 ? -43.202 60.026 2.001 1.00 110.33 134 TYR D CA 1
ATOM 4741 C C . TYR D 1 137 ? -42.134 59.626 3.016 1.00 109.35 134 TYR D C 1
ATOM 4742 O O . TYR D 1 137 ? -42.449 59.403 4.189 1.00 113.26 134 TYR D O 1
ATOM 4751 N N . ILE D 1 138 ? -40.882 59.525 2.592 1.00 99.17 135 ILE D N 1
ATOM 4752 C CA . ILE D 1 138 ? -39.761 59.263 3.490 1.00 111.73 135 ILE D CA 1
ATOM 4753 C C . ILE D 1 138 ? -38.970 60.559 3.629 1.00 103.14 135 ILE D C 1
ATOM 4754 O O . ILE D 1 138 ? -38.465 61.078 2.626 1.00 93.95 135 ILE D O 1
ATOM 4759 N N . PRO D 1 139 ? -38.841 61.116 4.833 1.00 115.78 136 PRO D N 1
ATOM 4760 C CA . PRO D 1 139 ? -38.194 62.428 4.974 1.00 101.99 136 PRO D CA 1
ATOM 4761 C C . PRO D 1 139 ? -36.690 62.330 4.768 1.00 97.04 136 PRO D C 1
ATOM 4762 O O . PRO D 1 139 ? -36.037 61.412 5.270 1.00 102.79 136 PRO D O 1
ATOM 4766 N N . LEU D 1 140 ? -36.142 63.292 4.024 1.00 91.04 137 LEU D N 1
ATOM 4767 C CA . LEU D 1 140 ? -34.705 63.334 3.778 1.00 97.75 137 LEU D CA 1
ATOM 4768 C C . LEU D 1 140 ? -33.904 63.808 4.985 1.00 98.88 137 LEU D C 1
ATOM 4769 O O . LEU D 1 140 ? -32.678 63.891 4.880 1.00 95.74 137 LEU D O 1
ATOM 4774 N N . SER D 1 141 ? -34.553 64.125 6.111 1.00 98.83 138 SER D N 1
ATOM 4775 C CA . SER D 1 141 ? -33.825 64.448 7.336 1.00 99.98 138 SER D CA 1
ATOM 4776 C C . SER D 1 141 ? -33.096 63.233 7.900 1.00 105.66 138 SER D C 1
ATOM 4777 O O . SER D 1 141 ? -32.097 63.391 8.609 1.00 102.36 138 SER D O 1
ATOM 4780 N N . HIS D 1 142 ? -33.595 62.032 7.605 1.00 102.96 139 HIS D N 1
ATOM 4781 C CA . HIS D 1 142 ? -32.922 60.751 7.791 1.00 110.15 139 HIS D CA 1
ATOM 4782 C C . HIS D 1 142 ? -32.003 60.541 6.592 1.00 104.84 139 HIS D C 1
ATOM 4783 O O . HIS D 1 142 ? -31.642 61.519 5.930 1.00 100.86 139 HIS D O 1
ATOM 4790 N N . LEU D 1 143 ? -31.588 59.301 6.315 1.00 100.28 140 LEU D N 1
ATOM 4791 C CA . LEU D 1 143 ? -31.068 59.010 4.979 1.00 95.85 140 LEU D CA 1
ATOM 4792 C C . LEU D 1 143 ? -29.729 59.656 4.608 1.00 108.70 140 LEU D C 1
ATOM 4793 O O . LEU D 1 143 ? -29.707 60.735 4.008 1.00 118.77 140 LEU D O 1
ATOM 4798 N N . LYS D 1 144 ? -28.616 59.086 5.070 1.00 95.74 141 LYS D N 1
ATOM 4799 C CA . LYS D 1 144 ? -27.320 59.374 4.460 1.00 93.53 141 LYS D CA 1
ATOM 4800 C C . LYS D 1 144 ? -27.248 58.796 3.046 1.00 92.00 141 LYS D C 1
ATOM 4801 O O . LYS D 1 144 ? -27.495 57.603 2.843 1.00 100.03 141 LYS D O 1
ATOM 4803 N N . LEU D 1 145 ? -26.904 59.639 2.070 1.00 102.65 142 LEU D N 1
ATOM 4804 C CA . LEU D 1 145 ? -26.838 59.267 0.658 1.00 94.37 142 LEU D CA 1
ATOM 4805 C C . LEU D 1 145 ? -25.554 59.775 0.014 1.00 90.23 142 LEU D C 1
ATOM 4806 O O . LEU D 1 145 ? -25.022 60.818 0.411 1.00 84.01 142 LEU D O 1
ATOM 4811 N N . PRO D 1 146 ? -25.052 59.063 -0.995 1.00 93.65 143 PRO D N 1
ATOM 4812 C CA . PRO D 1 146 ? -23.913 59.558 -1.794 1.00 100.97 143 PRO D CA 1
ATOM 4813 C C . PRO D 1 146 ? -24.289 60.824 -2.545 1.00 99.74 143 PRO D C 1
ATOM 4814 O O . PRO D 1 146 ? -25.481 61.110 -2.727 1.00 93.96 143 PRO D O 1
ATOM 4818 N N . PRO D 1 147 ? -23.308 61.616 -2.999 1.00 99.56 144 PRO D N 1
ATOM 4819 C CA . PRO D 1 147 ? -23.648 62.867 -3.700 1.00 101.05 144 PRO D CA 1
ATOM 4820 C C . PRO D 1 147 ? -24.230 62.659 -5.090 1.00 96.09 144 PRO D C 1
ATOM 4821 O O . PRO D 1 147 ? -24.772 63.615 -5.658 1.00 99.01 144 PRO D O 1
ATOM 4825 N N . ILE D 1 148 ? -24.148 61.447 -5.646 1.00 96.93 145 ILE D N 1
ATOM 4826 C CA . ILE D 1 148 ? -24.620 61.203 -7.008 1.00 97.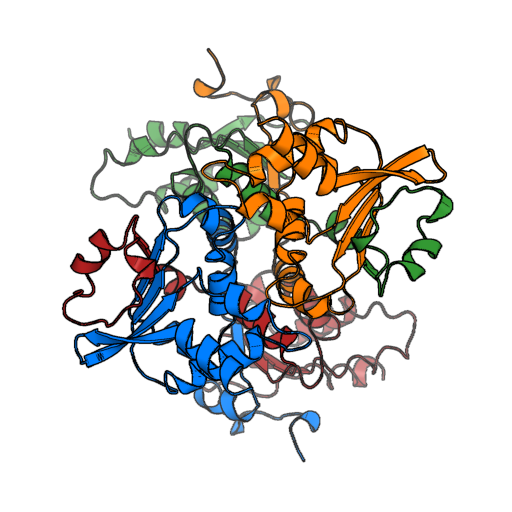04 145 ILE D CA 1
ATOM 4827 C C . ILE D 1 148 ? -26.131 61.372 -7.111 1.00 94.32 145 ILE D C 1
ATOM 4828 O O . ILE D 1 148 ? -26.647 61.765 -8.163 1.00 94.26 145 ILE D O 1
ATOM 4833 N N . VAL D 1 149 ? -26.866 61.100 -6.028 1.00 91.43 146 VAL D N 1
ATOM 4834 C CA . VAL D 1 149 ? -28.320 61.261 -6.067 1.00 95.68 146 VAL D CA 1
ATOM 4835 C C . VAL D 1 149 ? -28.740 62.722 -6.069 1.00 98.11 146 VAL D C 1
ATOM 4836 O O . VAL D 1 149 ? -29.944 63.011 -6.076 1.00 91.77 146 VAL D O 1
ATOM 4840 N N . TYR D 1 150 ? -27.786 63.657 -6.057 1.00 90.37 147 TYR D N 1
ATOM 4841 C CA . TYR D 1 150 ? -28.086 65.083 -6.035 1.00 98.67 147 TYR D CA 1
ATOM 4842 C C . TYR D 1 150 ? -27.479 65.848 -7.200 1.00 98.74 147 TYR D C 1
ATOM 4843 O O . TYR D 1 150 ? -27.649 67.070 -7.266 1.00 107.43 147 TYR D O 1
ATOM 4852 N N . GLU D 1 151 ? -26.775 65.179 -8.109 1.00 99.22 148 GLU D N 1
ATOM 4853 C CA . GLU D 1 151 ? -26.138 65.845 -9.245 1.00 97.86 148 GLU D CA 1
ATOM 4854 C C . GLU D 1 151 ? -27.163 66.313 -10.277 1.00 115.92 148 GLU D C 1
ATOM 4855 O O . GLU D 1 151 ? -28.366 66.319 -10.016 1.00 95.47 148 GLU D O 1
#

B-factor: mean 102.8, std 20.19, range [30.0, 174.96]

Sequence (600 aa):
GPEFEHDLERLCFIGGYDNDNDKVIVVVTKNLELFKKYDDINLIKEAYNHVHKLIQKDERYTAVFFAHDSTVFSYLGLSLKAYYGMDYYLHKNVKAVYVIHTDWMSKVAIRTLLSIASPKFTRKFRYLNSISDLNKYIPLSHLKLPPIVYEGPEFEHDLERLCFIGGYDNDNDKVIVVVTKNLELFKKYDDINLIKEAYNHVHKLIQKDERYTAVFFAHDSTVFSYLGLSLKAYYGMDYYLHKNVKAVYVIHTDWMSKVAIRTLLSIASPKFTRKFRYLNSISDLNKYIPLSHLKLPPIVYEEFEHDLERLCFIGGYDNDNDKVIVVVTKNLELFKKYDDINLIKEAYNHVHKLIQKDERYTAVFFAHDSTVFSYLGLSLKAYYGMDYYLHKNVKAVYVIHTDWMSKVAIRTLLSIASPKFTRKFRYLNSISDLNKYIPLSHLKLPPIVYEEFEHDLERLCFIGGYDNDNDKVIVVVTKNLELFKKYDDINLIKEAYNHVHKLIQKDERYTAVFFAHDSTVFSYLGLSLKAYYGMDYYLHKNVKAVYVIHTDWMSKVAIRTLLSIASPKFTRKFRYLNSISDLNKYIPLSHLKLPPIVYE

Nearest PDB structures (foldseek):
  8k70-assembly1_D  TM=9.995E-01  e=3.455E-27  Schizosaccharomyces pombe 972h-
  7e0w-assembly1_D  TM=9.992E-01  e=1.057E-26  Schizosaccharomyces pombe 972h-
  7e0w-assembly1_A  TM=6.750E-01  e=7.127E-25  Schizosaccharomyces pombe 972h-
  8k70-assembly1_B  TM=6.757E-01  e=1.058E-22  Schizosaccharomyces pombe 972h-
  6pdy-assembly1_A  TM=4.738E-01  e=1.061E+00  Thermochaetoides thermophila

Solvent-accessible surface area: 27988 Å² total; per-residue (Å²): 71,103,100,17,73,124,8,3,83,120,13,12,21,52,9,8,100,18,134,120,104,29,32,0,13,0,17,12,3,41,15,34,91,23,5,150,116,41,112,143,85,58,34,62,92,49,23,12,86,8,15,72,128,27,2,111,77,114,46,100,3,2,4,0,8,12,0,79,87,57,41,19,30,11,36,0,25,78,13,12,75,27,13,5,0,13,24,94,56,0,10,98,13,0,61,16,0,23,0,0,6,66,78,54,70,39,90,6,5,33,44,24,2,21,24,26,8,24,41,81,7,2,92,37,11,64,18,14,79,40,35,76,49,2,91,147,85,13,39,42,109,84,23,159,29,10,117,67,25,145,154,71,108,117,15,86,120,15,4,81,126,16,14,32,46,0,3,113,10,111,59,122,38,28,1,10,0,21,7,0,66,20,26,86,55,3,74,73,43,127,154,77,60,32,69,96,64,27,10,75,16,16,61,148,20,1,107,79,114,37,110,3,5,5,2,7,7,0,78,100,42,34,24,38,8,28,0,39,67,13,15,77,22,17,9,1,9,28,80,54,1,10,106,12,0,73,24,0,14,1,0,8,68,83,68,73,47,78,6,0,26,44,28,4,19,16,13,10,24,40,82,12,0,82,45,7,52,21,10,72,42,36,74,65,1,93,84,99,9,30,40,106,81,18,151,32,16,101,65,31,136,155,172,85,52,120,39,11,68,133,20,12,25,41,1,4,114,13,118,110,140,42,12,2,9,5,22,2,0,64,12,23,71,39,14,94,89,90,74,94,72,98,72,92,39,72,26,46,53,12,23,70,153,23,2,116,126,119,42,109,3,11,6,0,10,4,0,30,111,12,20,5,65,38,76,0,2,91,17,5,126,23,13,32,52,18,82,98,49,0,21,100,10,0,78,14,0,16,1,0,94,20,54,69,36,0,28,13,1,4,16,4,11,18,8,11,13,18,49,103,6,22,162,42,20,123,46,16,70,23,22,73,43,4,80,137,76,13,35,43,105,71,22,153,42,35,117,52,10,124,134,148,62,68,130,17,10,71,108,25,5,49,54,1,7,104,10,115,114,118,47,30,6,8,4,21,0,0,34,32,37,91,23,29,98,144,86,71,92,60,99,61,78,62,76,32,44,68,15,24,49,119,18,6,54,105,149,42,112,7,0,4,8,8,1,0,30,85,4,28,2,58,40,62,0,0,116,19,8,96,29,19,33,53,24,75,87,50,4,20,116,17,0,68,16,0,9,2,0,80,13,58,56,30,0,38,9,0,7,18,1,15,22,3,5,2,33,67,80,10,24,150,20,13,107,40,12,83,28,16,88,50,0,81,146,71,11,51,48,115,80,16,85,35,28,106,89,18,123,130